Protein AF-A0A3D3DUU4-F1 (afdb_monomer_lite)

Sequence (465 aa):
KFIDACQHNNLMRALASMGAASDALDDPLNDTINYVSNGLEIRTPNSEWQFLTNSSSIYNIMNIDKNRNEVAVGFYNPLMRTSARILYFPVKEKGGKTFVCLSPLLKAALTTDGIKGTRHLAIHQRDDEQKLIRQIPSVIFKHIEAQPAESPEQLIEKFLAAKNFKYAVALLPSKELLKPTEKEQFPLLENLAFLCQGLNSVKSLPKPSITIAREGLLAAAPLEYRVPNKPGTFQTWQLWMIKGDKGWHLIPKKSIETIVDEKIKQKIKGLSDKLDTITKNQRKERSKKMLSHVTNINLVELKEAVIKQKAINLFKLYRSRLRSYDYASALDCCAMLDSSNNTRTLKNFDYAIRGASDHTKDDLILGVVKSGKWSGVSVRTQSKTTGAHDFPLYLFLNTNNGAKILLDIDLRYPTNKGRSIINQSNWDKLKKNIPNEALKQVETIFAAHEKITAKNIQEEKKLHE

Structure (mmCIF, N/CA/C/O backbone):
data_AF-A0A3D3DUU4-F1
#
_entry.id   AF-A0A3D3DUU4-F1
#
loop_
_atom_site.group_PDB
_atom_site.id
_atom_site.type_symbol
_atom_site.label_atom_id
_atom_site.label_alt_id
_atom_site.label_comp_id
_atom_site.label_asym_id
_atom_site.label_entity_id
_atom_site.label_seq_id
_atom_site.pdbx_PDB_ins_code
_atom_site.Cartn_x
_atom_site.Cartn_y
_atom_site.Cartn_z
_atom_site.occupancy
_atom_site.B_iso_or_equiv
_atom_site.auth_seq_id
_atom_site.auth_comp_id
_atom_site.auth_asym_id
_atom_site.auth_atom_id
_atom_site.pdbx_PDB_model_num
ATOM 1 N N . LYS A 1 1 ? 25.671 -8.392 -22.262 1.00 84.94 1 LYS A N 1
ATOM 2 C CA . LYS A 1 1 ? 26.478 -9.407 -21.531 1.00 84.94 1 LYS A CA 1
ATOM 3 C C . LYS A 1 1 ? 27.047 -8.865 -20.223 1.00 84.94 1 LYS A C 1
ATOM 5 O O . LYS A 1 1 ? 26.581 -9.312 -19.187 1.00 84.94 1 LYS A O 1
ATOM 10 N N . PHE A 1 2 ? 27.990 -7.912 -20.245 1.00 89.12 2 PHE A N 1
ATOM 11 C CA . PHE A 1 2 ? 28.534 -7.311 -19.014 1.00 89.12 2 PHE A CA 1
ATOM 12 C C . PHE A 1 2 ? 27.440 -6.673 -18.140 1.00 89.12 2 PHE A C 1
ATOM 14 O O . PHE A 1 2 ? 27.235 -7.103 -17.013 1.00 89.12 2 PHE A O 1
ATOM 21 N N . ILE A 1 3 ? 26.666 -5.732 -18.696 1.00 90.12 3 ILE A N 1
ATOM 22 C CA . ILE A 1 3 ? 25.587 -5.047 -17.960 1.00 90.12 3 ILE A CA 1
ATOM 23 C C . ILE A 1 3 ? 24.538 -6.042 -17.440 1.00 90.12 3 ILE A C 1
ATOM 25 O O . ILE A 1 3 ? 24.145 -5.957 -16.283 1.00 90.12 3 ILE A O 1
ATOM 29 N N . ASP A 1 4 ? 24.139 -7.032 -18.251 1.00 88.38 4 ASP A N 1
ATOM 30 C CA . ASP A 1 4 ? 23.239 -8.104 -17.802 1.00 88.38 4 ASP A CA 1
ATOM 31 C C . ASP A 1 4 ? 23.794 -8.832 -16.573 1.00 88.38 4 ASP A C 1
ATOM 33 O O . ASP A 1 4 ? 23.057 -9.095 -15.627 1.00 88.38 4 ASP A O 1
ATOM 37 N N . ALA A 1 5 ? 25.087 -9.165 -16.567 1.00 89.25 5 ALA A N 1
ATOM 38 C CA . ALA A 1 5 ? 25.717 -9.820 -15.428 1.00 89.25 5 ALA A CA 1
ATOM 39 C C . ALA A 1 5 ? 25.682 -8.936 -14.174 1.00 89.25 5 ALA A C 1
ATOM 41 O O . ALA A 1 5 ? 25.384 -9.441 -13.091 1.00 89.25 5 ALA A O 1
ATOM 42 N N . CYS A 1 6 ? 25.892 -7.625 -14.323 1.00 90.31 6 CYS A N 1
ATOM 43 C CA . CYS A 1 6 ? 25.775 -6.673 -13.220 1.00 90.31 6 CYS A CA 1
ATOM 44 C C . CYS A 1 6 ? 24.347 -6.584 -12.663 1.00 90.31 6 CYS A C 1
ATOM 46 O O . CYS A 1 6 ? 24.171 -6.637 -11.447 1.00 90.31 6 CYS A O 1
ATOM 48 N N . GLN A 1 7 ? 23.324 -6.541 -13.523 1.00 88.19 7 GLN A N 1
ATOM 49 C CA . GLN A 1 7 ? 21.916 -6.507 -13.096 1.00 88.19 7 GLN A CA 1
ATOM 50 C C . GLN A 1 7 ? 21.489 -7.772 -12.334 1.00 88.19 7 GLN A C 1
ATOM 52 O O . GLN A 1 7 ? 20.566 -7.722 -11.523 1.00 88.19 7 GLN A O 1
ATOM 57 N N . HIS A 1 8 ? 22.162 -8.900 -12.581 1.00 88.25 8 HIS A N 1
ATOM 58 C CA . HIS A 1 8 ? 21.950 -10.167 -11.873 1.00 88.25 8 HIS A CA 1
ATOM 59 C C . HIS A 1 8 ? 22.929 -10.380 -10.708 1.00 88.25 8 HIS A C 1
ATOM 61 O O . HIS A 1 8 ? 22.982 -11.481 -10.162 1.00 88.25 8 HIS A O 1
ATOM 67 N N . ASN A 1 9 ? 23.709 -9.358 -10.337 1.00 88.94 9 ASN A N 1
ATOM 68 C CA . ASN A 1 9 ? 24.721 -9.424 -9.282 1.00 88.94 9 ASN A CA 1
ATOM 69 C C . ASN A 1 9 ? 25.704 -10.606 -9.455 1.00 88.94 9 ASN A C 1
ATOM 71 O O . ASN A 1 9 ? 26.081 -11.265 -8.489 1.00 88.94 9 ASN A O 1
ATOM 75 N N . ASN A 1 10 ? 26.087 -10.912 -10.701 1.00 90.88 10 ASN A N 1
ATOM 76 C CA . ASN A 1 10 ? 26.948 -12.042 -11.045 1.00 90.88 10 ASN A CA 1
ATOM 77 C C . ASN A 1 10 ? 28.360 -11.555 -11.399 1.00 90.88 10 ASN A C 1
ATOM 79 O O . ASN A 1 10 ? 28.659 -11.265 -12.562 1.00 90.88 10 ASN A O 1
ATOM 83 N N . LEU A 1 11 ? 29.222 -11.491 -10.379 1.00 89.31 11 LEU A N 1
ATOM 84 C CA . LEU A 1 11 ? 30.606 -11.024 -10.489 1.00 89.31 11 LEU A CA 1
ATOM 85 C C . LEU A 1 11 ? 31.394 -11.801 -11.551 1.00 89.31 11 LEU A C 1
ATOM 87 O O . LEU A 1 11 ? 31.961 -11.198 -12.459 1.00 89.31 11 LEU A O 1
ATOM 91 N N . MET A 1 12 ? 31.372 -13.135 -11.497 1.00 87.62 12 MET A N 1
ATOM 92 C CA . MET A 1 12 ? 32.155 -13.974 -12.412 1.00 87.62 12 MET A CA 1
ATOM 93 C C . MET A 1 12 ? 31.766 -13.756 -13.874 1.00 87.62 12 MET A C 1
ATOM 95 O O . MET A 1 12 ? 32.630 -13.626 -14.741 1.00 87.62 12 MET A O 1
ATOM 99 N N . ARG A 1 13 ? 30.465 -13.654 -14.167 1.00 88.00 13 ARG A N 1
ATOM 100 C CA . ARG A 1 13 ? 29.984 -13.400 -15.531 1.00 88.00 13 ARG A CA 1
ATOM 101 C C . ARG A 1 13 ? 30.300 -11.977 -16.001 1.00 88.00 13 ARG A C 1
ATOM 103 O O . ARG A 1 13 ? 30.531 -11.777 -17.198 1.00 88.00 13 ARG A O 1
ATOM 110 N N . ALA A 1 14 ? 30.318 -11.004 -15.090 1.00 88.19 14 ALA A N 1
ATOM 111 C CA . ALA A 1 14 ? 30.714 -9.632 -15.393 1.00 88.19 14 ALA A CA 1
ATOM 112 C C . ALA A 1 14 ? 32.205 -9.577 -15.762 1.00 88.19 14 ALA A C 1
ATOM 114 O O . ALA A 1 14 ? 32.540 -9.134 -16.860 1.00 88.19 14 ALA A O 1
ATOM 115 N N . LEU A 1 15 ? 33.070 -10.147 -14.919 1.00 86.62 15 LEU A N 1
ATOM 116 C CA . LEU A 1 15 ? 34.516 -10.239 -15.142 1.00 86.62 15 LEU A CA 1
ATOM 117 C C . LEU A 1 15 ? 34.861 -10.997 -16.432 1.00 86.62 15 LEU A C 1
ATOM 119 O O . LEU A 1 15 ? 35.653 -10.517 -17.244 1.00 86.62 15 LEU A O 1
ATOM 123 N N . ALA A 1 16 ? 34.206 -12.135 -16.683 1.00 83.81 16 ALA A N 1
ATOM 124 C CA . ALA A 1 16 ? 34.385 -12.891 -17.922 1.00 83.81 16 ALA A CA 1
ATOM 125 C C . ALA A 1 16 ? 33.999 -12.074 -19.168 1.00 83.81 16 ALA A C 1
ATOM 127 O O . ALA A 1 16 ? 34.678 -12.144 -20.189 1.00 83.81 16 ALA A O 1
ATOM 128 N N . SER A 1 17 ? 32.941 -11.258 -19.086 1.00 81.75 17 SER A N 1
ATOM 129 C CA . SER A 1 17 ? 32.509 -10.397 -20.200 1.00 81.75 17 SER A CA 1
ATOM 130 C C . SER A 1 17 ? 33.485 -9.254 -20.495 1.00 81.75 17 SER A C 1
ATOM 132 O O . SER A 1 17 ? 33.481 -8.736 -21.609 1.00 81.75 17 SER A O 1
ATOM 134 N N . MET A 1 18 ? 34.297 -8.859 -19.514 1.00 82.25 18 MET A N 1
ATOM 135 C CA . MET A 1 18 ? 35.351 -7.854 -19.672 1.00 82.25 18 MET A CA 1
ATOM 136 C C . MET A 1 18 ? 36.681 -8.450 -20.148 1.00 82.25 18 MET A C 1
ATOM 138 O O . MET A 1 18 ? 37.605 -7.705 -20.446 1.00 82.25 18 MET A O 1
ATOM 142 N N . GLY A 1 19 ? 36.801 -9.781 -20.216 1.00 74.75 19 GLY A N 1
ATOM 143 C CA . GLY A 1 19 ? 38.070 -10.437 -20.529 1.00 74.75 19 GLY A CA 1
ATOM 144 C C . GLY A 1 19 ? 39.042 -10.492 -19.353 1.00 74.75 19 GLY A C 1
ATOM 145 O O . GLY A 1 19 ? 40.222 -10.719 -19.578 1.00 74.75 19 GLY A O 1
ATOM 146 N N . ALA A 1 20 ? 38.571 -10.332 -18.110 1.00 68.81 20 ALA A N 1
ATOM 147 C CA . ALA A 1 20 ? 39.428 -10.396 -16.922 1.00 68.81 20 ALA A CA 1
ATOM 148 C C . ALA A 1 20 ? 40.110 -11.763 -16.732 1.00 68.81 20 ALA A C 1
ATOM 150 O O . ALA A 1 20 ? 41.183 -11.850 -16.158 1.00 68.81 20 ALA A O 1
ATOM 151 N N . ALA A 1 21 ? 39.512 -12.835 -17.257 1.00 58.47 21 ALA A N 1
ATOM 152 C CA . ALA A 1 21 ? 40.109 -14.172 -17.281 1.00 58.47 21 ALA A CA 1
ATOM 153 C C . ALA A 1 21 ? 41.049 -14.408 -18.487 1.00 58.47 21 ALA A C 1
ATOM 155 O O . ALA A 1 21 ? 41.379 -15.548 -18.798 1.00 58.47 21 ALA A O 1
ATOM 156 N N . SER A 1 22 ? 41.430 -13.352 -19.207 1.00 60.78 22 SER A N 1
ATOM 157 C CA . SER A 1 22 ? 42.404 -13.381 -20.301 1.00 60.78 22 SER A CA 1
ATOM 158 C C . SER A 1 22 ? 43.438 -12.281 -20.078 1.00 60.78 22 SER A C 1
ATOM 160 O O . SER A 1 22 ? 43.106 -11.269 -19.465 1.00 60.78 22 SER A O 1
ATOM 162 N N . ASP A 1 23 ? 44.648 -12.416 -20.626 1.00 61.78 23 ASP A N 1
ATOM 163 C CA . ASP A 1 23 ? 45.715 -11.392 -20.564 1.00 61.78 23 ASP A CA 1
ATOM 164 C C . ASP A 1 23 ? 45.359 -10.090 -21.329 1.00 61.78 23 ASP A C 1
ATOM 166 O O . ASP A 1 23 ? 46.228 -9.396 -21.852 1.00 61.78 23 ASP A O 1
ATOM 170 N N . ALA A 1 24 ? 44.071 -9.788 -21.511 1.00 59.34 24 ALA A N 1
ATOM 171 C CA . ALA A 1 24 ? 43.517 -8.750 -22.373 1.00 59.34 24 ALA A CA 1
ATOM 172 C C . ALA A 1 24 ? 43.065 -7.481 -21.634 1.00 59.34 24 ALA A C 1
ATOM 174 O O . ALA A 1 24 ? 42.666 -6.521 -22.295 1.00 59.34 24 ALA A O 1
ATOM 175 N N . LEU A 1 25 ? 43.128 -7.448 -20.300 1.00 61.75 25 LEU A N 1
ATOM 176 C CA . LEU A 1 25 ? 42.978 -6.206 -19.541 1.00 61.75 25 LEU A CA 1
ATOM 177 C C . LEU A 1 25 ? 44.351 -5.559 -19.336 1.00 61.75 25 LEU A C 1
ATOM 179 O O . LEU A 1 25 ? 45.241 -6.175 -18.766 1.00 61.75 25 LEU A O 1
ATOM 183 N N . ASP A 1 26 ? 44.497 -4.307 -19.776 1.00 58.84 26 ASP A N 1
ATOM 184 C CA . ASP A 1 26 ? 45.701 -3.503 -19.497 1.00 58.84 26 ASP A CA 1
ATOM 185 C C . ASP A 1 26 ? 45.705 -2.935 -18.063 1.00 58.84 26 ASP A C 1
ATOM 187 O O . ASP A 1 26 ? 46.743 -2.509 -17.568 1.00 58.84 26 ASP A O 1
ATOM 191 N N . ASP A 1 27 ? 44.544 -2.914 -17.393 1.00 62.19 27 ASP A N 1
ATOM 192 C CA . ASP A 1 27 ? 44.448 -2.600 -15.965 1.00 62.19 27 ASP A CA 1
ATOM 193 C C . ASP A 1 27 ? 44.847 -3.840 -15.144 1.00 62.19 27 ASP A C 1
ATOM 195 O O . ASP A 1 27 ? 44.448 -4.950 -15.519 1.00 62.19 27 ASP A O 1
ATOM 199 N N . PRO A 1 28 ? 45.539 -3.693 -13.996 1.00 66.56 28 PRO A N 1
ATOM 200 C CA . PRO A 1 28 ? 45.827 -4.821 -13.119 1.00 66.56 28 PRO A CA 1
ATOM 201 C C . PRO A 1 28 ? 44.548 -5.606 -12.803 1.00 66.56 28 PRO A C 1
ATOM 203 O O . PRO A 1 28 ? 43.529 -5.038 -12.396 1.00 66.56 28 PRO A O 1
ATOM 206 N N . LEU A 1 29 ? 44.595 -6.929 -12.989 1.00 68.69 29 LEU A N 1
ATOM 207 C CA . LEU A 1 29 ? 43.449 -7.823 -12.788 1.00 68.69 29 LEU A CA 1
ATOM 208 C C . LEU A 1 29 ? 42.790 -7.606 -11.416 1.00 68.69 29 LEU A C 1
ATOM 210 O O . LEU A 1 29 ? 41.565 -7.530 -11.315 1.00 68.69 29 LEU A O 1
ATOM 214 N N . ASN A 1 30 ? 43.615 -7.430 -10.382 1.00 70.56 30 ASN A N 1
ATOM 215 C CA . ASN A 1 30 ? 43.167 -7.171 -9.016 1.00 70.56 30 ASN A CA 1
ATOM 216 C C . ASN A 1 30 ? 42.344 -5.881 -8.903 1.00 70.56 30 ASN A C 1
ATOM 218 O O . ASN A 1 30 ? 41.314 -5.882 -8.233 1.00 70.56 30 ASN A O 1
ATOM 222 N N . ASP A 1 31 ? 42.726 -4.812 -9.602 1.00 78.75 31 ASP A N 1
ATOM 223 C CA . ASP A 1 31 ? 41.994 -3.545 -9.559 1.00 78.75 31 ASP A CA 1
ATOM 224 C C . ASP A 1 31 ? 40.629 -3.683 -10.230 1.00 78.75 31 ASP A C 1
ATOM 226 O O . ASP A 1 31 ? 39.617 -3.243 -9.687 1.00 78.75 31 ASP A O 1
ATOM 230 N N . THR A 1 32 ? 40.561 -4.371 -11.373 1.00 79.44 32 THR A N 1
ATOM 231 C CA . THR A 1 32 ? 39.281 -4.616 -12.056 1.00 79.44 32 THR A CA 1
ATOM 232 C C . THR A 1 32 ? 38.346 -5.484 -11.213 1.00 79.44 32 THR A C 1
ATOM 234 O O . THR A 1 32 ? 37.154 -5.179 -11.118 1.00 79.44 32 THR A O 1
ATOM 237 N N . ILE A 1 33 ? 38.869 -6.532 -10.566 1.00 84.38 33 ILE A N 1
ATOM 238 C CA . ILE A 1 33 ? 38.097 -7.366 -9.634 1.00 84.38 33 ILE A CA 1
ATOM 239 C C . ILE A 1 33 ? 37.566 -6.515 -8.480 1.00 84.38 33 ILE A C 1
ATOM 241 O O . ILE A 1 33 ? 36.362 -6.542 -8.220 1.00 84.38 33 ILE A O 1
ATOM 245 N N . ASN A 1 34 ? 38.429 -5.719 -7.846 1.00 85.50 34 ASN A N 1
ATOM 246 C CA . ASN A 1 34 ? 38.055 -4.855 -6.728 1.00 85.50 34 ASN A CA 1
ATOM 247 C C . ASN A 1 34 ? 36.989 -3.834 -7.139 1.00 85.50 34 ASN A C 1
ATOM 249 O O . ASN A 1 34 ? 35.979 -3.688 -6.450 1.00 85.50 34 ASN A O 1
ATOM 253 N N . TYR A 1 35 ? 37.156 -3.168 -8.285 1.00 88.44 35 TYR A N 1
ATOM 254 C CA . TYR A 1 35 ? 36.178 -2.193 -8.759 1.00 88.44 35 TYR A CA 1
ATOM 255 C C . TYR A 1 35 ? 34.817 -2.829 -9.042 1.00 88.44 35 TYR A C 1
ATOM 257 O O . TYR A 1 35 ? 33.791 -2.297 -8.620 1.00 88.44 35 TYR A O 1
ATOM 265 N N . VAL A 1 36 ? 34.781 -3.967 -9.741 1.00 88.12 36 VAL A N 1
ATOM 266 C CA . VAL A 1 36 ? 33.508 -4.622 -10.067 1.00 88.12 36 VAL A CA 1
ATOM 267 C C . VAL A 1 36 ? 32.863 -5.201 -8.810 1.00 88.12 36 VAL A C 1
ATOM 269 O O . VAL A 1 36 ? 31.669 -4.996 -8.617 1.00 88.12 36 VAL A O 1
ATOM 272 N N . SER A 1 37 ? 33.623 -5.860 -7.932 1.00 89.44 37 SER A N 1
ATOM 273 C CA . SER A 1 37 ? 33.093 -6.413 -6.680 1.00 89.44 37 SER A CA 1
ATOM 274 C C . SER A 1 37 ? 32.487 -5.317 -5.802 1.00 89.44 37 SER A C 1
ATOM 276 O O . SER A 1 37 ? 31.297 -5.369 -5.490 1.00 89.44 37 SER A O 1
ATOM 278 N N . ASN A 1 38 ? 33.255 -4.263 -5.509 1.00 89.19 38 ASN A N 1
ATOM 279 C CA . ASN A 1 38 ? 32.790 -3.152 -4.677 1.00 89.19 38 ASN A CA 1
ATOM 280 C C . ASN A 1 38 ? 31.602 -2.428 -5.328 1.00 89.19 38 ASN A C 1
ATOM 282 O O . ASN A 1 38 ? 30.626 -2.093 -4.661 1.00 89.19 38 ASN A O 1
ATOM 286 N N . GLY A 1 39 ? 31.640 -2.232 -6.649 1.00 88.56 39 GLY A N 1
ATOM 287 C CA . GLY A 1 39 ? 30.547 -1.635 -7.412 1.00 88.56 39 GLY A CA 1
ATOM 288 C C . GLY A 1 39 ? 29.238 -2.421 -7.344 1.00 88.56 39 GLY A C 1
ATOM 289 O O . GLY A 1 39 ? 28.166 -1.831 -7.183 1.00 88.56 39 GLY A O 1
ATOM 290 N N . LEU A 1 40 ? 29.312 -3.753 -7.421 1.00 89.75 40 LEU A N 1
ATOM 291 C CA . LEU A 1 40 ? 28.152 -4.641 -7.302 1.00 89.75 40 LEU A CA 1
ATOM 292 C C . LEU A 1 40 ? 27.539 -4.631 -5.896 1.00 89.75 40 LEU A C 1
ATOM 294 O O . LEU A 1 40 ? 26.334 -4.861 -5.756 1.00 89.75 40 LEU A O 1
ATOM 298 N N . GLU A 1 41 ? 28.320 -4.320 -4.865 1.00 87.88 41 GLU A N 1
ATOM 299 C CA . GLU A 1 41 ? 27.845 -4.204 -3.482 1.00 87.88 41 GLU A CA 1
ATOM 300 C C . GLU A 1 41 ? 27.163 -2.864 -3.183 1.00 87.88 41 GLU A C 1
ATOM 302 O O . GLU A 1 41 ? 26.361 -2.778 -2.249 1.00 87.88 41 GLU A O 1
ATOM 307 N N . ILE A 1 42 ? 27.387 -1.829 -3.999 1.00 84.25 42 ILE A N 1
ATOM 308 C CA . ILE A 1 42 ? 26.775 -0.516 -3.781 1.00 84.25 42 ILE A CA 1
ATOM 309 C C . ILE A 1 42 ? 25.244 -0.610 -3.810 1.00 84.25 42 ILE A C 1
ATOM 311 O O . ILE A 1 42 ? 24.621 -1.120 -4.748 1.00 84.25 42 ILE A O 1
ATOM 315 N N . ARG A 1 43 ? 24.622 -0.036 -2.774 1.00 76.44 43 ARG A N 1
ATOM 316 C CA . ARG A 1 43 ? 23.163 0.135 -2.643 1.00 76.44 43 ARG A CA 1
ATOM 317 C C . ARG A 1 43 ? 22.729 1.599 -2.552 1.00 76.44 43 ARG A C 1
ATOM 319 O O . ARG A 1 43 ? 21.537 1.877 -2.451 1.00 76.44 43 ARG A O 1
ATOM 326 N N . THR A 1 44 ? 23.669 2.545 -2.565 1.00 74.00 44 THR A N 1
ATOM 327 C CA . THR A 1 44 ? 23.354 3.969 -2.414 1.00 74.00 44 THR A CA 1
ATOM 328 C C . THR A 1 44 ? 22.724 4.524 -3.698 1.00 74.00 44 THR A C 1
ATOM 330 O O . THR A 1 44 ? 23.328 4.426 -4.764 1.00 74.00 44 THR A O 1
ATOM 333 N N . PRO A 1 45 ? 21.541 5.168 -3.631 1.00 67.81 45 PRO A N 1
ATOM 334 C CA . PRO A 1 45 ? 20.791 5.615 -4.813 1.00 67.81 45 PRO A CA 1
ATOM 335 C C . PRO A 1 45 ? 21.475 6.736 -5.618 1.00 67.81 45 PRO A C 1
ATOM 337 O O . PRO A 1 45 ? 21.028 7.055 -6.714 1.00 67.81 45 PRO A O 1
ATOM 340 N N . ASN A 1 46 ? 22.537 7.343 -5.078 1.00 70.81 46 ASN A N 1
ATOM 341 C CA . ASN A 1 46 ? 23.285 8.433 -5.711 1.00 70.81 46 ASN A CA 1
ATOM 342 C C . ASN A 1 46 ? 24.525 7.959 -6.489 1.00 70.81 46 ASN A C 1
ATOM 344 O O . ASN A 1 46 ? 25.213 8.791 -7.073 1.00 70.81 46 ASN A O 1
ATOM 348 N N . SER A 1 47 ? 24.852 6.665 -6.464 1.00 83.06 47 SER A N 1
ATOM 349 C CA . SER A 1 47 ? 26.021 6.141 -7.172 1.00 83.06 47 SER A CA 1
ATOM 350 C C . SER A 1 47 ? 25.684 5.768 -8.612 1.00 83.06 47 SER A C 1
ATOM 352 O O . SER A 1 47 ? 24.646 5.160 -8.871 1.00 83.06 47 SER A O 1
ATOM 354 N N . GLU A 1 48 ? 26.605 6.045 -9.536 1.00 85.94 48 GLU A N 1
ATOM 355 C CA . GLU A 1 48 ? 26.504 5.648 -10.948 1.00 85.94 48 GLU A CA 1
ATOM 356 C C . GLU A 1 48 ? 26.359 4.126 -11.118 1.00 85.94 48 GLU A C 1
ATOM 358 O O . GLU A 1 48 ? 25.709 3.649 -12.048 1.00 85.94 48 GLU A O 1
ATOM 363 N N . TRP A 1 49 ? 26.883 3.341 -10.169 1.00 89.75 49 TRP A N 1
ATOM 364 C CA . TRP A 1 49 ? 26.730 1.886 -10.162 1.00 89.75 49 TRP A CA 1
ATOM 365 C C . TRP A 1 49 ? 25.273 1.425 -10.082 1.00 89.75 49 TRP A C 1
ATOM 367 O O . TRP A 1 49 ? 24.953 0.346 -10.582 1.00 89.75 49 TRP A O 1
ATOM 377 N N . GLN A 1 50 ? 24.366 2.243 -9.538 1.00 87.88 50 GLN A N 1
ATOM 378 C CA . GLN A 1 50 ? 22.937 1.917 -9.500 1.00 87.88 50 GLN A CA 1
ATOM 379 C C . GLN A 1 50 ? 22.315 1.788 -10.892 1.00 87.88 50 GLN A C 1
ATOM 381 O O . GLN A 1 50 ? 21.348 1.045 -11.055 1.00 87.88 50 GLN A O 1
ATOM 386 N N . PHE A 1 51 ? 22.873 2.433 -11.919 1.00 89.00 51 PHE A N 1
ATOM 387 C CA . PHE A 1 51 ? 22.406 2.226 -13.289 1.00 89.00 51 PHE A CA 1
ATOM 388 C C . PHE A 1 51 ? 22.687 0.802 -13.794 1.00 89.00 51 PHE A C 1
ATOM 390 O O . PHE A 1 51 ? 21.898 0.271 -14.575 1.00 89.00 51 PHE A O 1
ATOM 397 N N . LEU A 1 52 ? 23.757 0.159 -13.309 1.00 90.94 52 LEU A N 1
ATOM 398 C CA . LEU A 1 52 ? 24.139 -1.205 -13.687 1.00 90.94 52 LEU A CA 1
ATOM 399 C C . LEU A 1 52 ? 23.519 -2.270 -12.781 1.00 90.94 52 LEU A C 1
ATOM 401 O O . LEU A 1 52 ? 23.232 -3.365 -13.255 1.00 90.94 52 LEU A O 1
ATOM 405 N N . THR A 1 53 ? 23.345 -1.987 -11.491 1.00 89.69 53 THR A N 1
ATOM 406 C CA . THR A 1 53 ? 22.913 -2.993 -10.505 1.00 89.69 53 THR A CA 1
ATOM 407 C C . THR A 1 53 ? 21.407 -2.989 -10.265 1.00 89.69 53 THR A C 1
ATOM 409 O O . THR A 1 53 ? 20.838 -4.017 -9.895 1.00 89.69 53 THR A O 1
ATOM 412 N N . ASN A 1 54 ? 20.718 -1.870 -10.504 1.00 86.44 54 ASN A N 1
ATOM 413 C CA . ASN A 1 54 ? 19.270 -1.820 -10.357 1.00 86.44 54 ASN A CA 1
ATOM 414 C C . ASN A 1 54 ? 18.594 -2.515 -11.547 1.00 86.44 54 ASN A C 1
ATOM 416 O O . ASN A 1 54 ? 18.643 -2.039 -12.680 1.00 86.44 54 ASN A O 1
ATOM 420 N N . SER A 1 55 ? 17.901 -3.623 -11.280 1.00 82.62 55 SER A N 1
ATOM 421 C CA . SER A 1 55 ? 17.182 -4.396 -12.305 1.00 82.62 55 SER A CA 1
ATOM 422 C C . SER A 1 55 ? 16.058 -3.622 -13.012 1.00 82.62 55 SER A C 1
ATOM 424 O O . SER A 1 55 ? 15.591 -4.055 -14.064 1.00 82.62 55 SER A O 1
ATOM 426 N N . SER A 1 56 ? 15.620 -2.485 -12.458 1.00 83.69 56 SER A N 1
ATOM 427 C CA . SER A 1 56 ? 14.648 -1.587 -13.096 1.00 83.69 56 SER A CA 1
ATOM 428 C C . SER A 1 56 ? 15.280 -0.643 -14.117 1.00 83.69 56 SER A C 1
ATOM 430 O O . SER A 1 56 ? 14.547 -0.038 -14.895 1.00 83.69 56 SER A O 1
ATOM 432 N N . SER A 1 57 ? 16.608 -0.509 -14.135 1.00 89.62 57 SER A N 1
ATOM 433 C CA . SER A 1 57 ? 17.306 0.345 -15.091 1.00 89.62 57 SER A CA 1
ATOM 434 C C . SER A 1 57 ? 17.266 -0.275 -16.485 1.00 89.62 57 SER A C 1
ATOM 436 O O . SER A 1 57 ? 17.719 -1.401 -16.712 1.00 89.62 57 SER A O 1
ATOM 438 N N . ILE A 1 58 ? 16.715 0.470 -17.436 1.00 91.12 58 ILE A N 1
ATOM 439 C CA . ILE A 1 58 ? 16.734 0.111 -18.852 1.00 91.12 58 ILE A CA 1
ATOM 440 C C . ILE A 1 58 ? 18.010 0.685 -19.450 1.00 91.12 58 ILE A C 1
ATOM 442 O O . ILE A 1 58 ? 18.352 1.830 -19.168 1.00 91.12 58 ILE A O 1
ATOM 446 N N . TYR A 1 59 ? 18.701 -0.091 -20.280 1.00 92.44 59 TYR A N 1
ATOM 447 C CA . TYR A 1 59 ? 19.898 0.367 -20.970 1.00 92.44 59 TYR A CA 1
ATOM 448 C C . TYR A 1 59 ? 19.826 0.060 -22.462 1.00 92.44 59 TYR A C 1
ATOM 450 O O . TYR A 1 59 ? 19.256 -0.956 -22.861 1.00 92.44 59 TYR A O 1
ATOM 458 N N . ASN A 1 60 ? 20.420 0.928 -23.277 1.00 92.69 60 ASN A N 1
ATOM 459 C CA . ASN A 1 60 ? 20.569 0.726 -24.715 1.00 92.69 60 ASN A CA 1
ATOM 460 C C . ASN A 1 60 ? 21.899 1.299 -25.206 1.00 92.69 60 ASN A C 1
ATOM 462 O O . ASN A 1 60 ? 22.409 2.277 -24.658 1.00 92.69 60 ASN A O 1
ATOM 466 N N . ILE A 1 61 ? 22.446 0.703 -26.264 1.00 93.12 61 ILE A N 1
ATOM 467 C CA . ILE A 1 61 ? 23.587 1.280 -26.979 1.00 93.12 61 ILE A CA 1
ATOM 468 C C . ILE A 1 61 ? 23.088 2.522 -27.721 1.00 93.12 61 ILE A C 1
ATOM 470 O O . ILE A 1 61 ? 22.149 2.438 -28.511 1.00 93.12 61 ILE A O 1
ATOM 474 N N . MET A 1 62 ? 23.710 3.666 -27.442 1.00 93.12 62 MET A N 1
ATOM 475 C CA . MET A 1 62 ? 23.337 4.963 -28.010 1.00 93.12 62 MET A CA 1
ATOM 476 C C . MET A 1 62 ? 24.234 5.331 -29.186 1.00 93.12 62 MET A C 1
ATOM 478 O O . MET A 1 62 ? 23.754 5.849 -30.191 1.00 93.12 62 MET A O 1
ATOM 482 N N . ASN A 1 63 ? 25.532 5.054 -29.059 1.00 92.56 63 ASN A N 1
ATOM 483 C CA . ASN A 1 63 ? 26.524 5.325 -30.088 1.00 92.56 63 ASN A CA 1
ATOM 484 C C . ASN A 1 63 ? 27.716 4.364 -29.954 1.00 92.56 63 ASN A C 1
ATOM 486 O O . ASN A 1 63 ? 28.046 3.934 -28.848 1.00 92.56 63 ASN A O 1
ATOM 490 N N . ILE A 1 64 ? 28.367 4.059 -31.075 1.00 91.62 64 ILE A N 1
ATOM 491 C CA . ILE A 1 64 ? 29.647 3.347 -31.128 1.00 91.62 64 ILE A CA 1
ATOM 492 C C . ILE A 1 64 ? 30.635 4.293 -31.806 1.00 91.62 64 ILE A C 1
ATOM 494 O O . ILE A 1 64 ? 30.562 4.505 -33.018 1.00 91.62 64 ILE A O 1
ATOM 498 N N . ASP A 1 65 ? 31.535 4.881 -31.023 1.00 88.31 65 ASP A N 1
ATOM 499 C CA . ASP A 1 65 ? 32.541 5.814 -31.522 1.00 88.31 65 ASP A CA 1
ATOM 500 C C . ASP A 1 65 ? 33.829 5.038 -31.815 1.00 88.31 65 ASP A C 1
ATOM 502 O O . ASP A 1 65 ? 34.601 4.688 -30.920 1.00 88.31 65 ASP A O 1
ATOM 506 N N . LYS A 1 66 ? 34.039 4.740 -33.101 1.00 86.75 66 LYS A N 1
ATOM 507 C CA . LYS A 1 66 ? 35.226 4.020 -33.581 1.00 86.75 66 LYS A CA 1
ATOM 508 C C . LYS A 1 66 ? 36.506 4.845 -33.468 1.00 86.75 66 LYS A C 1
ATOM 510 O O . LYS A 1 66 ? 37.575 4.267 -33.347 1.00 86.75 66 LYS A O 1
ATOM 515 N N . ASN A 1 67 ? 36.416 6.175 -33.482 1.00 86.31 67 ASN A N 1
ATOM 516 C CA . ASN A 1 67 ? 37.598 7.033 -33.389 1.00 86.31 67 ASN A CA 1
ATOM 517 C C . ASN A 1 67 ? 38.153 7.032 -31.963 1.00 86.31 67 ASN A C 1
ATOM 519 O O . ASN A 1 67 ? 39.362 7.103 -31.759 1.00 86.31 67 ASN A O 1
ATOM 523 N N . ARG A 1 68 ? 37.259 6.937 -30.974 1.00 84.62 68 ARG A N 1
ATOM 524 C CA . ARG A 1 68 ? 37.608 6.869 -29.548 1.00 84.62 68 ARG A CA 1
ATOM 525 C C . ARG A 1 68 ? 37.644 5.442 -28.997 1.00 84.62 68 ARG A C 1
ATOM 527 O O . ARG A 1 68 ? 37.925 5.273 -27.815 1.00 84.62 68 ARG A O 1
ATOM 534 N N . ASN A 1 69 ? 37.382 4.437 -29.839 1.00 89.31 69 ASN A N 1
ATOM 535 C CA . ASN A 1 69 ? 37.247 3.029 -29.461 1.00 89.31 69 ASN A CA 1
ATOM 536 C C . ASN A 1 69 ? 36.361 2.852 -28.223 1.00 89.31 69 ASN A C 1
ATOM 538 O O . ASN A 1 69 ? 36.780 2.302 -27.209 1.00 89.31 69 ASN A O 1
ATOM 542 N N . GLU A 1 70 ? 35.134 3.357 -28.273 1.00 90.19 70 GLU A N 1
ATOM 543 C CA . GLU A 1 70 ? 34.225 3.333 -27.128 1.00 90.19 70 GLU A CA 1
ATOM 544 C C . GLU A 1 70 ? 32.775 3.090 -27.549 1.00 90.19 70 GLU A C 1
ATOM 546 O O . GLU A 1 70 ? 32.355 3.332 -28.685 1.00 90.19 70 GLU A O 1
ATOM 551 N N . VAL A 1 71 ? 31.978 2.648 -26.584 1.00 92.44 71 VAL A N 1
ATOM 552 C CA . VAL A 1 71 ? 30.536 2.485 -26.722 1.00 92.44 71 VAL A CA 1
ATOM 553 C C . VAL A 1 71 ? 29.850 3.370 -25.694 1.00 92.44 71 VAL A C 1
ATOM 555 O O . VAL A 1 71 ? 30.044 3.211 -24.487 1.00 92.44 71 VAL A O 1
ATOM 558 N N . ALA A 1 72 ? 29.014 4.288 -26.173 1.00 93.56 72 ALA A N 1
ATOM 559 C CA . ALA A 1 72 ? 28.133 5.077 -25.329 1.00 93.56 72 ALA A CA 1
ATOM 560 C C . ALA A 1 72 ? 26.865 4.268 -25.037 1.00 93.56 72 ALA A C 1
ATOM 562 O O . ALA A 1 72 ? 26.115 3.904 -25.950 1.00 93.56 72 ALA A O 1
ATOM 563 N N . VAL A 1 73 ? 26.610 4.000 -23.759 1.00 94.88 73 VAL A N 1
ATOM 564 C CA . VAL A 1 73 ? 25.417 3.284 -23.301 1.00 94.88 73 VAL A CA 1
ATOM 565 C C . VAL A 1 73 ? 24.552 4.234 -22.490 1.00 94.88 73 VAL A C 1
ATOM 567 O O . VAL A 1 73 ? 25.002 4.820 -21.507 1.00 94.88 73 VAL A O 1
ATOM 570 N N . GLY A 1 74 ? 23.301 4.379 -22.909 1.00 94.44 74 GLY A N 1
ATOM 571 C CA . GLY A 1 74 ? 22.307 5.188 -22.226 1.00 94.44 74 GLY A CA 1
ATOM 572 C C . GLY A 1 74 ? 21.527 4.341 -21.243 1.00 94.44 74 GLY A C 1
ATOM 573 O O . GLY A 1 74 ? 21.039 3.272 -21.605 1.00 94.44 74 GLY A O 1
ATOM 574 N N . PHE A 1 75 ? 21.404 4.833 -20.018 1.00 93.62 75 PHE A N 1
ATOM 575 C CA . PHE A 1 75 ? 20.652 4.230 -18.931 1.00 93.62 75 PHE A CA 1
ATOM 576 C C . PHE A 1 75 ? 19.485 5.129 -18.550 1.00 93.62 75 PHE A C 1
ATOM 578 O O . PHE A 1 75 ? 19.620 6.353 -18.506 1.00 93.62 75 PHE A O 1
ATOM 585 N N . TYR A 1 76 ? 18.348 4.513 -18.243 1.00 91.94 76 TYR A N 1
ATOM 586 C CA . TYR A 1 76 ? 17.153 5.216 -17.809 1.00 91.94 76 TYR A CA 1
ATOM 587 C C . TYR A 1 76 ? 16.424 4.461 -16.703 1.00 91.94 76 TYR A C 1
ATOM 589 O O . TYR A 1 76 ? 16.076 3.285 -16.846 1.00 91.94 76 TYR A O 1
ATOM 597 N N . ASN A 1 77 ? 16.185 5.165 -15.603 1.00 89.06 77 ASN A N 1
ATOM 598 C CA . ASN A 1 77 ? 15.395 4.714 -14.474 1.00 89.06 77 ASN A CA 1
ATOM 599 C C . ASN A 1 77 ? 14.753 5.927 -13.779 1.00 89.06 77 ASN A C 1
ATOM 601 O O . ASN A 1 77 ? 15.393 6.575 -12.952 1.00 89.06 77 ASN A O 1
ATOM 605 N N . PRO A 1 78 ? 13.480 6.233 -14.056 1.00 84.88 78 PRO A N 1
ATOM 606 C CA . PRO A 1 78 ? 12.810 7.410 -13.499 1.00 84.88 78 PRO A CA 1
ATOM 607 C C . PRO A 1 78 ? 12.527 7.307 -11.993 1.00 84.88 78 PRO A C 1
ATOM 609 O O . PRO A 1 78 ? 12.103 8.282 -11.383 1.00 84.88 78 PRO A O 1
ATOM 612 N N . LEU A 1 79 ? 12.765 6.143 -11.377 1.00 81.06 79 LEU A N 1
ATOM 613 C CA . LEU A 1 79 ? 12.665 5.962 -9.927 1.00 81.06 79 LEU A CA 1
ATOM 614 C C . LEU A 1 79 ? 13.956 6.367 -9.196 1.00 81.06 79 LEU A C 1
ATOM 616 O O . LEU A 1 79 ? 13.986 6.378 -7.965 1.00 81.06 79 LEU A O 1
ATOM 620 N N . MET A 1 80 ? 15.028 6.666 -9.935 1.00 81.25 80 MET A N 1
ATOM 621 C CA . MET A 1 80 ? 16.289 7.168 -9.396 1.00 81.25 80 MET A CA 1
ATOM 622 C C . MET A 1 80 ? 16.312 8.698 -9.386 1.00 81.25 80 MET A C 1
ATOM 624 O O . MET A 1 80 ? 15.668 9.354 -10.199 1.00 81.25 80 MET A O 1
ATOM 628 N N . ARG A 1 81 ? 17.114 9.274 -8.479 1.00 74.44 81 ARG A N 1
ATOM 629 C CA . ARG A 1 81 ? 17.314 10.731 -8.389 1.00 74.44 81 ARG A CA 1
ATOM 630 C C . ARG A 1 81 ? 17.833 11.316 -9.703 1.00 74.44 81 ARG A C 1
ATOM 632 O O . ARG A 1 81 ? 17.362 12.361 -10.139 1.00 74.44 81 ARG A O 1
ATOM 639 N N . THR A 1 82 ? 18.805 10.640 -10.304 1.00 81.12 82 THR A N 1
ATOM 640 C CA . THR A 1 82 ? 19.260 10.911 -11.666 1.00 81.12 82 THR A CA 1
ATOM 641 C C . THR A 1 82 ? 18.555 9.909 -12.564 1.00 81.12 82 THR A C 1
ATOM 643 O O . THR A 1 82 ? 18.883 8.726 -12.540 1.00 81.12 82 THR A O 1
ATOM 646 N N . SER A 1 83 ? 17.544 10.362 -13.302 1.00 84.25 83 SER A N 1
ATOM 647 C CA . SER A 1 83 ? 16.668 9.463 -14.058 1.00 84.25 83 SER A CA 1
ATOM 648 C C . SER A 1 83 ? 17.300 8.930 -15.341 1.00 84.25 83 SER A C 1
ATOM 650 O O . SER A 1 83 ? 16.908 7.865 -15.811 1.00 84.25 83 SER A O 1
ATOM 652 N N . ALA A 1 84 ? 18.275 9.643 -15.904 1.00 90.12 84 ALA A N 1
ATOM 653 C CA . ALA A 1 84 ? 18.922 9.315 -17.166 1.00 90.12 84 ALA A CA 1
ATOM 654 C C . ALA A 1 84 ? 20.431 9.578 -17.100 1.00 90.12 84 ALA A C 1
ATOM 656 O O . ALA A 1 84 ? 20.855 10.577 -16.514 1.00 90.12 84 ALA A O 1
ATOM 657 N N . ARG A 1 85 ? 21.237 8.712 -17.721 1.00 91.06 85 ARG A N 1
ATOM 658 C CA . ARG A 1 85 ? 22.701 8.849 -17.753 1.00 91.06 85 ARG A CA 1
ATOM 659 C C . ARG A 1 85 ? 23.306 8.201 -18.991 1.00 91.06 85 ARG A C 1
ATOM 661 O O . ARG A 1 85 ? 22.804 7.175 -19.441 1.00 91.06 85 ARG A O 1
ATOM 668 N N . ILE A 1 86 ? 24.404 8.756 -19.503 1.00 92.81 86 ILE A N 1
ATOM 669 C CA . ILE A 1 86 ? 25.267 8.077 -20.478 1.00 92.81 86 ILE A CA 1
ATOM 670 C C . ILE A 1 86 ? 26.530 7.614 -19.763 1.00 92.81 86 ILE A C 1
ATOM 672 O O . ILE A 1 86 ? 27.191 8.404 -19.094 1.00 92.81 86 ILE A O 1
ATOM 676 N N . LEU A 1 87 ? 26.873 6.340 -19.921 1.00 91.94 87 LEU A N 1
ATOM 677 C CA . LEU A 1 87 ? 28.174 5.816 -19.526 1.00 91.94 87 LEU A CA 1
ATOM 678 C C . LEU A 1 87 ? 28.932 5.401 -20.782 1.00 91.94 87 LEU A C 1
ATOM 680 O O . LEU A 1 87 ? 28.419 4.652 -21.616 1.00 91.94 87 LEU A O 1
ATOM 684 N N . TYR A 1 88 ? 30.158 5.896 -20.898 1.00 91.56 88 TYR A N 1
ATOM 685 C CA . TYR A 1 88 ? 31.064 5.577 -21.992 1.00 91.56 88 TYR A CA 1
ATOM 686 C C . TYR A 1 88 ? 31.965 4.426 -21.555 1.00 91.56 88 TYR A C 1
ATOM 688 O O . TYR A 1 88 ? 32.623 4.502 -20.509 1.00 91.56 88 TYR A O 1
ATOM 696 N N . PHE A 1 89 ? 31.950 3.350 -22.332 1.00 90.88 89 PHE A N 1
ATOM 697 C CA . PHE A 1 89 ? 32.742 2.154 -22.093 1.00 90.88 89 PHE A CA 1
ATOM 698 C C . PHE A 1 89 ? 33.822 2.043 -23.168 1.00 90.88 89 PHE A C 1
ATOM 700 O O . PHE A 1 89 ? 33.474 1.824 -24.331 1.00 90.88 89 PHE A O 1
ATOM 707 N N . PRO A 1 90 ? 35.110 2.172 -22.812 1.00 89.88 90 PRO A N 1
ATOM 708 C CA . PRO A 1 90 ? 36.190 1.912 -23.749 1.00 89.88 90 PRO A CA 1
ATOM 709 C C . PRO A 1 90 ? 36.161 0.457 -24.218 1.00 89.88 90 PRO A C 1
ATOM 711 O O . PRO A 1 90 ? 35.753 -0.448 -23.484 1.00 89.88 90 PRO A O 1
ATOM 714 N N . VAL A 1 91 ? 36.610 0.240 -25.442 1.00 88.00 91 VAL A N 1
ATOM 715 C CA . VAL A 1 91 ? 36.640 -1.047 -26.118 1.00 88.00 91 VAL A CA 1
ATOM 716 C C . VAL A 1 91 ? 38.053 -1.316 -26.607 1.00 88.00 91 VAL A C 1
ATOM 718 O O . VAL A 1 91 ? 38.725 -0.427 -27.124 1.00 88.00 91 VAL A O 1
ATOM 721 N N . LYS A 1 92 ? 38.508 -2.556 -26.441 1.00 83.62 92 LYS A N 1
ATOM 722 C CA . LYS A 1 92 ? 39.818 -3.013 -26.907 1.00 83.62 92 LYS A CA 1
ATOM 723 C C . LYS A 1 92 ? 39.667 -4.247 -27.768 1.00 83.62 92 LYS A C 1
ATOM 725 O O . LYS A 1 92 ? 38.844 -5.113 -27.478 1.00 83.62 92 LYS A O 1
ATOM 730 N N . GLU A 1 93 ? 40.491 -4.342 -28.798 1.00 81.81 93 GLU A N 1
ATOM 731 C CA . GLU A 1 93 ? 40.583 -5.528 -29.638 1.00 81.81 93 GLU A CA 1
ATOM 732 C C . GLU A 1 93 ? 41.899 -6.248 -29.358 1.00 81.81 93 GLU A C 1
ATOM 734 O O . GLU A 1 93 ? 42.974 -5.654 -29.432 1.00 81.81 93 GLU A O 1
ATOM 739 N N . LYS A 1 94 ? 41.822 -7.534 -29.008 1.00 78.19 94 LYS A N 1
ATOM 740 C CA . LYS A 1 94 ? 43.001 -8.377 -28.785 1.00 78.19 94 LYS A CA 1
ATOM 741 C C . LYS A 1 94 ? 42.704 -9.805 -29.223 1.00 78.19 94 LYS A C 1
ATOM 743 O O . LYS A 1 94 ? 41.678 -10.371 -28.851 1.00 78.19 94 LYS A O 1
ATOM 748 N N . GLY A 1 95 ? 43.586 -10.387 -30.038 1.00 73.38 95 GLY A N 1
ATOM 749 C CA . GLY A 1 95 ? 43.436 -11.765 -30.525 1.00 73.38 95 GLY A CA 1
ATOM 750 C C . GLY A 1 95 ? 42.127 -12.016 -31.287 1.00 73.38 95 GLY A C 1
ATOM 751 O O . GLY A 1 95 ? 41.498 -13.053 -31.094 1.00 73.38 95 GLY A O 1
ATOM 752 N N . GLY A 1 96 ? 41.668 -11.038 -32.081 1.00 79.31 96 GLY A N 1
ATOM 753 C CA . GLY A 1 96 ? 40.410 -11.118 -32.839 1.00 79.31 96 GLY A CA 1
ATOM 754 C C . GLY A 1 96 ? 39.136 -11.042 -31.988 1.00 79.31 96 GLY A C 1
ATOM 755 O O . GLY A 1 96 ? 38.044 -11.292 -32.497 1.00 79.31 96 GLY A O 1
ATOM 756 N N . LYS A 1 97 ? 39.252 -10.721 -30.693 1.00 78.56 97 LYS A N 1
ATOM 757 C CA . LYS A 1 97 ? 38.122 -10.542 -29.775 1.00 78.56 97 LYS A CA 1
ATOM 758 C C . LYS A 1 97 ? 38.043 -9.102 -29.291 1.00 78.56 97 LYS A C 1
ATOM 760 O O . LYS A 1 97 ? 39.060 -8.463 -29.034 1.00 78.56 97 LYS A O 1
ATOM 765 N N . THR A 1 98 ? 36.814 -8.633 -29.118 1.00 79.06 98 THR A N 1
ATOM 766 C CA . THR A 1 98 ? 36.493 -7.298 -28.614 1.00 79.06 98 THR A CA 1
ATOM 767 C C . THR A 1 98 ? 36.122 -7.376 -27.133 1.00 79.06 98 THR A C 1
ATOM 769 O O . THR A 1 98 ? 35.191 -8.095 -26.759 1.00 79.06 98 THR A O 1
ATOM 772 N N . PHE A 1 99 ? 36.828 -6.625 -26.294 1.00 81.00 99 PHE A N 1
ATOM 773 C CA . PHE A 1 99 ? 36.639 -6.569 -24.847 1.00 81.00 99 PHE A CA 1
ATOM 774 C C . PHE A 1 99 ? 36.168 -5.184 -24.416 1.00 81.00 99 PHE A C 1
ATOM 776 O O . PHE A 1 99 ? 36.644 -4.168 -24.918 1.00 81.00 99 PHE A O 1
ATOM 783 N N . VAL A 1 100 ? 35.229 -5.152 -23.471 1.00 81.62 100 VAL A N 1
ATOM 784 C CA . VAL A 1 100 ? 34.716 -3.910 -22.886 1.00 81.62 100 VAL A CA 1
ATOM 785 C C . VAL A 1 100 ? 35.470 -3.619 -21.593 1.00 81.62 100 VAL A C 1
ATOM 787 O O . VAL A 1 100 ? 35.493 -4.454 -20.689 1.00 81.62 100 VAL A O 1
ATOM 790 N N . CYS A 1 101 ? 36.040 -2.423 -21.483 1.00 85.44 101 CYS A N 1
ATOM 791 C CA . CYS A 1 101 ? 36.657 -1.923 -20.260 1.00 85.44 101 CYS A CA 1
ATOM 792 C C . CYS A 1 101 ? 35.631 -1.194 -19.384 1.00 85.44 101 CYS A C 1
ATOM 794 O O . CYS A 1 101 ? 34.646 -0.635 -19.871 1.00 85.44 101 CYS A O 1
ATOM 796 N N . LEU A 1 102 ? 35.877 -1.169 -18.072 1.00 86.62 102 LEU A N 1
ATOM 797 C CA . LEU A 1 102 ? 35.001 -0.477 -17.131 1.00 86.62 102 LEU A CA 1
ATOM 798 C C . LEU A 1 102 ? 35.026 1.031 -17.397 1.00 86.62 102 LEU A C 1
ATOM 800 O O . LEU A 1 102 ? 36.093 1.618 -17.576 1.00 86.62 102 LEU A O 1
ATOM 804 N N . SER A 1 103 ? 33.848 1.657 -17.379 1.00 88.69 103 SER A N 1
ATOM 805 C CA . SER A 1 103 ? 33.729 3.101 -17.570 1.00 88.69 103 SER A CA 1
ATOM 806 C C . SER A 1 103 ? 34.560 3.870 -16.528 1.00 88.69 103 SER A C 1
ATOM 808 O O . SER A 1 103 ? 34.449 3.565 -15.334 1.00 88.69 103 SER A O 1
ATOM 810 N N . PRO A 1 104 ? 35.335 4.899 -16.924 1.00 85.88 104 PRO A N 1
ATOM 811 C CA . PRO A 1 104 ? 36.085 5.731 -15.981 1.00 85.88 104 PRO A CA 1
ATOM 812 C C . PRO A 1 104 ? 35.208 6.349 -14.883 1.00 85.88 104 PRO A C 1
ATOM 814 O O . PRO A 1 104 ? 35.628 6.432 -13.731 1.00 85.88 104 PRO A O 1
ATOM 817 N N . LEU A 1 105 ? 33.957 6.698 -15.209 1.00 84.31 105 LEU A N 1
ATOM 818 C CA . LEU A 1 105 ? 32.983 7.216 -14.243 1.00 84.31 105 LEU A CA 1
ATOM 819 C C . LEU A 1 105 ? 32.636 6.194 -13.152 1.00 84.31 105 LEU A C 1
ATOM 821 O O . LEU A 1 105 ? 32.483 6.564 -11.991 1.00 84.31 105 LEU A O 1
ATOM 825 N N . LEU A 1 106 ? 32.550 4.907 -13.502 1.00 87.56 106 LEU A N 1
ATOM 826 C CA . LEU A 1 106 ? 32.268 3.839 -12.539 1.00 87.56 106 LEU A CA 1
ATOM 827 C C . LEU A 1 106 ? 33.464 3.574 -11.620 1.00 87.56 106 LEU A C 1
ATOM 829 O O . LEU A 1 106 ? 33.265 3.341 -10.428 1.00 87.56 106 LEU A O 1
ATOM 833 N N . LYS A 1 107 ? 34.693 3.655 -12.149 1.00 86.00 107 LYS A N 1
ATOM 834 C CA . LYS A 1 107 ? 35.921 3.588 -11.337 1.00 86.00 107 LYS A CA 1
ATOM 835 C C . LYS A 1 107 ? 35.975 4.754 -10.346 1.00 86.00 107 LYS A C 1
ATOM 837 O O . LYS A 1 107 ? 36.159 4.548 -9.151 1.00 86.00 107 LYS A O 1
ATOM 842 N N . ALA A 1 108 ? 35.735 5.974 -10.824 1.00 81.06 108 ALA A N 1
ATOM 843 C CA . ALA A 1 108 ? 35.793 7.177 -9.998 1.00 81.06 108 ALA A CA 1
ATOM 844 C C . ALA A 1 108 ? 34.689 7.247 -8.923 1.00 81.06 108 ALA A C 1
ATOM 846 O O . ALA A 1 108 ? 34.900 7.791 -7.838 1.00 81.06 108 ALA A O 1
ATOM 847 N N . ALA A 1 109 ? 33.522 6.651 -9.193 1.00 79.56 109 ALA A N 1
ATOM 848 C CA . ALA A 1 109 ? 32.433 6.535 -8.223 1.00 79.56 109 ALA A CA 1
ATOM 849 C C . ALA A 1 109 ? 32.785 5.668 -6.995 1.00 79.56 109 ALA A C 1
ATOM 851 O O . ALA A 1 109 ? 32.047 5.703 -6.013 1.00 79.56 109 ALA A O 1
ATOM 852 N N . LEU A 1 110 ? 33.879 4.896 -7.046 1.00 79.31 110 LEU A N 1
ATOM 853 C CA . LEU A 1 110 ? 34.355 4.042 -5.951 1.00 79.31 110 LEU A CA 1
ATOM 854 C C . LEU A 1 110 ? 35.490 4.667 -5.136 1.00 79.31 110 LEU A C 1
ATOM 856 O O . LEU A 1 110 ? 35.724 4.248 -4.009 1.00 79.31 110 LEU A O 1
ATOM 860 N N . THR A 1 111 ? 36.201 5.646 -5.696 1.00 67.88 111 THR A N 1
ATOM 861 C CA . THR A 1 111 ? 37.399 6.245 -5.085 1.00 67.88 111 THR A CA 1
ATOM 862 C C . THR A 1 111 ? 37.129 7.575 -4.384 1.00 67.88 111 THR A C 1
ATOM 864 O O . THR A 1 111 ? 38.020 8.122 -3.742 1.00 67.88 111 THR A O 1
ATOM 867 N N . THR A 1 112 ? 35.914 8.117 -4.495 1.00 57.41 112 THR A N 1
ATOM 868 C CA . THR A 1 112 ? 35.530 9.388 -3.873 1.00 57.41 112 THR A CA 1
ATOM 869 C C . THR A 1 112 ? 34.501 9.164 -2.770 1.00 57.41 112 THR A C 1
ATOM 871 O O . THR A 1 112 ? 33.506 8.477 -2.989 1.00 57.41 112 THR A O 1
ATOM 874 N N . ASP A 1 113 ? 34.711 9.776 -1.596 1.00 52.78 113 ASP A N 1
ATOM 875 C CA . ASP A 1 113 ? 33.771 9.764 -0.465 1.00 52.78 113 ASP A CA 1
ATOM 876 C C . ASP A 1 113 ? 32.431 10.410 -0.856 1.00 52.78 113 ASP A C 1
ATOM 878 O O . ASP A 1 113 ? 32.198 11.612 -0.682 1.00 52.78 113 ASP A O 1
ATOM 882 N N . GLY A 1 114 ? 31.565 9.589 -1.452 1.00 50.19 114 GLY A N 1
ATOM 883 C CA . GLY A 1 114 ? 30.105 9.629 -1.529 1.00 50.19 114 GLY A CA 1
ATOM 884 C C . GLY A 1 114 ? 29.391 10.840 -2.141 1.00 50.19 114 GLY A C 1
ATOM 885 O O . GLY A 1 114 ? 28.302 10.660 -2.681 1.00 50.19 114 GLY A O 1
ATOM 886 N N . ILE A 1 115 ? 29.895 12.073 -2.019 1.00 48.28 115 ILE A N 1
ATOM 887 C CA . ILE A 1 115 ? 29.107 13.293 -2.292 1.00 48.28 115 ILE A CA 1
ATOM 888 C C . ILE A 1 115 ? 29.951 14.471 -2.825 1.00 48.28 115 ILE A C 1
ATOM 890 O O . ILE A 1 115 ? 29.436 15.264 -3.616 1.00 48.28 115 ILE A O 1
ATOM 894 N N . LYS A 1 116 ? 31.228 14.624 -2.439 1.00 41.94 116 LYS A N 1
ATOM 895 C CA . LYS A 1 116 ? 32.033 15.803 -2.846 1.00 41.94 116 LYS A CA 1
ATOM 896 C C . LYS A 1 116 ? 32.792 15.622 -4.171 1.00 41.94 116 LYS A C 1
ATOM 898 O O . LYS A 1 116 ? 32.941 16.592 -4.909 1.00 41.94 116 LYS A O 1
ATOM 903 N N . GLY A 1 117 ? 33.208 14.401 -4.513 1.00 41.50 117 GLY A N 1
ATOM 904 C CA . GLY A 1 117 ? 34.022 14.126 -5.710 1.00 41.50 117 GLY A CA 1
ATOM 905 C C . GLY A 1 117 ? 33.250 14.067 -7.035 1.00 41.50 117 GLY A C 1
ATOM 906 O O . GLY A 1 117 ? 33.752 14.507 -8.067 1.00 41.50 117 GLY A O 1
ATOM 907 N N . THR A 1 118 ? 31.991 13.625 -7.022 1.00 45.66 118 THR A N 1
ATOM 908 C CA . THR A 1 118 ? 31.149 13.560 -8.233 1.00 45.66 118 THR A CA 1
ATOM 909 C C . THR A 1 118 ? 30.776 14.939 -8.784 1.00 45.66 118 THR A C 1
ATOM 911 O O . THR A 1 118 ? 30.582 15.075 -9.989 1.00 45.66 118 THR A O 1
ATOM 914 N N . ARG A 1 119 ? 30.753 15.988 -7.945 1.00 44.75 119 ARG A N 1
ATOM 915 C CA . ARG A 1 119 ? 30.592 17.380 -8.409 1.00 44.75 119 ARG A CA 1
ATOM 916 C C . ARG A 1 119 ? 31.814 17.910 -9.167 1.00 44.75 119 ARG A C 1
ATOM 918 O O . ARG A 1 119 ? 31.630 18.740 -10.047 1.00 44.75 119 ARG A O 1
ATOM 925 N N . HIS A 1 120 ? 33.022 17.422 -8.875 1.00 40.62 120 HIS A N 1
ATOM 926 C CA . HIS A 1 120 ? 34.248 17.841 -9.570 1.00 40.62 120 HIS A CA 1
ATOM 927 C C . HIS A 1 120 ? 34.555 17.006 -10.824 1.00 40.62 120 HIS A C 1
ATOM 929 O O . HIS A 1 120 ? 35.168 17.517 -11.753 1.00 40.62 120 HIS A O 1
ATOM 935 N N . LEU A 1 121 ? 34.058 15.769 -10.924 1.00 46.66 121 LEU A N 1
ATOM 936 C CA . LEU A 1 121 ? 34.117 14.976 -12.166 1.00 46.66 121 LEU A CA 1
ATOM 937 C C . LEU A 1 121 ? 33.026 15.345 -13.187 1.00 46.66 121 LEU A C 1
ATOM 939 O O . LEU A 1 121 ? 33.100 14.938 -14.343 1.00 46.66 121 LEU A O 1
ATOM 943 N N . ALA A 1 122 ? 32.051 16.174 -12.797 1.00 44.69 122 ALA A N 1
ATOM 944 C CA . ALA A 1 122 ? 31.070 16.780 -13.700 1.00 44.69 122 ALA A CA 1
ATOM 945 C C . ALA A 1 122 ? 31.682 17.778 -14.716 1.00 44.69 122 ALA A C 1
ATOM 947 O O . ALA A 1 122 ? 30.945 18.365 -15.503 1.00 44.69 122 ALA A O 1
ATOM 948 N N . ILE A 1 123 ? 33.008 17.964 -14.713 1.00 43.97 123 ILE A N 1
ATOM 949 C CA . ILE A 1 123 ? 33.749 18.914 -15.561 1.00 43.97 123 ILE A CA 1
ATOM 950 C C . ILE A 1 123 ? 34.057 18.344 -16.967 1.00 43.97 123 ILE A C 1
ATOM 952 O O . ILE A 1 123 ? 34.477 19.080 -17.854 1.00 43.97 123 ILE A O 1
ATOM 956 N N . HIS A 1 124 ? 33.747 17.072 -17.238 1.00 47.53 124 HIS A N 1
ATOM 957 C CA . HIS A 1 124 ? 33.792 16.506 -18.594 1.00 47.53 124 HIS A CA 1
ATOM 958 C C . HIS A 1 124 ? 32.418 16.000 -19.051 1.00 47.53 124 HIS A C 1
ATOM 960 O O . HIS A 1 124 ? 32.284 14.857 -19.483 1.00 47.53 124 HIS A O 1
ATOM 966 N N . GLN A 1 125 ? 31.381 16.842 -18.959 1.00 58.22 125 GLN A N 1
ATOM 967 C CA . GLN A 1 125 ? 30.195 16.623 -19.793 1.00 58.22 125 GLN A CA 1
ATOM 968 C C . GLN A 1 125 ? 30.650 16.755 -21.242 1.00 58.22 125 GLN A C 1
ATOM 970 O O . GLN A 1 125 ? 31.071 17.831 -21.662 1.00 58.22 125 GLN A O 1
ATOM 975 N N . ARG A 1 126 ? 30.634 15.653 -21.992 1.00 72.25 126 ARG A N 1
ATOM 976 C CA . ARG A 1 126 ? 30.892 15.744 -23.427 1.00 72.25 126 ARG A CA 1
ATOM 977 C C . ARG A 1 126 ? 29.761 16.523 -24.076 1.00 72.25 126 ARG A C 1
ATOM 979 O O . ARG A 1 126 ? 28.599 16.364 -23.699 1.00 72.25 126 ARG A O 1
ATOM 986 N N . ASP A 1 127 ? 30.093 17.284 -25.109 1.00 77.50 127 ASP A N 1
ATOM 987 C CA . ASP A 1 127 ? 29.122 18.101 -25.842 1.00 77.50 127 ASP A CA 1
ATOM 988 C C . ASP A 1 127 ? 27.957 17.267 -26.415 1.00 77.50 127 ASP A C 1
ATOM 990 O O . ASP A 1 127 ? 26.848 17.772 -26.605 1.00 77.50 127 ASP A O 1
ATOM 994 N N . ASP A 1 128 ? 28.173 15.966 -26.652 1.00 82.38 128 ASP A N 1
ATOM 995 C CA . ASP A 1 128 ? 27.154 15.039 -27.141 1.00 82.38 128 ASP A CA 1
ATOM 996 C C . ASP A 1 128 ? 26.288 14.401 -26.041 1.00 82.38 128 ASP A C 1
ATOM 998 O O . ASP A 1 128 ? 25.201 13.909 -26.352 1.00 82.38 128 ASP A O 1
ATOM 1002 N N . GLU A 1 129 ? 26.689 14.437 -24.765 1.00 86.12 129 GLU A N 1
ATOM 1003 C CA . GLU A 1 129 ? 26.009 13.707 -23.681 1.00 86.12 129 GLU A CA 1
ATOM 1004 C C . GLU A 1 129 ? 24.543 14.138 -23.545 1.00 86.12 129 GLU A C 1
ATOM 1006 O O . GLU A 1 129 ? 23.639 13.302 -23.567 1.00 86.12 129 GLU A O 1
ATOM 1011 N N . GLN A 1 130 ? 24.276 15.446 -23.488 1.00 87.81 130 GLN A N 1
ATOM 1012 C CA . GLN A 1 130 ? 22.909 15.968 -23.366 1.00 87.81 130 GLN A CA 1
ATOM 1013 C C . GLN A 1 130 ? 22.039 15.619 -24.577 1.00 87.81 130 GLN A C 1
ATOM 1015 O O . GLN A 1 130 ? 20.842 15.348 -24.439 1.00 87.81 130 GLN A O 1
ATOM 1020 N N . LYS A 1 131 ? 22.638 15.594 -25.772 1.00 90.06 131 LYS A N 1
ATOM 1021 C CA . LYS A 1 131 ? 21.949 15.185 -26.999 1.00 90.06 131 LYS A CA 1
ATOM 1022 C C . LYS A 1 131 ? 21.573 13.706 -26.932 1.00 90.06 131 LYS A C 1
ATOM 1024 O O . LYS A 1 131 ? 20.430 13.368 -27.233 1.00 90.06 131 LYS A O 1
ATOM 1029 N N . LEU A 1 132 ? 22.492 12.846 -26.494 1.00 91.88 132 LEU A N 1
ATOM 1030 C CA . LEU A 1 132 ? 22.232 11.417 -26.323 1.00 91.88 132 LEU A CA 1
ATOM 1031 C C . LEU A 1 132 ? 21.187 11.162 -25.228 1.00 91.88 132 LEU A C 1
ATOM 1033 O O . LEU A 1 132 ? 20.282 10.361 -25.449 1.00 91.88 132 LEU A O 1
ATOM 1037 N N . ILE A 1 133 ? 21.230 11.878 -24.097 1.00 90.25 133 ILE A N 1
ATOM 1038 C CA . ILE A 1 133 ? 20.230 11.749 -23.020 1.00 90.25 133 ILE A CA 1
ATOM 1039 C C . ILE A 1 133 ? 18.813 11.993 -23.550 1.00 90.25 133 ILE A C 1
ATOM 1041 O O . ILE A 1 133 ? 17.914 11.193 -23.287 1.00 90.25 133 ILE A O 1
ATOM 1045 N N . ARG A 1 134 ? 18.612 13.050 -24.348 1.00 88.88 134 ARG A N 1
ATOM 1046 C CA . ARG A 1 134 ? 17.301 13.366 -24.948 1.00 88.88 134 ARG A CA 1
ATOM 1047 C C . ARG A 1 134 ? 16.790 12.265 -25.882 1.00 88.88 134 ARG A C 1
ATOM 1049 O O . ARG A 1 134 ? 15.582 12.108 -26.021 1.00 88.88 134 ARG A O 1
ATOM 1056 N N . GLN A 1 135 ? 17.689 11.490 -26.484 1.00 90.62 135 GLN A N 1
ATOM 1057 C CA . GLN A 1 135 ? 17.347 10.395 -27.394 1.00 90.62 135 GLN A CA 1
ATOM 1058 C C . GLN A 1 135 ? 17.022 9.081 -26.675 1.00 90.62 135 GLN A C 1
ATOM 1060 O O . GLN A 1 135 ? 16.453 8.186 -27.304 1.00 90.62 135 GLN A O 1
ATOM 1065 N N . ILE A 1 136 ? 17.355 8.934 -25.384 1.00 91.00 136 ILE A N 1
ATOM 1066 C CA . ILE A 1 136 ? 17.190 7.663 -24.660 1.00 91.00 136 ILE A CA 1
ATOM 1067 C C . ILE A 1 136 ? 15.762 7.106 -24.777 1.00 91.00 136 ILE A C 1
ATOM 1069 O O . ILE A 1 136 ? 15.636 5.942 -25.160 1.00 91.00 136 ILE A O 1
ATOM 1073 N N . PRO A 1 137 ? 14.679 7.873 -24.532 1.00 87.25 137 PRO A N 1
ATOM 1074 C CA . PRO A 1 137 ? 13.331 7.328 -24.659 1.00 87.25 137 PRO A CA 1
ATOM 1075 C C . PRO A 1 137 ? 13.032 6.822 -26.072 1.00 87.25 137 PRO A C 1
ATOM 1077 O O . PRO A 1 137 ? 12.519 5.718 -26.232 1.00 87.25 137 PRO A O 1
ATOM 1080 N N . SER A 1 138 ? 13.435 7.563 -27.105 1.00 85.56 138 SER A N 1
ATOM 1081 C CA . SER A 1 138 ? 13.245 7.151 -28.501 1.00 85.56 138 SER A CA 1
ATOM 1082 C C . SER A 1 138 ? 13.984 5.851 -28.817 1.00 85.56 138 SER A C 1
ATOM 1084 O O . SER A 1 138 ? 13.451 4.978 -29.505 1.00 85.56 138 SER A O 1
ATOM 1086 N N . VAL A 1 139 ? 15.192 5.680 -28.275 1.00 88.56 139 VAL A N 1
ATOM 1087 C CA . VAL A 1 139 ? 15.962 4.436 -28.397 1.00 88.56 139 VAL A CA 1
ATOM 1088 C C . VAL A 1 139 ? 15.280 3.291 -27.642 1.00 88.56 139 VAL A C 1
ATOM 1090 O O . VAL A 1 139 ? 15.203 2.192 -28.191 1.00 88.56 139 VAL A O 1
ATOM 1093 N N . ILE A 1 140 ? 14.725 3.539 -26.451 1.00 87.44 140 ILE A N 1
ATOM 1094 C CA . ILE A 1 140 ? 13.943 2.557 -25.680 1.00 87.44 140 ILE A CA 1
ATOM 1095 C C . ILE A 1 140 ? 12.741 2.066 -26.498 1.00 87.44 140 ILE A C 1
ATOM 1097 O O . ILE A 1 140 ? 12.603 0.860 -26.693 1.00 87.44 140 ILE A O 1
ATOM 1101 N N . PHE A 1 141 ? 11.925 2.975 -27.043 1.00 80.38 141 PHE A N 1
ATOM 1102 C CA . PHE A 1 141 ? 10.773 2.616 -27.885 1.00 80.38 141 PHE A CA 1
ATOM 1103 C C . PHE A 1 141 ? 11.176 1.870 -29.165 1.00 80.38 141 PHE A C 1
ATOM 1105 O O . PHE A 1 141 ? 10.426 1.032 -29.660 1.00 80.38 141 PHE A O 1
ATOM 1112 N N . LYS A 1 142 ? 12.367 2.148 -29.709 1.00 83.19 142 LYS A N 1
ATOM 1113 C CA . LYS A 1 142 ? 12.869 1.486 -30.921 1.00 83.19 142 LYS A CA 1
ATOM 1114 C C . LYS A 1 142 ? 13.350 0.052 -30.673 1.00 83.19 142 LYS A C 1
ATOM 1116 O O . LYS A 1 142 ? 13.156 -0.786 -31.556 1.00 83.19 142 LYS A O 1
ATOM 1121 N N . HIS A 1 143 ? 14.013 -0.199 -29.542 1.00 83.88 143 HIS A N 1
ATOM 1122 C CA . HIS A 1 143 ? 14.750 -1.446 -29.291 1.00 83.88 143 HIS A CA 1
ATOM 1123 C C . HIS A 1 143 ? 14.046 -2.416 -28.343 1.00 83.88 143 HIS A C 1
ATOM 1125 O O . HIS A 1 143 ? 14.351 -3.606 -28.386 1.00 83.88 143 HIS A O 1
ATOM 1131 N N . ILE A 1 144 ? 13.116 -1.951 -27.504 1.00 82.88 144 ILE A N 1
ATOM 1132 C CA . ILE A 1 144 ? 12.307 -2.865 -26.698 1.00 82.88 144 ILE A CA 1
ATOM 1133 C C . ILE A 1 144 ? 11.223 -3.476 -27.580 1.00 82.88 144 ILE A C 1
ATOM 1135 O O . ILE A 1 144 ? 10.383 -2.782 -28.155 1.00 82.88 144 ILE A O 1
ATOM 1139 N N . GLU A 1 145 ? 11.252 -4.801 -27.680 1.00 85.12 145 GLU A N 1
ATOM 1140 C CA . GLU A 1 145 ? 10.209 -5.565 -28.343 1.00 85.12 145 GLU A CA 1
ATOM 1141 C C . GLU A 1 145 ? 8.915 -5.501 -27.524 1.00 85.12 145 GLU A C 1
ATOM 1143 O O . GLU A 1 145 ? 8.905 -5.794 -26.326 1.00 85.12 145 GLU A O 1
ATOM 1148 N N . ALA A 1 146 ? 7.823 -5.092 -28.175 1.00 85.94 146 ALA A N 1
ATOM 1149 C CA . ALA A 1 146 ? 6.515 -5.079 -27.538 1.00 85.94 146 ALA A CA 1
ATOM 1150 C C . ALA A 1 146 ? 6.001 -6.508 -27.363 1.00 85.94 146 ALA A C 1
ATOM 1152 O O . ALA A 1 146 ? 6.048 -7.317 -28.287 1.00 85.94 146 ALA A O 1
ATOM 1153 N N . GLN A 1 147 ? 5.441 -6.779 -26.194 1.00 90.06 147 GLN A N 1
ATOM 1154 C CA . GLN A 1 147 ? 4.817 -8.037 -25.822 1.00 90.06 147 GLN A CA 1
ATOM 1155 C C . GLN A 1 147 ? 3.311 -7.816 -25.642 1.00 90.06 147 GLN A C 1
ATOM 1157 O O . GLN A 1 147 ? 2.850 -7.667 -24.505 1.00 90.06 147 GLN A O 1
ATOM 1162 N N . PRO A 1 148 ? 2.530 -7.768 -26.741 1.00 89.31 148 PRO A N 1
ATOM 1163 C CA . PRO A 1 148 ? 1.083 -7.635 -26.651 1.00 89.31 148 PRO A CA 1
ATOM 1164 C C . PRO A 1 148 ? 0.450 -8.784 -25.859 1.00 89.31 148 PRO A C 1
ATOM 1166 O O . PRO A 1 148 ? 1.042 -9.847 -25.621 1.00 89.31 148 PRO A O 1
ATOM 1169 N N . ALA A 1 149 ? -0.789 -8.564 -25.444 1.00 92.50 149 ALA A N 1
ATOM 1170 C CA . ALA A 1 149 ? -1.645 -9.598 -24.884 1.00 92.50 149 ALA A CA 1
ATOM 1171 C C . ALA A 1 149 ? -2.831 -9.882 -25.810 1.00 92.50 149 ALA A C 1
ATOM 1173 O O . ALA A 1 149 ? -3.310 -8.999 -26.517 1.00 92.50 149 ALA A O 1
ATOM 1174 N N . GLU A 1 150 ? -3.345 -11.104 -25.779 1.00 93.62 150 GLU A N 1
ATOM 1175 C CA . GLU A 1 150 ? -4.510 -11.512 -26.571 1.00 93.62 150 GLU A CA 1
ATOM 1176 C C . GLU A 1 150 ? -5.794 -10.826 -26.082 1.00 93.62 150 GLU A C 1
ATOM 1178 O O . GLU A 1 150 ? -6.701 -10.533 -26.864 1.00 93.62 150 GLU A O 1
ATOM 1183 N N . SER A 1 151 ? -5.847 -10.498 -24.789 1.00 93.50 151 SER A N 1
ATOM 1184 C CA . SER A 1 151 ? -6.979 -9.843 -24.139 1.00 93.50 151 SER A CA 1
ATOM 1185 C C . SER A 1 151 ? -6.536 -8.776 -23.126 1.00 93.50 151 SER A C 1
ATOM 1187 O O . SER A 1 151 ? -5.407 -8.821 -22.623 1.00 93.50 151 SER A O 1
ATOM 1189 N N . PRO A 1 152 ? -7.424 -7.825 -22.771 1.00 92.19 152 PRO A N 1
ATOM 1190 C CA . PRO A 1 152 ? -7.185 -6.885 -21.676 1.00 92.19 152 PRO A CA 1
ATOM 1191 C C . PRO A 1 152 ? -6.909 -7.580 -20.334 1.00 92.19 152 PRO A C 1
ATOM 1193 O O . PRO A 1 152 ? -6.075 -7.115 -19.563 1.00 92.19 152 PRO A O 1
ATOM 1196 N N . GLU A 1 153 ? -7.572 -8.703 -20.052 1.00 90.62 153 GLU A N 1
ATOM 1197 C CA . GLU A 1 153 ? -7.348 -9.517 -18.853 1.00 90.62 153 GLU A CA 1
ATOM 1198 C C . GLU A 1 153 ? -5.908 -10.015 -18.777 1.00 90.62 153 GLU A C 1
ATOM 1200 O O . GLU A 1 153 ? -5.211 -9.756 -17.795 1.00 90.62 153 GLU A O 1
ATOM 1205 N N . GLN A 1 154 ? -5.443 -10.672 -19.842 1.00 91.38 154 GLN A N 1
ATOM 1206 C CA . GLN A 1 154 ? -4.088 -11.205 -19.900 1.00 91.38 154 GLN A CA 1
ATOM 1207 C C . GLN A 1 154 ? -3.053 -10.070 -19.819 1.00 91.38 154 GLN A C 1
ATOM 1209 O O . GLN A 1 154 ? -1.986 -10.239 -19.228 1.00 91.38 154 GLN A O 1
ATOM 1214 N N . LEU A 1 155 ? -3.365 -8.885 -20.356 1.00 91.25 155 LEU A N 1
ATOM 1215 C CA . LEU A 1 155 ? -2.501 -7.711 -20.236 1.00 91.25 155 LEU A CA 1
ATOM 1216 C C . LEU A 1 155 ? -2.355 -7.248 -18.782 1.00 91.25 155 LEU A C 1
ATOM 1218 O O . LEU A 1 155 ? -1.244 -6.957 -18.336 1.00 91.25 155 LEU A O 1
ATOM 1222 N N . ILE A 1 156 ? -3.461 -7.206 -18.036 1.00 87.50 156 ILE A N 1
ATOM 1223 C CA . ILE A 1 156 ? -3.460 -6.870 -16.609 1.00 87.50 156 ILE A CA 1
ATOM 1224 C C . ILE A 1 156 ? -2.680 -7.916 -15.815 1.00 87.50 156 ILE A C 1
ATOM 1226 O O . ILE A 1 156 ? -1.882 -7.547 -14.956 1.00 87.50 156 ILE A O 1
ATOM 1230 N N . GLU A 1 157 ? -2.857 -9.203 -16.106 1.00 86.81 157 GLU A N 1
ATOM 1231 C CA . GLU A 1 157 ? -2.100 -10.275 -15.452 1.00 86.81 157 GLU A CA 1
ATOM 1232 C C . GLU A 1 157 ? -0.595 -10.139 -15.693 1.00 86.81 157 GLU A C 1
ATOM 1234 O O . GLU A 1 157 ? 0.179 -10.137 -14.731 1.00 86.81 157 GLU A O 1
ATOM 1239 N N . LYS A 1 158 ? -0.179 -9.939 -16.952 1.00 88.12 158 LYS A N 1
ATOM 1240 C CA . LYS A 1 158 ? 1.224 -9.672 -17.308 1.00 88.12 158 LYS A CA 1
ATOM 1241 C C . LYS A 1 158 ? 1.756 -8.439 -16.577 1.00 88.12 158 LYS A C 1
ATOM 1243 O O . LYS A 1 158 ? 2.873 -8.467 -16.063 1.00 88.12 158 LYS A O 1
ATOM 1248 N N . PHE A 1 159 ? 0.956 -7.377 -16.486 1.00 86.12 159 PHE A N 1
ATOM 1249 C CA . PHE A 1 159 ? 1.348 -6.151 -15.798 1.00 86.1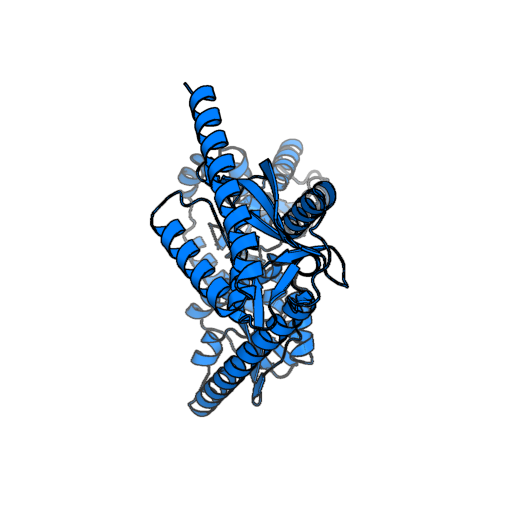2 159 PHE A CA 1
ATOM 1250 C C . PHE A 1 159 ? 1.499 -6.339 -14.284 1.00 86.12 159 PHE A C 1
ATOM 1252 O O . PHE A 1 159 ? 2.484 -5.894 -13.702 1.00 86.12 159 PHE A O 1
ATOM 1259 N N . LEU A 1 160 ? 0.571 -7.048 -13.638 1.00 81.25 160 LEU A N 1
ATOM 1260 C CA . LEU A 1 160 ? 0.644 -7.364 -12.208 1.00 81.25 160 LEU A CA 1
ATOM 1261 C C . LEU A 1 160 ? 1.761 -8.365 -11.874 1.00 81.25 160 LEU A C 1
ATOM 1263 O O . LEU A 1 160 ? 2.213 -8.411 -10.731 1.00 81.25 160 LEU A O 1
ATOM 1267 N N . ALA A 1 161 ? 2.201 -9.164 -12.848 1.00 82.81 161 ALA A N 1
ATOM 1268 C CA . ALA A 1 161 ? 3.352 -10.056 -12.731 1.00 82.81 161 ALA A CA 1
ATOM 1269 C C . ALA A 1 161 ? 4.694 -9.367 -13.056 1.00 82.81 161 ALA A C 1
ATOM 1271 O O . ALA A 1 161 ? 5.756 -9.977 -12.886 1.00 82.81 161 ALA A O 1
ATOM 1272 N N . ALA A 1 162 ? 4.676 -8.110 -13.518 1.00 82.31 162 ALA A N 1
ATOM 1273 C CA . ALA A 1 162 ? 5.876 -7.386 -13.916 1.00 82.31 162 ALA A CA 1
ATOM 1274 C C . ALA A 1 162 ? 6.784 -7.115 -12.706 1.00 82.31 162 ALA A C 1
ATOM 1276 O O . ALA A 1 162 ? 6.518 -6.264 -11.856 1.00 82.31 162 ALA A O 1
ATOM 1277 N N . LYS A 1 163 ? 7.917 -7.822 -12.657 1.00 77.94 163 LYS A N 1
ATOM 1278 C CA . LYS A 1 163 ? 8.876 -7.736 -11.544 1.00 77.94 163 LYS A CA 1
ATOM 1279 C C . LYS A 1 163 ? 9.537 -6.362 -11.412 1.00 77.94 163 LYS A C 1
ATOM 1281 O O . LYS A 1 163 ? 10.009 -6.018 -10.334 1.00 77.94 163 LYS A O 1
ATOM 1286 N N . ASN A 1 164 ? 9.625 -5.605 -12.505 1.00 80.56 164 ASN A N 1
ATOM 1287 C CA . ASN A 1 164 ? 10.251 -4.290 -12.539 1.00 80.56 164 ASN A CA 1
ATOM 1288 C C . ASN A 1 164 ? 9.748 -3.452 -13.725 1.00 80.56 164 ASN A C 1
ATOM 1290 O O . ASN A 1 164 ? 9.011 -3.931 -14.592 1.00 80.56 164 ASN A O 1
ATOM 1294 N N . PHE A 1 165 ? 10.199 -2.198 -13.763 1.00 84.62 165 PHE A N 1
ATOM 1295 C CA . PHE A 1 165 ? 9.848 -1.226 -14.793 1.00 84.62 165 PHE A CA 1
ATOM 1296 C C . PHE A 1 165 ? 10.156 -1.706 -16.224 1.00 84.62 165 PHE A C 1
ATOM 1298 O O . PHE A 1 165 ? 9.347 -1.486 -17.120 1.00 84.62 165 PHE A O 1
ATOM 1305 N N . LYS A 1 166 ? 11.263 -2.430 -16.447 1.00 85.00 166 LYS A N 1
ATOM 1306 C CA . LYS A 1 166 ? 11.638 -2.947 -17.776 1.00 85.00 166 LYS A CA 1
ATOM 1307 C C . LYS A 1 166 ? 10.557 -3.858 -18.369 1.00 85.00 166 LYS A C 1
ATOM 1309 O O . LYS A 1 166 ? 10.226 -3.712 -19.542 1.00 85.00 166 LYS A O 1
ATOM 1314 N N . TYR A 1 167 ? 9.972 -4.750 -17.564 1.00 86.19 167 TYR A N 1
ATOM 1315 C CA . TYR A 1 167 ? 8.867 -5.611 -18.012 1.00 86.19 167 TYR A CA 1
ATOM 1316 C C . TYR A 1 167 ? 7.602 -4.813 -18.331 1.00 86.19 167 TYR A C 1
ATOM 1318 O O . TYR A 1 167 ? 6.911 -5.126 -19.294 1.00 86.19 167 TYR A O 1
ATOM 1326 N N . ALA A 1 168 ? 7.316 -3.760 -17.561 1.00 86.75 168 ALA A N 1
ATOM 1327 C CA . ALA A 1 168 ? 6.182 -2.886 -17.833 1.00 86.75 168 ALA A CA 1
ATOM 1328 C C . ALA A 1 168 ? 6.330 -2.151 -19.176 1.00 86.75 168 ALA A C 1
ATOM 1330 O O . ALA A 1 168 ? 5.352 -2.032 -19.911 1.00 86.75 168 ALA A O 1
ATOM 1331 N N . VAL A 1 169 ? 7.540 -1.690 -19.523 1.00 88.38 169 VAL A N 1
ATOM 1332 C CA . VAL A 1 169 ? 7.795 -0.996 -20.800 1.00 88.38 169 VAL A CA 1
ATOM 1333 C C . VAL A 1 169 ? 7.548 -1.906 -22.002 1.00 88.38 169 VAL A C 1
ATOM 1335 O O . VAL A 1 169 ? 7.019 -1.436 -23.003 1.00 88.38 169 VAL A O 1
ATOM 1338 N N . ALA A 1 170 ? 7.836 -3.206 -21.898 1.00 88.94 170 ALA A N 1
ATOM 1339 C CA . ALA A 1 170 ? 7.542 -4.162 -22.967 1.00 88.94 170 ALA A CA 1
ATOM 1340 C C . ALA A 1 170 ? 6.035 -4.306 -23.258 1.00 88.94 170 ALA A C 1
ATOM 1342 O O . ALA A 1 170 ? 5.665 -4.760 -24.332 1.00 88.94 170 ALA A O 1
ATOM 1343 N N . LEU A 1 171 ? 5.149 -3.900 -22.343 1.00 90.06 171 LEU A N 1
ATOM 1344 C CA . LEU A 1 171 ? 3.700 -3.922 -22.568 1.00 90.06 171 LEU A CA 1
ATOM 1345 C C . LEU A 1 171 ? 3.183 -2.666 -23.289 1.00 90.06 171 LEU A C 1
ATOM 1347 O O . LEU A 1 171 ? 2.008 -2.616 -23.659 1.00 90.06 171 LEU A O 1
ATOM 1351 N N . LEU A 1 172 ? 4.031 -1.651 -23.488 1.00 86.81 172 LEU A N 1
ATOM 1352 C CA . LEU A 1 172 ? 3.713 -0.495 -24.325 1.00 86.81 172 LEU A CA 1
ATOM 1353 C C . LEU A 1 172 ? 3.723 -0.887 -25.815 1.00 86.81 172 LEU A C 1
ATOM 1355 O O . LEU A 1 172 ? 4.384 -1.852 -26.208 1.00 86.81 172 LEU A O 1
ATOM 1359 N N . PRO A 1 173 ? 3.013 -0.146 -26.680 1.00 78.44 173 PRO A N 1
ATOM 1360 C CA . PRO A 1 173 ? 3.123 -0.339 -28.119 1.00 78.44 173 PRO A CA 1
ATOM 1361 C C . PRO A 1 173 ? 4.525 0.065 -28.601 1.00 78.44 173 PRO A C 1
ATOM 1363 O O . PRO A 1 173 ? 5.020 1.137 -28.257 1.00 78.44 173 PRO A O 1
ATOM 1366 N N . SER A 1 174 ? 5.164 -0.774 -29.421 1.00 64.81 174 SER A N 1
ATOM 1367 C CA . SER A 1 174 ? 6.495 -0.477 -29.970 1.00 64.81 174 SER A CA 1
ATOM 1368 C C . SER A 1 174 ? 6.430 0.340 -31.263 1.00 64.81 174 SER A C 1
ATOM 1370 O O . SER A 1 174 ? 7.293 1.190 -31.482 1.00 64.81 174 SER A O 1
ATOM 1372 N N . LYS A 1 175 ? 5.450 0.077 -32.151 1.00 61.59 175 LYS A N 1
ATOM 1373 C CA . LYS A 1 175 ? 5.403 0.667 -33.512 1.00 61.59 175 LYS A CA 1
ATOM 1374 C C . LYS A 1 175 ? 4.016 0.814 -34.159 1.00 61.59 175 LYS A C 1
ATOM 1376 O O . LYS A 1 175 ? 3.877 1.669 -35.022 1.00 61.59 175 LYS A O 1
ATOM 1381 N N . GLU A 1 176 ? 3.028 -0.002 -33.787 1.00 56.25 176 GLU A N 1
ATOM 1382 C CA . GLU A 1 176 ? 1.786 -0.176 -34.575 1.00 56.25 176 GLU A CA 1
ATOM 1383 C C . GLU A 1 176 ? 0.705 0.864 -34.298 1.00 56.25 176 GLU A C 1
ATOM 1385 O O . GLU A 1 176 ? -0.016 1.257 -35.203 1.00 56.25 176 GLU A O 1
ATOM 1390 N N . LEU A 1 177 ? 0.599 1.324 -33.052 1.00 57.59 177 LEU A N 1
ATOM 1391 C CA . LEU A 1 177 ? -0.503 2.190 -32.657 1.00 57.59 177 LEU A CA 1
ATOM 1392 C C . LEU A 1 177 ? -0.106 3.656 -32.656 1.00 57.59 177 LEU A C 1
ATOM 1394 O O . LEU A 1 177 ? -0.856 4.444 -33.209 1.00 57.59 177 LEU A O 1
ATOM 1398 N N . LEU A 1 178 ? 1.054 4.015 -32.082 1.00 57.31 178 LEU A N 1
ATOM 1399 C CA . LEU A 1 178 ? 1.562 5.389 -32.016 1.00 57.31 178 LEU A CA 1
ATOM 1400 C C . LEU A 1 178 ? 3.044 5.480 -31.680 1.00 57.31 178 LEU A C 1
ATOM 1402 O O . LEU A 1 178 ? 3.536 4.778 -30.798 1.00 57.31 178 LEU A O 1
ATOM 1406 N N . LYS A 1 179 ? 3.716 6.457 -32.294 1.00 62.34 179 LYS A N 1
ATOM 1407 C CA . LYS A 1 179 ? 4.958 7.019 -31.766 1.00 62.34 179 LYS A CA 1
ATOM 1408 C C . LYS A 1 179 ? 4.601 8.255 -30.936 1.00 62.34 179 LYS A C 1
ATOM 1410 O O . LYS A 1 179 ? 4.306 9.282 -31.546 1.00 62.34 179 LYS A O 1
ATOM 1415 N N . PRO A 1 180 ? 4.605 8.190 -29.591 1.00 65.62 180 PRO A N 1
ATOM 1416 C CA . PRO A 1 180 ? 4.561 9.408 -28.786 1.00 65.62 180 PRO A CA 1
ATOM 1417 C C . PRO A 1 180 ? 5.652 10.365 -29.272 1.00 65.62 180 PRO A C 1
ATOM 1419 O O . PRO A 1 180 ? 6.771 9.932 -29.586 1.00 65.62 180 PRO A O 1
ATOM 1422 N N . THR A 1 181 ? 5.327 11.654 -29.354 1.00 69.06 181 THR A N 1
ATOM 1423 C CA . THR A 1 181 ? 6.312 12.675 -29.725 1.00 69.06 181 THR A CA 1
ATOM 1424 C C . THR A 1 181 ? 7.471 12.656 -28.728 1.00 69.06 181 THR A C 1
ATOM 1426 O O . THR A 1 181 ? 7.312 12.222 -27.585 1.00 69.06 181 THR A O 1
ATOM 1429 N N . GLU A 1 182 ? 8.650 13.145 -29.118 1.00 70.56 182 GLU A N 1
ATOM 1430 C CA . GLU A 1 182 ? 9.815 13.183 -28.215 1.00 70.56 182 GLU A CA 1
ATOM 1431 C C . GLU A 1 182 ? 9.495 13.862 -26.868 1.00 70.56 182 GLU A C 1
ATOM 1433 O O . GLU A 1 182 ? 9.971 13.427 -25.820 1.00 70.56 182 GLU A O 1
ATOM 1438 N N . LYS A 1 183 ? 8.612 14.872 -26.876 1.00 71.81 183 LYS A N 1
ATOM 1439 C CA . LYS A 1 183 ? 8.157 15.592 -25.674 1.00 71.81 183 LYS A CA 1
ATOM 1440 C C . LYS A 1 183 ? 7.266 14.753 -24.751 1.00 71.81 183 LYS A C 1
ATOM 1442 O O . LYS A 1 183 ? 7.192 15.034 -23.559 1.00 71.81 183 LYS A O 1
ATOM 1447 N N . GLU A 1 184 ? 6.590 13.737 -25.278 1.00 72.50 184 GLU A N 1
ATOM 1448 C CA . GLU A 1 184 ? 5.654 12.894 -24.526 1.00 72.50 184 GLU A CA 1
ATOM 1449 C C . GLU A 1 184 ? 6.307 11.616 -23.994 1.00 72.50 184 GLU A C 1
ATOM 1451 O O . GLU A 1 184 ? 5.833 11.058 -23.006 1.00 72.50 184 GLU A O 1
ATOM 1456 N N . GLN A 1 185 ? 7.403 11.160 -24.609 1.00 79.00 185 GLN A N 1
ATOM 1457 C CA . GLN A 1 185 ? 8.054 9.891 -24.274 1.00 79.00 185 GLN A CA 1
ATOM 1458 C C . GLN A 1 185 ? 8.588 9.835 -22.834 1.00 79.00 185 GLN A C 1
ATOM 1460 O O . GLN A 1 185 ? 8.397 8.825 -22.158 1.00 79.00 185 GLN A O 1
ATOM 1465 N N . PHE A 1 186 ? 9.221 10.905 -22.340 1.00 81.50 186 PHE A N 1
ATOM 1466 C CA . PHE A 1 186 ? 9.705 10.965 -20.953 1.00 81.50 186 PHE A CA 1
ATOM 1467 C C . PHE A 1 186 ? 8.555 10.882 -19.935 1.00 81.50 186 PHE A C 1
ATOM 1469 O O . PHE A 1 186 ? 8.552 9.936 -19.143 1.00 81.50 186 PHE A O 1
ATOM 1476 N N . PRO A 1 187 ? 7.533 11.766 -19.986 1.00 77.56 187 PRO A N 1
ATOM 1477 C CA . PRO A 1 187 ? 6.367 11.654 -19.111 1.00 77.56 187 PRO A CA 1
ATOM 1478 C C . PRO A 1 187 ? 5.693 10.279 -19.166 1.00 77.56 187 PRO A C 1
ATOM 1480 O O . PRO A 1 187 ? 5.157 9.807 -18.163 1.00 77.56 187 PRO A O 1
ATOM 1483 N N . LEU A 1 188 ? 5.698 9.624 -20.330 1.00 78.12 188 LEU A N 1
ATOM 1484 C CA . LEU A 1 188 ? 5.129 8.290 -20.510 1.00 78.12 188 LEU A CA 1
ATOM 1485 C C . LEU A 1 188 ? 5.818 7.247 -19.635 1.00 78.12 188 LEU A C 1
ATOM 1487 O O . LEU A 1 188 ? 5.172 6.524 -18.872 1.00 78.12 188 LEU A O 1
ATOM 1491 N N . LEU A 1 189 ? 7.140 7.192 -19.764 1.00 83.88 189 LEU A N 1
ATOM 1492 C CA . LEU A 1 189 ? 7.978 6.231 -19.076 1.00 83.88 189 LEU A CA 1
ATOM 1493 C C . LEU A 1 189 ? 8.014 6.513 -17.567 1.00 83.88 189 LEU A C 1
ATOM 1495 O O . LEU A 1 189 ? 7.942 5.572 -16.777 1.00 83.88 189 LEU A O 1
ATOM 1499 N N . GLU A 1 190 ? 8.027 7.786 -17.163 1.00 82.31 190 GLU A N 1
ATOM 1500 C CA . GLU A 1 190 ? 7.917 8.193 -15.756 1.00 82.31 190 GLU A CA 1
ATOM 1501 C C . GLU A 1 190 ? 6.608 7.709 -15.126 1.00 82.31 190 GLU A C 1
ATOM 1503 O O . GLU A 1 190 ? 6.630 7.009 -14.111 1.00 82.31 190 GLU A O 1
ATOM 1508 N N . ASN A 1 191 ? 5.463 8.011 -15.747 1.00 77.38 191 ASN A N 1
ATOM 1509 C CA . ASN A 1 191 ? 4.156 7.597 -15.228 1.00 77.38 191 ASN A CA 1
ATOM 1510 C C . ASN A 1 191 ? 4.047 6.071 -15.096 1.00 77.38 191 ASN A C 1
ATOM 1512 O O . ASN A 1 191 ? 3.524 5.569 -14.099 1.00 77.38 191 ASN A O 1
ATOM 1516 N N . LEU A 1 192 ? 4.560 5.327 -16.080 1.00 81.06 192 LEU A N 1
ATOM 1517 C CA . LEU A 1 192 ? 4.561 3.866 -16.046 1.00 81.06 192 LEU A CA 1
ATOM 1518 C C . LEU A 1 192 ? 5.454 3.311 -14.928 1.00 81.06 192 LEU A C 1
ATOM 1520 O O . LEU A 1 192 ? 5.079 2.347 -14.257 1.00 81.06 192 LEU A O 1
ATOM 1524 N N . ALA A 1 193 ? 6.617 3.916 -14.696 1.00 81.31 193 ALA A N 1
ATOM 1525 C CA . ALA A 1 193 ? 7.500 3.501 -13.617 1.00 81.31 193 ALA A CA 1
ATOM 1526 C C . ALA A 1 193 ? 6.887 3.753 -12.241 1.00 81.31 193 ALA A C 1
ATOM 1528 O O . ALA A 1 193 ? 6.922 2.857 -11.394 1.00 81.31 193 ALA A O 1
ATOM 1529 N N . PHE A 1 194 ? 6.270 4.920 -12.031 1.00 76.19 194 PHE A N 1
ATOM 1530 C CA . PHE A 1 194 ? 5.543 5.198 -10.793 1.00 76.19 194 PHE A CA 1
ATOM 1531 C C . PHE A 1 194 ? 4.375 4.223 -10.598 1.00 76.19 194 PHE A C 1
ATOM 1533 O O . PHE A 1 194 ? 4.141 3.792 -9.468 1.00 76.19 194 PHE A O 1
ATOM 1540 N N . LEU A 1 195 ? 3.687 3.809 -11.676 1.00 74.44 195 LEU A N 1
ATOM 1541 C CA . LEU A 1 195 ? 2.632 2.788 -11.590 1.00 74.44 195 LEU A CA 1
ATOM 1542 C C . LEU A 1 195 ? 3.192 1.451 -11.121 1.00 74.44 195 LEU A C 1
ATOM 1544 O O . LEU A 1 19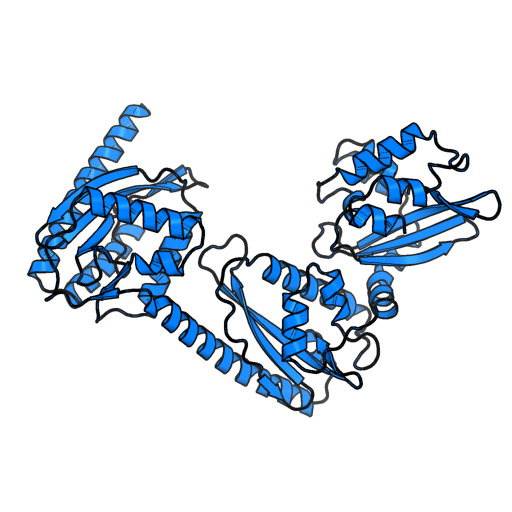5 ? 2.671 0.848 -10.183 1.00 74.44 195 LEU A O 1
ATOM 1548 N N . CYS A 1 196 ? 4.270 0.998 -11.761 1.00 76.19 196 CYS A N 1
ATOM 1549 C CA . CYS A 1 196 ? 4.923 -0.261 -11.428 1.00 76.19 196 CYS A CA 1
ATOM 1550 C C . CYS A 1 196 ? 5.442 -0.249 -9.977 1.00 76.19 196 CYS A C 1
ATOM 1552 O O . CYS A 1 196 ? 5.229 -1.212 -9.239 1.00 76.19 196 CYS A O 1
ATOM 1554 N N . GLN A 1 197 ? 6.043 0.858 -9.524 1.00 75.19 197 GLN A N 1
ATOM 1555 C CA . GLN A 1 197 ? 6.485 1.027 -8.136 1.00 75.19 197 GLN A CA 1
ATOM 1556 C C . GLN A 1 197 ? 5.306 1.000 -7.152 1.00 75.19 197 GLN A C 1
ATOM 1558 O O . GLN A 1 197 ? 5.366 0.303 -6.136 1.00 75.19 197 GLN A O 1
ATOM 1563 N N . GLY A 1 198 ? 4.229 1.730 -7.461 1.00 68.62 198 GLY A N 1
ATOM 1564 C CA . GLY A 1 198 ? 3.011 1.779 -6.656 1.00 68.62 198 GLY A CA 1
ATOM 1565 C C . GLY A 1 198 ? 2.396 0.396 -6.469 1.00 68.62 198 GLY A C 1
ATOM 1566 O O . GLY A 1 198 ? 2.109 0.009 -5.341 1.00 68.62 198 GLY A O 1
ATOM 1567 N N . LEU A 1 199 ? 2.288 -0.398 -7.532 1.00 68.00 199 LEU A N 1
ATOM 1568 C CA . LEU A 1 199 ? 1.744 -1.757 -7.452 1.00 68.00 199 LEU A CA 1
ATOM 1569 C C . LEU A 1 199 ? 2.671 -2.727 -6.710 1.00 68.00 199 LEU A C 1
ATOM 1571 O O . LEU A 1 199 ? 2.213 -3.441 -5.818 1.00 68.00 199 LEU A O 1
ATOM 1575 N N . ASN A 1 200 ? 3.976 -2.711 -7.000 1.00 65.31 200 ASN A N 1
ATOM 1576 C CA . ASN A 1 200 ? 4.944 -3.604 -6.348 1.00 65.31 200 ASN A CA 1
ATOM 1577 C C . ASN A 1 200 ? 5.135 -3.304 -4.852 1.00 65.31 200 ASN A C 1
ATOM 1579 O O . ASN A 1 200 ? 5.554 -4.176 -4.088 1.00 65.31 200 ASN A O 1
ATOM 1583 N N . SER A 1 201 ? 4.798 -2.091 -4.409 1.00 56.44 201 SER A N 1
ATOM 1584 C CA . SER A 1 201 ? 4.806 -1.726 -2.989 1.00 56.44 201 SER A CA 1
ATOM 1585 C C . SER A 1 201 ? 3.664 -2.359 -2.177 1.00 56.44 201 SER A C 1
ATOM 1587 O O . SER A 1 201 ? 3.702 -2.346 -0.944 1.00 56.44 201 SER A O 1
ATOM 1589 N N . VAL A 1 202 ? 2.655 -2.939 -2.838 1.00 51.91 202 VAL A N 1
ATOM 1590 C CA . VAL A 1 202 ? 1.421 -3.413 -2.199 1.00 51.91 202 VAL A CA 1
ATOM 1591 C C . VAL A 1 202 ? 1.397 -4.934 -2.154 1.00 51.91 202 VAL A C 1
ATOM 1593 O O . VAL A 1 202 ? 0.891 -5.606 -3.044 1.00 51.91 202 VAL A O 1
ATOM 1596 N N . LYS A 1 203 ? 1.937 -5.489 -1.065 1.00 51.28 203 LYS A N 1
ATOM 1597 C CA . LYS A 1 203 ? 2.021 -6.942 -0.843 1.00 51.28 203 LYS A CA 1
ATOM 1598 C C . LYS A 1 203 ? 0.798 -7.586 -0.171 1.00 51.28 203 LYS A C 1
ATOM 1600 O O . LYS A 1 203 ? 0.830 -8.788 0.051 1.00 51.28 203 LYS A O 1
ATOM 1605 N N . SER A 1 204 ? -0.257 -6.849 0.196 1.00 48.22 204 SER A N 1
ATOM 1606 C CA . SER A 1 204 ? -1.216 -7.387 1.184 1.00 48.22 204 SER A CA 1
ATOM 1607 C C . SER A 1 204 ? -2.675 -6.928 1.070 1.00 48.22 204 SER A C 1
ATOM 1609 O O . SER A 1 204 ? -3.353 -6.797 2.087 1.00 48.22 204 SER A O 1
ATOM 1611 N N . LEU A 1 205 ? -3.193 -6.685 -0.134 1.00 49.69 205 LEU A N 1
ATOM 1612 C CA . LEU A 1 205 ? -4.648 -6.633 -0.314 1.00 49.69 205 LEU A CA 1
ATOM 1613 C C . LEU A 1 205 ? -5.126 -7.901 -1.019 1.00 49.69 205 LEU A C 1
ATOM 1615 O O . LEU A 1 205 ? -4.443 -8.363 -1.937 1.00 49.69 205 LEU A O 1
ATOM 1619 N N . PRO A 1 206 ? -6.299 -8.452 -0.651 1.00 52.06 206 PRO A N 1
ATOM 1620 C CA . PRO A 1 206 ? -6.993 -9.380 -1.529 1.00 52.06 206 PRO A CA 1
ATOM 1621 C C . PRO A 1 206 ? -7.129 -8.688 -2.886 1.00 52.06 206 PRO A C 1
ATOM 1623 O O . PRO A 1 206 ? -7.726 -7.613 -2.948 1.00 52.06 206 PRO A O 1
ATOM 1626 N N . LYS A 1 207 ? -6.532 -9.255 -3.943 1.00 55.75 207 LYS A N 1
ATOM 1627 C CA . LYS A 1 207 ? -6.639 -8.702 -5.298 1.00 55.75 207 LYS A CA 1
ATOM 1628 C C . LYS A 1 207 ? -8.139 -8.578 -5.610 1.00 55.75 207 LYS A C 1
ATOM 1630 O O . LYS A 1 207 ? -8.815 -9.610 -5.616 1.00 55.75 207 LYS A O 1
ATOM 1635 N N . PRO A 1 208 ? -8.700 -7.364 -5.755 1.00 54.56 208 PRO A N 1
ATOM 1636 C CA . PRO A 1 208 ? -10.112 -7.233 -6.081 1.00 54.56 208 PRO A CA 1
ATOM 1637 C C . PRO A 1 208 ? -10.358 -7.872 -7.447 1.00 54.56 208 PRO A C 1
ATOM 1639 O O . PRO A 1 208 ? -9.457 -7.903 -8.285 1.00 54.56 208 PRO A O 1
ATOM 1642 N N . SER A 1 209 ? -11.573 -8.359 -7.692 1.00 63.97 209 SER A N 1
ATOM 1643 C CA . SER A 1 209 ? -11.978 -8.751 -9.040 1.00 63.97 209 SER A CA 1
ATOM 1644 C C . SER A 1 209 ? -11.867 -7.525 -9.947 1.00 63.97 209 SER A C 1
ATOM 1646 O O . SER A 1 209 ? -12.593 -6.537 -9.786 1.00 63.97 209 SER A O 1
ATOM 1648 N N . ILE A 1 210 ? -10.898 -7.550 -10.859 1.00 75.44 210 ILE A N 1
ATOM 1649 C CA . ILE A 1 210 ? -10.618 -6.423 -11.741 1.00 75.44 210 ILE A CA 1
ATOM 1650 C C . ILE A 1 210 ? -11.688 -6.425 -12.825 1.00 75.44 210 ILE A C 1
ATOM 1652 O O . ILE A 1 210 ? -11.751 -7.326 -13.652 1.00 75.44 210 ILE A O 1
ATOM 1656 N N . THR A 1 211 ? -12.574 -5.433 -12.785 1.00 85.19 211 THR A N 1
ATOM 1657 C CA . THR A 1 211 ? -13.607 -5.264 -13.807 1.00 85.19 211 THR A CA 1
ATOM 1658 C C . THR A 1 211 ? -13.076 -4.329 -14.882 1.00 85.19 211 THR A C 1
ATOM 1660 O O . THR A 1 211 ? -12.654 -3.212 -14.581 1.00 85.19 211 THR A O 1
ATOM 1663 N N . ILE A 1 212 ? -13.099 -4.787 -16.130 1.00 89.31 212 ILE A N 1
ATOM 1664 C CA . ILE A 1 212 ? -12.561 -4.050 -17.273 1.00 89.31 212 ILE A CA 1
ATOM 1665 C C . ILE A 1 212 ? -13.708 -3.377 -18.028 1.00 89.31 212 ILE A C 1
ATOM 1667 O O . ILE A 1 212 ? -14.601 -4.047 -18.548 1.00 89.31 212 ILE A O 1
ATOM 1671 N N . ALA A 1 213 ? -13.666 -2.049 -18.117 1.00 91.25 213 ALA A N 1
ATOM 1672 C CA . ALA A 1 213 ? -14.518 -1.283 -19.018 1.00 91.25 213 ALA A CA 1
ATOM 1673 C C . ALA A 1 213 ? -13.967 -1.375 -20.444 1.00 91.25 213 ALA A C 1
ATOM 1675 O O . ALA A 1 213 ? -12.762 -1.235 -20.646 1.00 91.25 213 ALA A O 1
ATOM 1676 N N . ARG A 1 214 ? -14.841 -1.580 -21.432 1.00 91.00 214 ARG A N 1
ATOM 1677 C CA . ARG A 1 214 ? -14.476 -1.666 -22.854 1.00 91.00 214 ARG A CA 1
ATOM 1678 C C . ARG A 1 214 ? -15.320 -0.718 -23.692 1.00 91.00 214 ARG A C 1
ATOM 1680 O O . ARG A 1 214 ? -16.503 -0.529 -23.404 1.00 91.00 214 ARG A O 1
ATOM 1687 N N . GLU A 1 215 ? -14.703 -0.155 -24.723 1.00 86.62 215 GLU A N 1
ATOM 1688 C CA . GLU A 1 215 ? -15.341 0.715 -25.710 1.00 86.62 215 GLU A CA 1
ATOM 1689 C C . GLU A 1 215 ? -14.561 0.656 -27.035 1.00 86.62 215 GLU A C 1
ATOM 1691 O O . GLU A 1 215 ? -13.532 1.313 -27.213 1.00 86.62 215 GLU A O 1
ATOM 1696 N N . GLY A 1 216 ? -15.033 -0.161 -27.980 1.00 83.94 216 GLY A N 1
ATOM 1697 C CA . GLY A 1 216 ? -14.345 -0.391 -29.254 1.00 83.94 216 GLY A CA 1
ATOM 1698 C C . GLY A 1 216 ? -12.923 -0.935 -29.067 1.00 83.94 216 GLY A C 1
ATOM 1699 O O . GLY A 1 216 ? -12.738 -2.018 -28.519 1.00 83.94 216 GLY A O 1
ATOM 1700 N N . LEU A 1 217 ? -11.921 -0.178 -29.527 1.00 86.44 217 LEU A N 1
ATOM 1701 C CA . LEU A 1 217 ? -10.498 -0.530 -29.417 1.00 86.44 217 LEU A CA 1
ATOM 1702 C C . LEU A 1 217 ? -9.870 -0.125 -28.077 1.00 86.44 217 LEU A C 1
ATOM 1704 O O . LEU A 1 217 ? -8.683 -0.357 -27.873 1.00 86.44 217 LEU A O 1
ATOM 1708 N N . LEU A 1 218 ? -10.630 0.501 -27.178 1.00 88.88 218 LEU A N 1
ATOM 1709 C CA . LEU A 1 218 ? -10.143 0.947 -25.880 1.00 88.88 218 LEU A CA 1
ATOM 1710 C C . LEU A 1 218 ? -10.689 0.061 -24.766 1.00 88.88 218 LEU A C 1
ATOM 1712 O O . LEU A 1 218 ? -11.848 -0.363 -24.777 1.00 88.88 218 LEU A O 1
ATOM 1716 N N . ALA A 1 219 ? -9.849 -0.166 -23.766 1.00 91.94 219 ALA A N 1
ATOM 1717 C CA . ALA A 1 219 ? -10.250 -0.764 -22.511 1.00 91.94 219 ALA A CA 1
ATOM 1718 C C . ALA A 1 219 ? -9.569 -0.041 -21.353 1.00 91.94 219 ALA A C 1
ATOM 1720 O O . ALA A 1 219 ? -8.496 0.543 -21.503 1.00 91.94 219 ALA A O 1
ATOM 1721 N N . ALA A 1 220 ? -10.188 -0.078 -20.185 1.00 91.38 220 ALA A N 1
ATOM 1722 C CA . ALA A 1 220 ? -9.587 0.465 -18.987 1.00 91.38 220 ALA A CA 1
ATOM 1723 C C . ALA A 1 220 ? -10.050 -0.293 -17.750 1.00 91.38 220 ALA A C 1
ATOM 1725 O O . ALA A 1 220 ? -11.170 -0.803 -17.695 1.00 91.38 220 ALA A O 1
ATOM 1726 N N . ALA A 1 221 ? -9.189 -0.344 -16.742 1.00 89.38 221 ALA A N 1
ATOM 1727 C CA . ALA A 1 221 ? -9.478 -1.011 -15.486 1.00 89.38 221 ALA A CA 1
ATOM 1728 C C . ALA A 1 221 ? -9.021 -0.159 -14.295 1.00 89.38 221 ALA A C 1
ATOM 1730 O O . ALA A 1 221 ? -7.902 0.365 -14.308 1.00 89.38 221 ALA A O 1
ATOM 1731 N N . PRO A 1 222 ? -9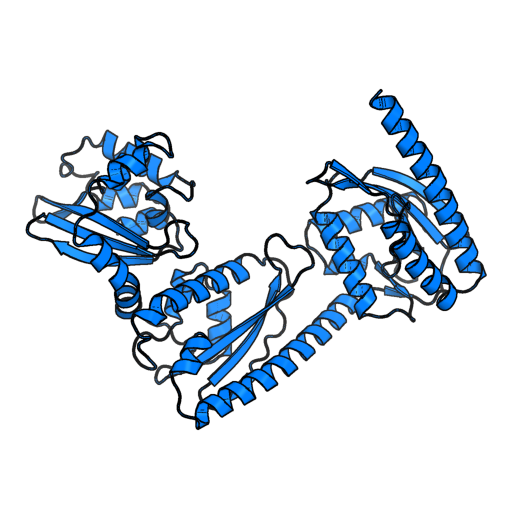.847 -0.029 -13.247 1.00 85.94 222 PRO A N 1
ATOM 1732 C CA . PRO A 1 222 ? -9.401 0.524 -11.983 1.00 85.94 222 PRO A CA 1
ATOM 1733 C C . PRO A 1 222 ? -8.548 -0.504 -11.230 1.00 85.94 222 PRO A C 1
ATOM 1735 O O . PRO A 1 222 ? -8.990 -1.614 -10.930 1.00 85.94 222 PRO A O 1
ATOM 1738 N N . LEU A 1 223 ? -7.317 -0.111 -10.912 1.00 79.81 223 LEU A N 1
ATOM 1739 C CA . LEU A 1 223 ? -6.389 -0.839 -10.057 1.00 79.81 223 LEU A CA 1
ATOM 1740 C C . LEU A 1 223 ? -6.263 -0.100 -8.734 1.00 79.81 223 LEU A C 1
ATOM 1742 O O . LEU A 1 223 ? -5.735 1.009 -8.666 1.00 79.81 223 LEU A O 1
ATOM 1746 N N . GLU A 1 224 ? -6.764 -0.706 -7.671 1.00 75.19 224 GLU A N 1
ATOM 1747 C CA . GLU A 1 224 ? -6.658 -0.139 -6.338 1.00 75.19 224 GLU A CA 1
ATOM 1748 C C . GLU A 1 224 ? -5.441 -0.684 -5.598 1.00 75.19 224 GLU A C 1
ATOM 1750 O O . GLU A 1 224 ? -5.151 -1.879 -5.633 1.00 75.19 224 GLU A O 1
ATOM 1755 N N . TYR A 1 225 ? -4.729 0.202 -4.914 1.00 71.06 225 TYR A N 1
ATOM 1756 C CA . TYR A 1 225 ? -3.504 -0.130 -4.208 1.00 71.06 225 TYR A CA 1
ATOM 1757 C C . TYR A 1 225 ? -3.397 0.715 -2.931 1.00 71.06 225 TYR A C 1
ATOM 1759 O O . TYR A 1 225 ? -3.973 1.801 -2.807 1.00 71.06 225 TYR A O 1
ATOM 1767 N N . ARG A 1 226 ? -2.682 0.194 -1.933 1.00 68.88 226 ARG A N 1
ATOM 1768 C CA . ARG A 1 226 ? -2.338 0.934 -0.716 1.00 68.88 226 ARG A CA 1
ATOM 1769 C C . ARG A 1 226 ? -1.248 1.954 -1.024 1.00 68.88 226 ARG A C 1
ATOM 1771 O O . ARG A 1 226 ? -0.245 1.625 -1.646 1.00 68.88 226 ARG A O 1
ATOM 1778 N N . VAL A 1 227 ? -1.396 3.169 -0.514 1.00 70.00 227 VAL A N 1
ATOM 1779 C CA . VAL A 1 227 ? -0.373 4.202 -0.685 1.00 70.00 227 VAL A CA 1
ATOM 1780 C C . VAL A 1 227 ? 0.861 3.865 0.172 1.00 70.00 227 VAL A C 1
ATOM 1782 O O . VAL A 1 227 ? 0.715 3.662 1.387 1.00 70.00 227 VAL A O 1
ATOM 1785 N N . PRO A 1 228 ? 2.077 3.821 -0.412 1.00 62.47 228 PRO A N 1
ATOM 1786 C CA . PRO A 1 228 ? 3.316 3.663 0.347 1.00 62.47 228 PRO A CA 1
ATOM 1787 C C . PRO A 1 228 ? 3.403 4.676 1.485 1.00 62.47 228 PRO A C 1
ATOM 1789 O O . PRO A 1 228 ? 3.045 5.840 1.314 1.00 62.47 228 PRO A O 1
ATOM 1792 N N . ASN A 1 229 ? 3.881 4.243 2.653 1.00 63.50 229 ASN A N 1
ATOM 1793 C CA . ASN A 1 229 ? 4.086 5.102 3.828 1.00 63.50 229 ASN A CA 1
ATOM 1794 C C . ASN A 1 229 ? 2.825 5.839 4.337 1.00 63.50 229 ASN A C 1
ATOM 1796 O O . ASN A 1 229 ? 2.935 6.718 5.186 1.00 63.50 229 ASN A O 1
ATOM 1800 N N . LYS A 1 230 ? 1.620 5.477 3.865 1.00 71.44 230 LYS A N 1
ATOM 1801 C CA . LYS A 1 230 ? 0.331 5.979 4.373 1.00 71.44 230 LYS A CA 1
ATOM 1802 C C . LYS A 1 230 ? -0.609 4.802 4.686 1.00 71.44 230 LYS A C 1
ATOM 1804 O O . LYS A 1 230 ? -1.459 4.442 3.870 1.00 71.44 230 LYS A O 1
ATOM 1809 N N . PRO A 1 231 ? -0.443 4.144 5.848 1.00 69.94 231 PRO A N 1
ATOM 1810 C CA . PRO A 1 231 ? -1.302 3.038 6.282 1.00 69.94 231 PRO A CA 1
ATOM 1811 C C . PRO A 1 231 ? -2.791 3.418 6.265 1.00 69.94 231 PRO A C 1
ATOM 1813 O O . PRO A 1 231 ? -3.142 4.568 6.521 1.00 69.94 231 PRO A O 1
ATOM 1816 N N . GLY A 1 232 ? -3.670 2.470 5.923 1.00 65.31 232 GLY A N 1
ATOM 1817 C CA . GLY A 1 232 ? -5.121 2.709 5.826 1.00 65.31 232 GLY A CA 1
ATOM 1818 C C . GLY A 1 232 ? -5.544 3.678 4.712 1.00 65.31 232 GLY A C 1
ATOM 1819 O O . GLY A 1 232 ? -6.705 4.058 4.642 1.00 65.31 232 GLY A O 1
ATOM 1820 N N . THR A 1 233 ? -4.619 4.118 3.850 1.00 71.81 233 THR A N 1
ATOM 1821 C CA . THR A 1 233 ? -4.934 4.969 2.697 1.00 71.81 233 THR A CA 1
ATOM 1822 C C . THR A 1 233 ? -4.807 4.1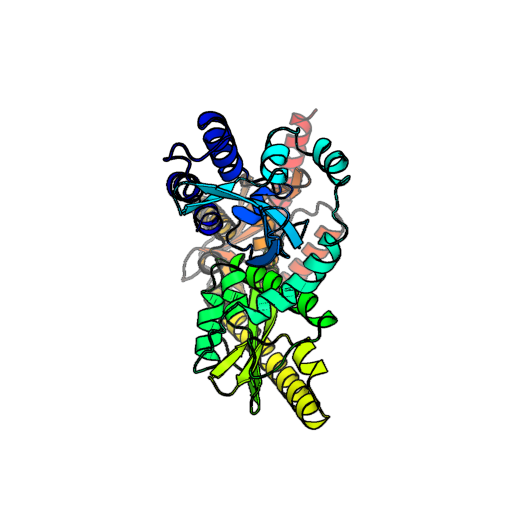64 1.415 1.00 71.81 233 THR A C 1
ATOM 1824 O O . THR A 1 233 ? -3.762 3.568 1.143 1.00 71.81 233 THR A O 1
ATOM 1827 N N . PHE A 1 234 ? -5.863 4.189 0.609 1.00 73.00 234 PHE A N 1
ATOM 1828 C CA . PHE A 1 234 ? -5.930 3.516 -0.683 1.00 73.00 234 PHE A CA 1
ATOM 1829 C C . PHE A 1 234 ? -6.089 4.541 -1.799 1.00 73.00 234 PHE A C 1
ATOM 1831 O O . PHE A 1 234 ? -6.757 5.564 -1.630 1.00 73.00 234 PHE A O 1
ATOM 1838 N N . GLN A 1 235 ? -5.471 4.263 -2.938 1.00 74.88 235 GLN A N 1
ATOM 1839 C CA . GLN A 1 235 ? -5.628 5.028 -4.166 1.00 74.88 235 GLN A CA 1
ATOM 1840 C C . GLN A 1 235 ? -6.030 4.085 -5.293 1.00 74.88 235 GLN A C 1
ATOM 1842 O O . GLN A 1 235 ? -5.700 2.902 -5.286 1.00 74.88 235 GLN A O 1
ATOM 1847 N N . THR A 1 236 ? -6.774 4.617 -6.255 1.00 78.25 236 THR A N 1
ATOM 1848 C CA . THR A 1 236 ? -7.178 3.888 -7.456 1.00 78.25 236 THR A CA 1
ATOM 1849 C C . THR A 1 236 ? -6.463 4.510 -8.638 1.00 78.25 236 THR A C 1
ATOM 1851 O O . THR A 1 236 ? -6.564 5.719 -8.842 1.00 78.25 236 THR A O 1
ATOM 1854 N N . TRP A 1 237 ? -5.739 3.702 -9.401 1.00 77.56 237 TRP A N 1
ATOM 1855 C CA . TRP A 1 237 ? -5.201 4.094 -10.699 1.00 77.56 237 TRP A CA 1
ATOM 1856 C C . TRP A 1 237 ? -6.073 3.541 -11.804 1.00 77.56 237 TRP A C 1
ATOM 1858 O O . TRP A 1 237 ? -6.662 2.474 -11.673 1.00 77.56 237 TRP A O 1
ATOM 1868 N N . GLN A 1 238 ? -6.145 4.273 -12.905 1.00 83.06 238 GLN A N 1
ATOM 1869 C CA . GLN A 1 238 ? -6.805 3.810 -14.113 1.00 83.06 238 GLN A CA 1
ATOM 1870 C C . GLN A 1 238 ? -5.728 3.265 -15.045 1.00 83.06 238 GLN A C 1
ATOM 1872 O O . GLN A 1 238 ? -4.915 4.030 -15.566 1.00 83.06 238 GLN A O 1
ATOM 1877 N N . LEU A 1 239 ? -5.706 1.947 -15.226 1.00 85.31 239 LEU A N 1
ATOM 1878 C CA . LEU A 1 239 ? -4.876 1.306 -16.234 1.00 85.31 239 LEU A CA 1
ATOM 1879 C C . LEU A 1 239 ? -5.623 1.358 -17.561 1.00 85.31 239 LEU A C 1
ATOM 1881 O O . LEU A 1 239 ? -6.695 0.769 -17.681 1.00 85.31 239 LEU A O 1
ATOM 1885 N N . TRP A 1 240 ? -5.065 2.062 -18.536 1.00 87.06 240 TRP A N 1
ATOM 1886 C CA . TRP A 1 240 ? -5.658 2.185 -19.858 1.00 87.06 240 TRP A CA 1
ATOM 1887 C C . TRP A 1 240 ? -4.950 1.279 -20.863 1.00 87.06 240 TRP A C 1
ATOM 1889 O O . TRP A 1 240 ? -3.744 1.031 -20.777 1.00 87.06 240 TRP A O 1
ATOM 1899 N N . MET A 1 241 ? -5.736 0.761 -21.798 1.00 90.12 241 MET A N 1
ATOM 1900 C CA . MET A 1 241 ? -5.338 -0.261 -22.753 1.00 90.12 241 MET A CA 1
ATOM 1901 C C . MET A 1 241 ? -5.933 0.048 -24.125 1.00 90.12 241 MET A C 1
ATOM 1903 O O . MET A 1 241 ? -7.039 0.587 -24.232 1.00 90.12 241 MET A O 1
ATOM 1907 N N . ILE A 1 242 ? -5.207 -0.321 -25.172 1.00 87.31 242 ILE A N 1
ATOM 1908 C CA . ILE A 1 242 ? -5.624 -0.136 -26.560 1.00 87.31 242 ILE A CA 1
ATOM 1909 C C . ILE A 1 242 ? -5.337 -1.400 -27.369 1.00 87.31 242 ILE A C 1
ATOM 1911 O O . ILE A 1 242 ? -4.311 -2.053 -27.168 1.00 87.31 242 ILE A O 1
ATOM 1915 N N . LYS A 1 243 ? -6.256 -1.754 -28.267 1.00 88.25 243 LYS A N 1
ATOM 1916 C CA . LYS A 1 243 ? -6.109 -2.865 -29.205 1.00 88.25 243 LYS A CA 1
ATOM 1917 C C . LYS A 1 243 ? -5.405 -2.384 -30.474 1.00 88.25 243 LYS A C 1
ATOM 1919 O O . LYS A 1 243 ? -5.917 -1.492 -31.145 1.00 88.25 243 LYS A O 1
ATOM 1924 N N . GLY A 1 244 ? -4.257 -2.980 -30.774 1.00 85.38 244 GLY A N 1
ATOM 1925 C CA . GLY A 1 244 ? -3.545 -2.877 -32.047 1.00 85.38 244 GLY A CA 1
ATOM 1926 C C . GLY A 1 244 ? -3.674 -4.161 -32.860 1.00 85.38 244 GLY A C 1
ATOM 1927 O O . GLY A 1 244 ? -4.418 -5.071 -32.484 1.00 85.38 244 GLY A O 1
ATOM 1928 N N . ASP A 1 245 ? -2.923 -4.242 -33.955 1.00 83.06 245 ASP A N 1
ATOM 1929 C CA . ASP A 1 245 ? -3.018 -5.348 -34.915 1.00 83.06 245 ASP A CA 1
ATOM 1930 C C . ASP A 1 245 ? -2.544 -6.675 -34.310 1.00 83.06 245 ASP A C 1
ATOM 1932 O O . ASP A 1 245 ? -3.170 -7.715 -34.514 1.00 83.06 245 ASP A O 1
ATOM 1936 N N . LYS A 1 246 ? -1.477 -6.636 -33.501 1.00 85.06 246 LYS A N 1
ATOM 1937 C CA . LYS A 1 246 ? -0.921 -7.820 -32.820 1.00 85.06 246 LYS A CA 1
ATOM 1938 C C . LYS A 1 246 ? -1.521 -8.120 -31.445 1.00 85.06 246 LYS A C 1
ATOM 1940 O O . LYS A 1 246 ? -1.094 -9.075 -30.798 1.00 85.06 246 LYS A O 1
ATOM 1945 N N . GLY A 1 247 ? -2.484 -7.325 -30.976 1.00 90.94 247 GLY A N 1
ATOM 1946 C CA . GLY A 1 247 ? -3.150 -7.528 -29.688 1.00 90.94 247 GLY A CA 1
ATOM 1947 C C . GLY A 1 247 ? -3.258 -6.262 -28.840 1.00 90.94 247 GLY A C 1
ATOM 1948 O O . GLY A 1 247 ? -3.242 -5.140 -29.337 1.00 90.94 247 GLY A O 1
ATOM 1949 N N . TRP A 1 248 ? -3.427 -6.441 -27.535 1.00 92.44 248 TRP A N 1
ATOM 1950 C CA . TRP A 1 248 ? -3.643 -5.373 -26.564 1.00 92.44 248 TRP A CA 1
ATOM 1951 C C . TRP A 1 248 ? -2.338 -4.877 -25.948 1.00 92.44 248 TRP A C 1
ATOM 1953 O O . TRP A 1 248 ? -1.477 -5.671 -25.566 1.00 92.44 248 TRP A O 1
ATOM 1963 N N . HIS A 1 249 ? -2.245 -3.558 -25.784 1.00 89.44 249 HIS A N 1
ATOM 1964 C CA . HIS A 1 249 ? -1.101 -2.859 -25.202 1.00 89.44 249 HIS A CA 1
ATOM 1965 C C . HIS A 1 249 ? -1.530 -1.895 -24.100 1.00 89.44 249 HIS A C 1
ATOM 1967 O O . HIS A 1 249 ? -2.657 -1.391 -24.104 1.00 89.44 249 HIS A O 1
ATOM 1973 N N . LEU A 1 250 ? -0.614 -1.599 -23.176 1.00 87.31 250 LEU A N 1
ATOM 1974 C CA . LEU A 1 250 ? -0.782 -0.512 -22.218 1.00 87.31 250 LEU A CA 1
ATOM 1975 C C . LEU A 1 250 ? -0.635 0.827 -22.927 1.00 87.31 250 LEU A C 1
ATOM 1977 O O . LEU A 1 250 ? 0.271 1.021 -23.738 1.00 87.31 250 LEU A O 1
ATOM 1981 N N . ILE A 1 251 ? -1.492 1.774 -22.571 1.00 79.25 251 ILE A N 1
ATOM 1982 C CA . ILE A 1 251 ? -1.400 3.140 -23.069 1.00 79.25 251 ILE A CA 1
ATOM 1983 C C . ILE A 1 251 ? -1.670 4.123 -21.935 1.00 79.25 251 ILE A C 1
ATOM 1985 O O . ILE A 1 251 ? -2.649 3.985 -21.215 1.00 79.25 251 ILE A O 1
ATOM 1989 N N . PRO A 1 252 ? -0.819 5.126 -21.719 1.00 70.31 252 PRO A N 1
ATOM 1990 C CA . PRO A 1 252 ? -1.115 6.167 -20.741 1.00 70.31 252 PRO A CA 1
ATOM 1991 C C . PRO A 1 252 ? -2.271 7.060 -21.179 1.00 70.31 252 PRO A C 1
ATOM 1993 O O . PRO A 1 252 ? -2.325 7.493 -22.327 1.00 70.31 252 PRO A O 1
ATOM 1996 N N . LYS A 1 253 ? -3.163 7.397 -20.238 1.00 72.81 253 LYS A N 1
ATOM 1997 C CA . LYS A 1 253 ? -4.372 8.200 -20.495 1.00 72.81 253 LYS A CA 1
ATOM 1998 C C . LYS A 1 253 ? -4.092 9.476 -21.296 1.00 72.81 253 LYS A C 1
ATOM 2000 O O . LYS A 1 253 ? -4.784 9.744 -22.269 1.00 72.81 253 LYS A O 1
ATOM 2005 N N . LYS A 1 254 ? -3.051 10.226 -20.911 1.00 66.50 254 LYS A N 1
ATOM 2006 C CA . LYS A 1 254 ? -2.659 11.481 -21.574 1.00 66.50 254 LYS A CA 1
ATOM 2007 C C . LYS A 1 254 ? -2.276 11.281 -23.036 1.00 66.50 254 LYS A C 1
ATOM 2009 O O . LYS A 1 254 ? -2.580 12.138 -23.850 1.00 66.50 254 LYS A O 1
ATOM 2014 N N . SER A 1 255 ? -1.652 10.152 -23.370 1.00 65.25 255 SER A N 1
ATOM 2015 C CA . SER A 1 255 ? -1.382 9.822 -24.767 1.00 65.25 255 SER A CA 1
ATOM 2016 C C . SER A 1 255 ? -2.687 9.600 -25.507 1.00 65.25 255 SER A C 1
ATOM 2018 O O . SER A 1 255 ? -2.850 10.152 -26.577 1.00 65.25 255 SER A O 1
ATOM 2020 N N . ILE A 1 256 ? -3.665 8.897 -24.924 1.00 64.94 256 ILE A N 1
ATOM 2021 C CA . ILE A 1 256 ? -4.995 8.742 -25.546 1.00 64.94 256 ILE A CA 1
ATOM 2022 C C . ILE A 1 256 ? -5.617 10.103 -25.855 1.00 64.94 256 ILE A C 1
ATOM 2024 O O . ILE A 1 256 ? -6.201 10.261 -26.909 1.00 64.94 256 ILE A O 1
ATOM 2028 N N . GLU A 1 257 ? -5.457 11.108 -24.999 1.00 63.56 257 GLU A N 1
ATOM 2029 C CA . GLU A 1 257 ? -6.009 12.449 -25.236 1.00 63.56 257 GLU A CA 1
ATOM 2030 C C . GLU A 1 257 ? -5.318 13.203 -26.390 1.00 63.56 257 GLU A C 1
ATOM 2032 O O . GLU A 1 257 ? -5.977 14.003 -27.059 1.00 63.56 257 GLU A O 1
ATOM 2037 N N . THR A 1 258 ? -4.035 12.928 -26.667 1.00 56.72 258 THR A N 1
ATOM 2038 C CA . THR A 1 258 ? -3.278 13.542 -27.778 1.00 56.72 258 THR A CA 1
ATOM 2039 C C . THR A 1 258 ? -3.461 12.830 -29.118 1.00 56.72 258 THR A C 1
ATOM 2041 O O . THR A 1 258 ? -3.078 13.363 -30.156 1.00 56.72 258 THR A O 1
ATOM 2044 N N . ILE A 1 259 ? -4.107 11.662 -29.116 1.00 54.38 259 ILE A N 1
ATOM 2045 C CA . ILE A 1 259 ? -4.248 10.792 -30.290 1.00 54.38 259 ILE A CA 1
ATOM 2046 C C . ILE A 1 259 ? -5.446 11.150 -31.174 1.00 54.38 259 ILE A C 1
ATOM 2048 O O . ILE A 1 259 ? -5.497 10.684 -32.310 1.00 54.38 259 ILE A O 1
ATOM 2052 N N . VAL A 1 260 ? -6.430 11.932 -30.702 1.00 53.00 260 VAL A N 1
ATOM 2053 C CA . VAL A 1 260 ? -7.786 11.748 -31.245 1.00 53.00 260 VAL A CA 1
ATOM 2054 C C . VAL A 1 260 ? -8.644 12.938 -31.634 1.00 53.00 260 VAL A C 1
ATOM 2056 O O . VAL A 1 260 ? -8.866 13.881 -30.877 1.00 53.00 260 VAL A O 1
ATOM 2059 N N . ASP A 1 261 ? -9.229 12.741 -32.819 1.00 60.38 261 ASP A N 1
ATOM 2060 C CA . ASP A 1 261 ? -10.475 13.296 -33.336 1.00 60.38 261 ASP A CA 1
ATOM 2061 C C . ASP A 1 261 ? -11.628 13.185 -32.308 1.00 60.38 261 ASP A C 1
ATOM 2063 O O . ASP A 1 261 ? -11.655 12.297 -31.443 1.00 60.38 261 ASP A O 1
ATOM 2067 N N . GLU A 1 262 ? -12.603 14.088 -32.410 1.00 68.50 262 GLU A N 1
ATOM 2068 C CA . GLU A 1 262 ? -13.749 14.277 -31.502 1.00 68.50 262 GLU A CA 1
ATOM 2069 C C . GLU A 1 262 ? -14.435 12.956 -31.104 1.00 68.50 262 GLU A C 1
ATOM 2071 O O . GLU A 1 262 ? -14.757 12.728 -29.933 1.00 68.50 262 GLU A O 1
ATOM 2076 N N . LYS A 1 263 ? -14.577 12.018 -32.050 1.00 68.31 263 LYS A N 1
ATOM 2077 C CA . LYS A 1 263 ? -15.260 10.730 -31.832 1.00 68.31 263 LYS A CA 1
ATOM 2078 C C . LYS A 1 263 ? -14.611 9.845 -30.769 1.00 68.31 263 LYS A C 1
ATOM 2080 O O . LYS A 1 263 ? -15.320 9.145 -30.047 1.00 68.31 263 LYS A O 1
ATOM 2085 N N . ILE A 1 264 ? -13.284 9.822 -30.651 1.00 70.56 264 ILE A N 1
ATOM 2086 C CA . ILE A 1 264 ? -12.627 8.978 -29.639 1.00 70.56 264 ILE A CA 1
ATOM 2087 C C . ILE A 1 264 ? -12.478 9.734 -28.315 1.00 70.56 264 ILE A C 1
ATOM 2089 O O . ILE A 1 264 ? -12.563 9.098 -27.266 1.00 70.56 264 ILE A O 1
ATOM 2093 N N . LYS A 1 265 ? -12.403 11.074 -28.315 1.00 71.56 265 LYS A N 1
ATOM 2094 C CA . LYS A 1 265 ? -12.555 11.858 -27.073 1.00 71.56 265 LYS A CA 1
ATOM 2095 C C . LYS A 1 265 ? -13.882 11.546 -26.375 1.00 71.56 265 LYS A C 1
ATOM 2097 O O . LYS A 1 265 ? -13.901 11.313 -25.165 1.00 71.56 265 LYS A O 1
ATOM 2102 N N . GLN A 1 266 ? -14.972 11.434 -27.138 1.00 76.88 266 GLN A N 1
ATOM 2103 C CA . GLN A 1 266 ? -16.271 11.001 -26.608 1.00 76.88 266 GLN A CA 1
ATOM 2104 C C . GLN A 1 266 ? -16.224 9.573 -26.032 1.00 76.88 266 GLN A C 1
ATOM 2106 O O . GLN A 1 266 ? -16.754 9.338 -24.945 1.00 76.88 266 GLN A O 1
ATOM 2111 N N . LYS A 1 267 ? -15.520 8.634 -26.684 1.00 78.81 267 LYS A N 1
ATOM 2112 C CA . LYS A 1 267 ? -15.306 7.269 -26.157 1.00 78.81 267 LYS A CA 1
ATOM 2113 C C . LYS A 1 267 ? -14.482 7.249 -24.863 1.00 78.81 267 LYS A C 1
ATOM 2115 O O . LYS A 1 267 ? -14.823 6.503 -23.949 1.00 78.81 267 LYS A O 1
ATOM 2120 N N . ILE A 1 268 ? -13.440 8.080 -24.744 1.00 79.00 268 ILE A N 1
ATOM 2121 C CA . ILE A 1 268 ? -12.644 8.234 -23.507 1.00 79.00 268 ILE A CA 1
ATOM 2122 C C . ILE A 1 268 ? -13.517 8.761 -22.370 1.00 79.00 268 ILE A C 1
ATOM 2124 O O . ILE A 1 268 ? -13.419 8.267 -21.244 1.00 79.00 268 ILE A O 1
ATOM 2128 N N . LYS A 1 269 ? -14.375 9.748 -22.655 1.00 80.62 269 LYS A N 1
ATOM 2129 C CA . LYS A 1 269 ? -15.319 10.287 -21.672 1.00 80.62 269 LYS A CA 1
ATOM 2130 C C . LYS A 1 269 ? -16.293 9.202 -21.207 1.00 80.62 269 LYS A C 1
ATOM 2132 O O . LYS A 1 269 ? -16.357 8.932 -20.012 1.00 80.62 269 LYS A O 1
ATOM 2137 N N . GLY A 1 270 ? -16.931 8.492 -22.141 1.00 83.94 270 GLY A N 1
ATOM 2138 C CA . GLY A 1 270 ? -17.834 7.382 -21.819 1.00 83.94 270 GLY A CA 1
ATOM 2139 C C . GLY A 1 270 ? -17.157 6.251 -21.032 1.00 83.94 270 GLY A C 1
ATOM 2140 O O . GLY A 1 270 ? -17.740 5.714 -20.091 1.00 83.94 270 GLY A O 1
ATOM 2141 N N . LEU A 1 271 ? -15.901 5.917 -21.351 1.00 86.88 271 LEU A N 1
ATOM 2142 C CA . LEU A 1 271 ? -15.100 4.978 -20.557 1.00 86.88 271 LEU A CA 1
ATOM 2143 C C . LEU A 1 271 ? -14.778 5.514 -19.164 1.00 86.88 271 LEU A C 1
ATOM 2145 O O . LEU A 1 271 ? -14.857 4.754 -18.205 1.00 86.88 271 LEU A O 1
ATOM 2149 N N . SER A 1 272 ? -14.434 6.794 -19.035 1.00 83.69 272 SER A N 1
ATOM 2150 C CA . SER A 1 272 ? -14.146 7.413 -17.737 1.00 83.69 272 SER A CA 1
ATOM 2151 C C . SER A 1 272 ? -15.371 7.365 -16.817 1.00 83.69 272 SER A C 1
ATOM 2153 O O . SER A 1 272 ? -15.249 6.952 -15.666 1.00 83.69 272 SER A O 1
ATOM 2155 N N . ASP A 1 273 ? -16.563 7.654 -17.344 1.00 85.88 273 ASP A N 1
ATOM 2156 C CA . ASP A 1 273 ? -17.818 7.578 -16.584 1.00 85.88 273 ASP A CA 1
ATOM 2157 C C . ASP A 1 273 ? -18.145 6.126 -16.161 1.00 85.88 273 ASP A C 1
ATOM 2159 O O . ASP A 1 273 ? -18.545 5.857 -15.016 1.00 85.88 273 ASP A O 1
ATOM 2163 N N . LYS A 1 274 ? -17.905 5.152 -17.057 1.00 88.44 274 LYS A N 1
ATOM 2164 C CA . LYS A 1 274 ? -18.003 3.713 -16.742 1.00 88.44 274 LYS A CA 1
ATOM 2165 C C . LYS A 1 274 ? -17.005 3.319 -15.643 1.00 88.44 274 LYS A C 1
ATOM 2167 O O . LYS A 1 274 ? -17.380 2.615 -14.705 1.00 88.44 274 LYS A O 1
ATOM 2172 N N . LEU A 1 275 ? -15.756 3.785 -15.720 1.00 88.25 275 LEU A N 1
ATOM 2173 C CA . LEU A 1 275 ? -14.709 3.510 -14.728 1.00 88.25 275 LEU A CA 1
ATOM 2174 C C . LEU A 1 275 ? -15.047 4.068 -13.351 1.00 88.25 275 LEU A C 1
ATOM 2176 O O . LEU A 1 275 ? -14.768 3.403 -12.352 1.00 88.25 275 LEU A O 1
ATOM 2180 N N . ASP A 1 276 ? -15.652 5.249 -13.272 1.00 87.06 276 ASP A N 1
ATOM 2181 C CA . ASP A 1 276 ? -16.065 5.830 -11.995 1.00 87.06 276 ASP A CA 1
ATOM 2182 C C . ASP A 1 276 ? -17.151 4.979 -11.333 1.00 87.06 276 ASP A C 1
ATOM 2184 O O . ASP A 1 276 ? -17.091 4.706 -10.129 1.00 87.06 276 ASP A O 1
ATOM 2188 N N . THR A 1 277 ? -18.107 4.490 -12.127 1.00 89.25 277 THR A N 1
ATOM 2189 C CA . THR A 1 277 ? -19.130 3.539 -11.669 1.00 89.25 277 THR A CA 1
ATOM 2190 C C . THR A 1 277 ? -18.501 2.231 -11.190 1.00 89.25 277 THR A C 1
ATOM 2192 O O . THR A 1 277 ? -18.782 1.786 -10.074 1.00 89.25 277 THR A O 1
ATOM 2195 N N . ILE A 1 278 ? -17.593 1.645 -11.977 1.00 89.06 278 ILE A N 1
ATOM 2196 C CA . ILE A 1 278 ? -16.878 0.415 -11.606 1.00 89.06 278 ILE A CA 1
ATOM 2197 C C . ILE A 1 278 ? -16.078 0.621 -10.317 1.00 89.06 278 ILE A C 1
ATOM 2199 O O . ILE A 1 278 ? -16.174 -0.191 -9.402 1.00 89.06 278 ILE A O 1
ATOM 2203 N N . THR A 1 279 ? -15.340 1.726 -10.203 1.00 85.31 279 THR A N 1
ATOM 2204 C CA . THR A 1 279 ? -14.527 2.054 -9.023 1.00 85.31 279 THR A CA 1
ATOM 2205 C C . THR A 1 279 ? -15.399 2.180 -7.776 1.00 85.31 279 THR A C 1
ATOM 2207 O O . THR A 1 279 ? -15.065 1.643 -6.718 1.00 85.31 279 THR A O 1
ATOM 2210 N N . LYS A 1 280 ? -16.548 2.862 -7.882 1.00 86.50 280 LYS A N 1
ATOM 2211 C CA . LYS A 1 280 ? -17.518 2.968 -6.781 1.00 86.50 280 LYS A CA 1
ATOM 2212 C C . LYS A 1 280 ? -18.056 1.593 -6.380 1.00 86.50 280 LYS A C 1
ATOM 2214 O O . LYS A 1 280 ? -18.119 1.306 -5.185 1.00 86.50 280 LYS A O 1
ATOM 2219 N N . ASN A 1 281 ? -18.399 0.741 -7.345 1.00 86.56 281 ASN A N 1
ATOM 2220 C CA . ASN A 1 281 ? -18.913 -0.605 -7.082 1.00 86.56 281 ASN A CA 1
ATOM 2221 C C . ASN A 1 281 ? -17.850 -1.518 -6.459 1.00 86.56 281 ASN A C 1
ATOM 2223 O O . ASN A 1 281 ? -18.123 -2.151 -5.445 1.00 86.56 281 ASN A O 1
ATOM 2227 N N . GLN A 1 282 ? -16.617 -1.512 -6.966 1.00 82.31 282 GLN A N 1
ATOM 2228 C CA . GLN A 1 282 ? -15.503 -2.259 -6.373 1.00 82.31 282 GLN A CA 1
ATOM 2229 C C . GLN A 1 282 ? -15.220 -1.826 -4.933 1.00 82.31 282 GLN A C 1
ATOM 2231 O O . GLN A 1 282 ? -15.029 -2.672 -4.061 1.00 82.31 282 GLN A O 1
ATOM 2236 N N . ARG A 1 283 ? -15.244 -0.516 -4.651 1.00 80.44 283 ARG A N 1
ATOM 2237 C CA . ARG A 1 283 ? -15.097 -0.014 -3.278 1.00 80.44 283 ARG A CA 1
ATOM 2238 C C . ARG A 1 283 ? -16.228 -0.499 -2.375 1.00 80.44 283 ARG A C 1
ATOM 2240 O O . ARG A 1 283 ? -15.948 -0.877 -1.241 1.00 80.44 283 ARG A O 1
ATOM 2247 N N . LYS A 1 284 ? -17.476 -0.521 -2.859 1.00 83.50 284 LYS A N 1
ATOM 2248 C CA . LYS A 1 284 ? -18.626 -1.068 -2.115 1.00 83.50 284 LYS A CA 1
ATOM 2249 C C . LYS A 1 284 ? -18.464 -2.565 -1.839 1.00 83.50 284 LYS A C 1
ATOM 2251 O O . LYS A 1 284 ? -18.600 -2.969 -0.688 1.00 83.50 284 LYS A O 1
ATOM 2256 N N . GLU A 1 285 ? -18.114 -3.360 -2.848 1.00 83.25 285 GLU A N 1
ATOM 2257 C CA . GLU A 1 285 ? -17.902 -4.807 -2.703 1.00 83.25 285 GLU A CA 1
ATOM 2258 C C . GLU A 1 285 ? -16.747 -5.125 -1.753 1.00 83.25 285 GLU A C 1
ATOM 2260 O O . GLU A 1 285 ? -16.876 -5.971 -0.868 1.00 83.25 285 GLU A O 1
ATOM 2265 N N . ARG A 1 286 ? -15.634 -4.391 -1.848 1.00 80.12 286 ARG A N 1
ATOM 2266 C CA . ARG A 1 286 ? -14.527 -4.517 -0.895 1.00 80.12 286 ARG A CA 1
ATOM 2267 C C . ARG A 1 286 ? -14.978 -4.181 0.522 1.00 80.12 286 ARG A C 1
ATOM 2269 O O . ARG A 1 286 ? -14.685 -4.944 1.434 1.00 80.12 286 ARG A O 1
ATOM 2276 N N . SER A 1 287 ? -15.688 -3.069 0.714 1.00 83.06 287 SER A N 1
ATOM 2277 C CA . SER A 1 287 ? -16.228 -2.693 2.024 1.00 83.06 287 SER A CA 1
ATOM 2278 C C . SER A 1 287 ? -17.131 -3.789 2.591 1.00 83.06 287 SER A C 1
ATOM 2280 O O . SER A 1 287 ? -16.987 -4.148 3.756 1.00 83.06 287 SER A O 1
ATOM 2282 N N . LYS A 1 288 ? -18.003 -4.377 1.763 1.00 85.88 288 LYS A N 1
ATOM 2283 C CA . LYS A 1 288 ? -18.861 -5.508 2.140 1.00 85.88 288 LYS A CA 1
ATOM 2284 C C . LYS A 1 288 ? -18.040 -6.738 2.543 1.00 85.88 288 LYS A C 1
ATOM 2286 O O . LYS A 1 288 ? -18.299 -7.312 3.594 1.00 85.88 288 LYS A O 1
ATOM 2291 N N . LYS A 1 289 ? -17.021 -7.100 1.758 1.00 85.06 289 LYS A N 1
ATOM 2292 C CA . LYS A 1 289 ? -16.121 -8.232 2.038 1.00 85.06 289 LYS A CA 1
ATOM 2293 C C . LYS A 1 289 ? -15.245 -8.015 3.274 1.00 85.06 289 LYS A C 1
ATOM 2295 O O . LYS A 1 289 ? -14.953 -8.957 3.991 1.00 85.06 289 LYS A O 1
ATOM 2300 N N . MET A 1 290 ? -14.810 -6.787 3.547 1.00 84.94 290 MET A N 1
ATOM 2301 C CA . MET A 1 290 ? -14.110 -6.479 4.797 1.00 84.94 290 MET A CA 1
ATOM 2302 C C . MET A 1 290 ? -15.063 -6.627 5.984 1.00 84.94 290 MET A C 1
ATOM 2304 O O . MET A 1 290 ? -14.737 -7.295 6.958 1.00 84.94 290 MET A O 1
ATOM 2308 N N . LEU A 1 291 ? -16.263 -6.053 5.890 1.00 89.25 291 LEU A N 1
ATOM 2309 C CA . LEU A 1 291 ? -17.238 -6.104 6.977 1.00 89.25 291 LEU A CA 1
ATOM 2310 C C . LEU A 1 291 ? -17.817 -7.502 7.216 1.00 89.25 291 LEU A C 1
ATOM 2312 O O . LEU A 1 291 ? -18.253 -7.760 8.328 1.00 89.25 291 LEU A O 1
ATOM 2316 N N . SER A 1 292 ? -17.753 -8.429 6.253 1.00 90.31 292 SER A N 1
ATOM 2317 C CA . SER A 1 292 ? -18.152 -9.824 6.497 1.00 90.31 292 SER A CA 1
ATOM 2318 C C . SER A 1 292 ? -17.261 -10.558 7.506 1.00 90.31 292 SER A C 1
ATOM 2320 O O . SER A 1 292 ? -17.665 -11.600 8.008 1.00 90.31 292 SER A O 1
ATOM 2322 N N . HIS A 1 293 ? -16.071 -10.029 7.812 1.00 90.31 293 HIS A N 1
ATOM 2323 C CA . HIS A 1 293 ? -15.215 -10.521 8.899 1.00 90.31 293 HIS A CA 1
ATOM 2324 C C . HIS A 1 293 ? -15.615 -9.964 10.276 1.00 90.31 293 HIS A C 1
ATOM 2326 O O . HIS A 1 293 ? -15.234 -10.505 11.312 1.00 90.31 293 HIS A O 1
ATOM 2332 N N . VAL A 1 294 ? -16.396 -8.881 10.319 1.00 93.00 294 VAL A N 1
ATOM 2333 C CA . VAL A 1 294 ? -16.823 -8.248 11.570 1.00 93.00 294 VAL A CA 1
ATOM 2334 C C . VAL A 1 294 ? -18.106 -8.908 12.061 1.00 93.00 294 VAL A C 1
ATOM 2336 O O . VAL A 1 294 ? -19.060 -9.097 11.312 1.00 93.00 294 VAL A O 1
ATOM 2339 N N . THR A 1 295 ? -18.148 -9.261 13.345 1.00 92.38 295 THR A N 1
ATOM 2340 C CA . THR A 1 295 ? -19.357 -9.837 13.946 1.00 92.38 295 THR A CA 1
ATOM 2341 C C . THR A 1 295 ? -20.387 -8.740 14.223 1.00 92.38 295 THR A C 1
ATOM 2343 O O . THR A 1 295 ? -20.149 -7.872 15.060 1.00 92.38 295 THR A O 1
ATOM 2346 N N . ASN A 1 296 ? -21.537 -8.796 13.556 1.00 90.94 296 ASN A N 1
ATOM 2347 C CA . ASN A 1 296 ? -22.698 -7.985 13.919 1.00 90.94 296 ASN A CA 1
ATOM 2348 C C . ASN A 1 296 ? -23.259 -8.446 15.261 1.00 90.94 296 ASN A C 1
ATOM 2350 O O . ASN A 1 296 ? -23.363 -9.652 15.505 1.00 90.94 296 ASN A O 1
ATOM 2354 N N . ILE A 1 297 ? -23.551 -7.496 16.145 1.00 88.44 297 ILE A N 1
ATOM 2355 C CA . ILE A 1 297 ? -24.024 -7.794 17.493 1.00 88.44 297 ILE A CA 1
ATOM 2356 C C . ILE A 1 297 ? -25.325 -7.068 17.826 1.00 88.44 297 ILE A C 1
ATOM 2358 O O . ILE A 1 297 ? -25.424 -5.839 17.756 1.00 88.44 297 ILE A O 1
ATOM 2362 N N . ASN A 1 298 ? -26.262 -7.859 18.346 1.00 80.88 298 ASN A N 1
ATOM 2363 C CA . ASN A 1 298 ? -27.413 -7.391 19.093 1.00 80.88 298 ASN A CA 1
ATOM 2364 C C . ASN A 1 298 ? -27.078 -7.400 20.592 1.00 80.88 298 ASN A C 1
ATOM 2366 O O . ASN A 1 298 ? -26.676 -8.418 21.161 1.00 80.88 298 ASN A O 1
ATOM 2370 N N . LEU A 1 299 ? -27.243 -6.255 21.252 1.00 79.44 299 LEU A N 1
ATOM 2371 C CA . LEU A 1 299 ? -26.875 -6.080 22.658 1.00 79.44 299 LEU A CA 1
ATOM 2372 C C . LEU A 1 299 ? -27.708 -6.920 23.633 1.00 79.44 299 LEU A C 1
ATOM 2374 O O . LEU A 1 299 ? -27.250 -7.187 24.747 1.00 79.44 299 LEU A O 1
ATOM 2378 N N . VAL A 1 300 ? -28.898 -7.359 23.222 1.00 71.94 300 VAL A N 1
ATOM 2379 C CA . VAL A 1 300 ? -29.758 -8.236 24.030 1.00 71.94 300 VAL A CA 1
ATOM 2380 C C . VAL A 1 300 ? -29.089 -9.599 24.260 1.00 71.94 300 VAL A C 1
ATOM 2382 O O . VAL A 1 300 ? -29.191 -10.168 25.347 1.00 71.94 300 VAL A O 1
ATOM 2385 N N . GLU A 1 301 ? -28.314 -10.080 23.287 1.00 74.56 301 GLU A N 1
ATOM 2386 C CA . GLU A 1 301 ? -27.707 -11.418 23.285 1.00 74.56 301 GLU A CA 1
ATOM 2387 C C . GLU A 1 301 ? -26.313 -11.473 23.925 1.00 74.56 301 GLU A C 1
ATOM 2389 O O . GLU A 1 301 ? -25.620 -12.493 23.859 1.00 74.56 301 GLU A O 1
ATOM 2394 N N . LEU A 1 302 ? -25.860 -10.380 24.544 1.00 80.44 302 LEU A N 1
ATOM 2395 C CA . LEU A 1 302 ? -24.550 -10.365 25.181 1.00 80.44 302 LEU A CA 1
ATOM 2396 C C . LEU A 1 302 ? -24.484 -11.391 26.319 1.00 80.44 302 LEU A C 1
ATOM 2398 O O . LEU A 1 302 ? -25.365 -11.450 27.185 1.00 80.44 302 LEU A O 1
ATOM 2402 N N . LYS A 1 303 ? -23.393 -12.161 26.334 1.00 85.06 303 LYS A N 1
ATOM 2403 C CA . LYS A 1 303 ? -23.034 -13.055 27.441 1.00 85.06 303 LYS A CA 1
ATOM 2404 C C . LYS A 1 303 ? -22.362 -12.259 28.564 1.00 85.06 303 LYS A C 1
ATOM 2406 O O . LYS A 1 303 ? -22.264 -11.034 28.515 1.00 85.06 303 LYS A O 1
ATOM 2411 N N . GLU A 1 304 ? -21.882 -12.960 29.584 1.00 90.38 304 GLU A N 1
ATOM 2412 C CA . GLU A 1 304 ? -21.073 -12.354 30.640 1.00 90.38 304 GLU A CA 1
ATOM 2413 C C . GLU A 1 304 ? -19.819 -11.654 30.097 1.00 90.38 304 GLU A C 1
ATOM 2415 O O . GLU A 1 304 ? -19.245 -12.050 29.073 1.00 90.38 304 GLU A O 1
ATOM 2420 N N . ALA A 1 305 ? -19.366 -10.635 30.833 1.00 91.75 305 ALA A N 1
ATOM 2421 C CA . ALA A 1 305 ? -18.198 -9.838 30.489 1.00 91.75 305 ALA A CA 1
ATOM 2422 C C . ALA A 1 305 ? -16.944 -10.689 30.243 1.00 91.75 305 ALA A C 1
ATOM 2424 O O . ALA A 1 305 ? -16.595 -11.594 31.010 1.00 91.75 305 ALA A O 1
ATOM 2425 N N . VAL A 1 306 ? -16.198 -10.332 29.194 1.00 94.19 306 VAL A N 1
ATOM 2426 C CA . VAL A 1 306 ? -14.960 -11.018 28.803 1.00 94.19 306 VAL A CA 1
ATOM 2427 C C . VAL A 1 306 ? -13.971 -11.023 29.971 1.00 94.19 306 VAL A C 1
ATOM 2429 O O . VAL A 1 306 ? -13.616 -9.977 30.518 1.00 94.19 306 VAL A O 1
ATOM 2432 N N . ILE A 1 307 ? -13.495 -12.205 30.364 1.00 95.25 307 ILE A N 1
ATOM 2433 C CA . ILE A 1 307 ? -12.523 -12.335 31.456 1.00 95.25 307 ILE A CA 1
ATOM 2434 C C . ILE A 1 307 ? -11.206 -11.615 31.129 1.00 95.25 307 ILE A C 1
ATOM 2436 O O . ILE A 1 307 ? -10.785 -11.557 29.974 1.00 95.25 307 ILE A O 1
ATOM 2440 N N . LYS A 1 308 ? -10.539 -11.088 32.165 1.00 96.06 308 LYS A N 1
ATOM 2441 C CA . LYS A 1 308 ? -9.360 -10.211 32.047 1.00 96.06 308 LYS A CA 1
ATOM 2442 C C . LYS A 1 308 ? -8.291 -10.770 31.105 1.00 96.06 308 LYS A C 1
ATOM 2444 O O . LYS A 1 308 ? -7.889 -10.088 30.167 1.00 96.06 308 LYS A O 1
ATOM 2449 N N . GLN A 1 309 ? -7.880 -12.023 31.312 1.00 96.69 309 GLN A N 1
ATOM 2450 C CA . GLN A 1 309 ? -6.835 -12.647 30.498 1.00 96.69 309 GLN A CA 1
ATOM 2451 C C . GLN A 1 309 ? -7.240 -12.777 29.023 1.00 96.69 309 GLN A C 1
ATOM 2453 O O . GLN A 1 309 ? -6.431 -12.537 28.129 1.00 96.69 309 GLN A O 1
ATOM 2458 N N . LYS A 1 310 ? -8.510 -13.099 28.755 1.00 96.62 310 LYS A N 1
ATOM 2459 C CA . LYS A 1 310 ? -9.037 -13.233 27.392 1.00 96.62 310 LYS A CA 1
ATOM 2460 C C . LYS A 1 310 ? -9.088 -11.882 26.674 1.00 96.62 310 LYS A C 1
ATOM 2462 O O . LYS A 1 310 ? -8.721 -11.820 25.505 1.00 96.62 310 LYS A O 1
ATOM 2467 N N . ALA A 1 311 ? -9.467 -10.806 27.370 1.00 97.50 311 ALA A N 1
ATOM 2468 C CA . ALA A 1 311 ? -9.455 -9.450 26.815 1.00 97.50 311 ALA A CA 1
ATOM 2469 C C . ALA A 1 311 ? -8.027 -8.992 26.461 1.00 97.50 311 ALA A C 1
ATOM 2471 O O . ALA A 1 311 ? -7.788 -8.503 25.359 1.00 97.50 311 ALA A O 1
ATOM 2472 N N . ILE A 1 312 ? -7.059 -9.236 27.354 1.00 97.88 312 ILE A N 1
ATOM 2473 C CA . ILE A 1 312 ? -5.635 -8.942 27.121 1.00 97.88 312 ILE A CA 1
ATOM 2474 C C . ILE A 1 312 ? -5.101 -9.708 25.906 1.00 97.88 312 ILE A C 1
ATOM 2476 O O . ILE A 1 312 ? -4.472 -9.117 25.027 1.00 97.88 312 ILE A O 1
ATOM 2480 N N . ASN A 1 313 ? -5.362 -11.016 25.840 1.00 97.81 313 ASN A N 1
ATOM 2481 C CA . ASN A 1 313 ? -4.893 -11.855 24.739 1.00 97.81 313 ASN A CA 1
ATOM 2482 C C . ASN A 1 313 ? -5.510 -11.418 23.404 1.00 97.81 313 ASN A C 1
ATOM 2484 O O . ASN A 1 313 ? -4.794 -11.310 22.409 1.00 97.81 313 ASN A O 1
ATOM 2488 N N . LEU A 1 314 ? -6.810 -11.106 23.387 1.00 98.06 314 LEU A N 1
ATOM 2489 C CA . LEU A 1 314 ? -7.494 -10.637 22.184 1.00 98.06 314 LEU A CA 1
ATOM 2490 C C . LEU A 1 314 ? -6.977 -9.266 21.723 1.00 98.06 314 LEU A C 1
ATOM 2492 O O . LEU A 1 314 ? -6.749 -9.086 20.529 1.00 98.06 314 LEU A O 1
ATOM 2496 N N . PHE A 1 315 ? -6.725 -8.330 22.645 1.00 97.75 315 PHE A N 1
ATOM 2497 C CA . PHE A 1 315 ? -6.097 -7.044 22.320 1.00 97.75 315 PHE A CA 1
ATOM 2498 C C . PHE A 1 315 ? -4.733 -7.234 21.644 1.00 97.75 315 PHE A C 1
ATOM 2500 O O . PHE A 1 315 ? -4.487 -6.692 20.564 1.00 97.75 315 PHE A O 1
ATOM 2507 N N . LYS A 1 316 ? -3.851 -8.033 22.262 1.00 97.06 316 LYS A N 1
ATOM 2508 C CA . LYS A 1 316 ? -2.506 -8.303 21.733 1.00 97.06 316 LYS A CA 1
ATOM 2509 C C . LYS A 1 316 ? -2.571 -8.967 20.357 1.00 97.06 316 LYS A C 1
ATOM 2511 O O . LYS A 1 316 ? -1.840 -8.564 19.452 1.00 97.06 316 LYS A O 1
ATOM 2516 N N . LEU A 1 317 ? -3.474 -9.933 20.183 1.00 97.31 317 LEU A N 1
ATOM 2517 C CA . LEU A 1 317 ? -3.702 -10.609 18.907 1.00 97.31 317 LEU A CA 1
ATOM 2518 C C . LEU A 1 317 ? -4.168 -9.629 17.822 1.00 97.31 317 LEU A C 1
ATOM 2520 O O . LEU A 1 317 ? -3.582 -9.591 16.742 1.00 97.31 317 LEU A O 1
ATOM 2524 N N . TYR A 1 318 ? -5.167 -8.798 18.126 1.00 97.06 318 TYR A N 1
ATOM 2525 C CA . TYR A 1 318 ? -5.676 -7.771 17.219 1.00 97.06 318 TYR A CA 1
ATOM 2526 C C . TYR A 1 318 ? -4.574 -6.797 16.781 1.00 97.06 318 TYR A C 1
ATOM 2528 O O . TYR A 1 318 ? -4.365 -6.579 15.586 1.00 97.06 318 TYR A O 1
ATOM 2536 N N . ARG A 1 319 ? -3.798 -6.263 17.733 1.00 95.88 319 ARG A N 1
ATOM 2537 C CA . ARG A 1 319 ? -2.679 -5.353 17.440 1.00 95.88 319 ARG A CA 1
ATOM 2538 C C . ARG A 1 319 ? -1.583 -6.016 16.613 1.00 95.88 319 ARG A C 1
ATOM 2540 O O . ARG A 1 319 ? -1.045 -5.377 15.710 1.00 95.88 319 ARG A O 1
ATOM 2547 N N . SER A 1 320 ? -1.262 -7.279 16.892 1.00 94.69 320 SER A N 1
ATOM 2548 C CA . SER A 1 320 ? -0.294 -8.051 16.106 1.00 94.69 320 SER A CA 1
ATOM 2549 C C . SER A 1 320 ? -0.745 -8.191 14.647 1.00 94.69 320 SER A C 1
ATOM 2551 O O . SER A 1 320 ? 0.015 -7.848 13.743 1.00 94.69 320 SER A O 1
ATOM 2553 N N . ARG A 1 321 ? -2.013 -8.562 14.420 1.00 93.69 321 ARG A N 1
ATOM 2554 C CA . ARG A 1 321 ? -2.612 -8.704 13.079 1.00 93.69 321 ARG A CA 1
ATOM 2555 C C . ARG A 1 321 ? -2.621 -7.391 12.292 1.00 93.69 321 ARG A C 1
ATOM 2557 O O . ARG A 1 321 ? -2.266 -7.368 11.116 1.00 93.69 321 ARG A O 1
ATOM 2564 N N . LEU A 1 322 ? -2.943 -6.270 12.945 1.00 91.81 322 LEU A N 1
ATOM 2565 C CA . LEU A 1 322 ? -2.847 -4.945 12.318 1.00 91.81 322 LEU A CA 1
ATOM 2566 C C . LEU A 1 322 ? -1.410 -4.606 11.889 1.00 91.81 322 LEU A C 1
ATOM 2568 O O . LEU A 1 322 ? -1.205 -4.074 10.797 1.00 91.81 322 LEU A O 1
ATOM 2572 N N . ARG A 1 323 ? -0.417 -4.925 12.732 1.00 88.69 323 ARG A N 1
ATOM 2573 C CA . ARG A 1 323 ? 1.010 -4.688 12.448 1.00 88.69 323 ARG A CA 1
ATOM 2574 C C . ARG A 1 323 ? 1.561 -5.607 11.357 1.00 88.69 323 ARG A C 1
ATOM 2576 O O . ARG A 1 323 ? 2.449 -5.182 10.623 1.00 88.69 323 ARG A O 1
ATOM 2583 N N . SER A 1 324 ? 1.044 -6.830 11.240 1.00 86.25 324 SER A N 1
ATOM 2584 C CA . SER A 1 324 ? 1.396 -7.777 10.173 1.00 86.25 324 SER A CA 1
ATOM 2585 C C . SER A 1 324 ? 0.589 -7.576 8.887 1.00 86.25 324 SER A C 1
ATOM 2587 O O . SER A 1 324 ? 0.777 -8.327 7.936 1.00 86.25 324 SER A O 1
ATOM 2589 N N . TYR A 1 325 ? -0.287 -6.565 8.844 1.00 83.50 325 TYR A N 1
ATOM 2590 C CA . TYR A 1 325 ? -1.170 -6.258 7.714 1.00 83.50 325 TYR A CA 1
ATOM 2591 C C . TYR A 1 325 ? -2.182 -7.362 7.374 1.00 83.50 325 TYR A C 1
ATOM 2593 O O . TYR A 1 325 ? -2.721 -7.391 6.268 1.00 83.50 325 TYR A O 1
ATOM 2601 N N . ASP A 1 326 ? -2.481 -8.237 8.334 1.00 86.12 326 ASP A N 1
ATOM 2602 C CA . ASP A 1 326 ? -3.506 -9.270 8.206 1.00 86.12 326 ASP A CA 1
ATOM 2603 C C . ASP A 1 326 ? -4.874 -8.702 8.615 1.00 86.12 326 ASP A C 1
ATOM 2605 O O . ASP A 1 326 ? -5.386 -8.922 9.716 1.00 86.12 326 ASP A O 1
ATOM 2609 N N . TYR A 1 327 ? -5.431 -7.866 7.737 1.00 86.31 327 TYR A N 1
ATOM 2610 C CA . TYR A 1 327 ? -6.633 -7.087 8.033 1.00 86.31 327 TYR A CA 1
ATOM 2611 C C . TYR A 1 327 ? -7.899 -7.933 8.155 1.00 86.31 327 TYR A C 1
ATOM 2613 O O . TYR A 1 327 ? -8.758 -7.589 8.961 1.00 86.31 327 TYR A O 1
ATOM 2621 N N . ALA A 1 328 ? -8.008 -9.027 7.398 1.00 87.75 328 ALA A N 1
ATOM 2622 C CA . ALA A 1 328 ? -9.137 -9.950 7.502 1.00 87.75 328 ALA A CA 1
ATOM 2623 C C . ALA A 1 328 ? -9.174 -10.572 8.903 1.00 87.75 328 ALA A C 1
ATOM 2625 O O . ALA A 1 328 ? -10.141 -10.383 9.640 1.00 87.75 328 ALA A O 1
ATOM 2626 N N . SER A 1 329 ? -8.054 -11.158 9.338 1.00 91.44 329 SER A N 1
ATOM 2627 C CA . SER A 1 329 ? -7.951 -11.705 10.687 1.00 91.44 329 SER A CA 1
ATOM 2628 C C . SER A 1 329 ? -8.088 -10.624 11.763 1.00 91.44 329 SER A C 1
ATOM 2630 O O . SER A 1 329 ? -8.590 -10.892 12.854 1.00 91.44 329 SER A O 1
ATOM 2632 N N . ALA A 1 330 ? -7.611 -9.397 11.530 1.00 94.25 330 ALA A N 1
ATOM 2633 C CA . ALA A 1 330 ? -7.810 -8.309 12.488 1.00 94.25 330 ALA A CA 1
ATOM 2634 C C . ALA A 1 330 ? -9.305 -7.983 12.658 1.00 94.25 330 ALA A C 1
ATOM 2636 O O . ALA A 1 330 ? -9.757 -7.812 13.788 1.00 94.25 330 ALA A O 1
ATOM 2637 N N . LEU A 1 331 ? -10.073 -7.952 11.566 1.00 94.56 331 LEU A N 1
ATOM 2638 C CA . LEU A 1 331 ? -11.524 -7.740 11.594 1.00 94.56 331 LEU A CA 1
ATOM 2639 C C . LEU A 1 331 ? -12.273 -8.918 12.232 1.00 94.56 331 LEU A C 1
ATOM 2641 O O . LEU A 1 331 ? -13.245 -8.675 12.941 1.00 94.56 331 LEU A O 1
ATOM 2645 N N . ASP A 1 332 ? -11.770 -10.151 12.118 1.00 94.31 332 ASP A N 1
ATOM 2646 C CA . ASP A 1 332 ? -12.329 -11.312 12.834 1.00 94.31 332 ASP A CA 1
ATOM 2647 C C . ASP A 1 332 ? -12.244 -11.165 14.367 1.00 94.31 332 ASP A C 1
ATOM 2649 O O . ASP A 1 332 ? -12.983 -11.822 15.107 1.00 94.31 332 ASP A O 1
ATOM 2653 N N . CYS A 1 333 ? -11.359 -10.306 14.888 1.00 96.31 333 CYS A N 1
ATOM 2654 C CA . CYS A 1 333 ? -11.324 -9.964 16.314 1.00 96.31 333 CYS A CA 1
ATOM 2655 C C . CYS A 1 333 ? -12.428 -8.976 16.722 1.00 96.31 333 CYS A C 1
ATOM 2657 O O . CYS A 1 333 ? -12.604 -8.733 17.918 1.00 96.31 333 CYS A O 1
ATOM 2659 N N . CYS A 1 334 ? -13.136 -8.379 15.767 1.00 96.56 334 CYS A N 1
ATOM 2660 C CA . CYS A 1 334 ? -13.997 -7.228 15.984 1.00 96.56 334 CYS A CA 1
ATOM 2661 C C . CYS A 1 334 ? -15.489 -7.568 15.932 1.00 96.56 334 CYS A C 1
ATOM 2663 O O . CYS A 1 334 ? -15.931 -8.528 15.298 1.00 96.56 334 CYS A O 1
ATOM 2665 N N . ALA A 1 335 ? -16.265 -6.720 16.596 1.00 94.38 335 ALA A N 1
ATOM 2666 C CA . ALA A 1 335 ? -17.709 -6.655 16.491 1.00 94.38 335 ALA A CA 1
ATOM 2667 C C . ALA A 1 335 ? -18.165 -5.225 16.174 1.00 94.38 335 ALA A C 1
ATOM 2669 O O . ALA A 1 335 ? -17.466 -4.256 16.499 1.00 94.38 335 ALA A O 1
ATOM 2670 N N . MET A 1 336 ? -19.343 -5.113 15.568 1.00 93.06 336 MET A N 1
ATOM 2671 C CA . MET A 1 336 ? -20.031 -3.849 15.309 1.00 93.06 336 MET A CA 1
ATOM 2672 C C . MET A 1 336 ? -21.507 -3.950 15.700 1.00 93.06 336 MET A C 1
ATOM 2674 O O . MET A 1 336 ? -22.098 -5.023 15.600 1.00 93.06 336 MET A O 1
ATOM 2678 N N . LEU A 1 337 ? -22.091 -2.852 16.176 1.00 89.12 337 LEU A N 1
ATOM 2679 C CA . LEU A 1 337 ? -23.519 -2.798 16.513 1.00 89.12 337 LEU A CA 1
ATOM 2680 C C . LEU A 1 337 ? -24.366 -2.912 15.239 1.00 89.12 337 LEU A C 1
ATOM 2682 O O . LEU A 1 337 ? -24.005 -2.340 14.213 1.00 89.12 337 LEU A O 1
ATOM 2686 N N . ASP A 1 338 ? -25.529 -3.562 15.314 1.00 84.75 338 ASP A N 1
ATOM 2687 C CA . ASP A 1 338 ? -26.434 -3.694 14.156 1.00 84.75 338 ASP A CA 1
ATOM 2688 C C . ASP A 1 338 ? -26.872 -2.339 13.571 1.00 84.75 338 ASP A C 1
ATOM 2690 O O . ASP A 1 338 ? -27.097 -2.203 12.370 1.00 84.75 338 ASP A O 1
ATOM 2694 N N . SER A 1 339 ? -26.948 -1.303 14.410 1.00 80.31 339 SER A N 1
ATOM 2695 C CA . SER A 1 339 ? -27.301 0.062 14.011 1.00 80.31 339 SER A CA 1
ATOM 2696 C C . SER A 1 339 ? -26.118 0.874 13.458 1.00 80.31 339 SER A C 1
ATOM 2698 O O . SER A 1 339 ? -26.235 2.090 13.267 1.00 80.31 339 SER A O 1
ATOM 2700 N N . SER A 1 340 ? -24.944 0.265 13.281 1.00 83.75 340 SER A N 1
ATOM 2701 C CA . SER A 1 340 ? -23.730 0.986 12.903 1.00 83.75 340 SER A CA 1
ATOM 2702 C C . SER A 1 340 ? -23.664 1.335 11.422 1.00 83.75 340 SER A C 1
ATOM 2704 O O . SER A 1 340 ? -24.165 0.649 10.537 1.00 83.75 340 SER A O 1
ATOM 2706 N N . ASN A 1 341 ? -22.990 2.449 11.138 1.00 85.56 341 ASN A N 1
ATOM 2707 C CA . ASN A 1 341 ? -22.734 2.882 9.773 1.00 85.56 341 ASN A CA 1
ATOM 2708 C C . ASN A 1 341 ? -21.439 2.245 9.254 1.00 85.56 341 ASN A C 1
ATOM 2710 O O . ASN A 1 341 ? -20.350 2.686 9.622 1.00 85.56 341 ASN A O 1
ATOM 2714 N N . ASN A 1 342 ? -21.570 1.311 8.313 1.00 87.12 342 ASN A N 1
ATOM 2715 C CA . ASN A 1 342 ? -20.475 0.612 7.627 1.00 87.12 342 ASN A CA 1
ATOM 2716 C C . ASN A 1 342 ? -19.298 1.514 7.213 1.00 87.12 342 ASN A C 1
ATOM 2718 O O . ASN A 1 342 ? -18.133 1.166 7.404 1.00 87.12 342 ASN A O 1
ATOM 2722 N N . THR A 1 343 ? -19.581 2.699 6.660 1.00 84.12 343 THR A N 1
ATOM 2723 C CA . THR A 1 343 ? -18.536 3.640 6.216 1.00 84.12 343 THR A CA 1
ATOM 2724 C C . THR A 1 343 ? -17.753 4.192 7.405 1.00 84.12 343 THR A C 1
ATOM 2726 O O . THR A 1 343 ? -16.533 4.349 7.345 1.00 84.12 343 THR A O 1
ATOM 2729 N N . ARG A 1 344 ? -18.446 4.485 8.509 1.00 83.25 344 ARG A N 1
ATOM 2730 C CA . ARG A 1 344 ? -17.826 4.960 9.750 1.00 83.25 344 ARG A CA 1
ATOM 2731 C C . ARG A 1 344 ? -17.016 3.848 10.419 1.00 83.25 344 ARG A C 1
ATOM 2733 O O . ARG A 1 344 ? -15.903 4.128 10.855 1.00 83.25 344 ARG A O 1
ATOM 2740 N N . THR A 1 345 ? -17.536 2.624 10.460 1.00 88.50 345 THR A N 1
ATOM 2741 C CA . THR A 1 345 ? -16.850 1.447 11.015 1.00 88.50 345 THR A CA 1
ATOM 2742 C C . THR A 1 345 ? -15.523 1.201 10.303 1.00 88.50 345 THR A C 1
ATOM 2744 O O . THR A 1 345 ? -14.478 1.118 10.947 1.00 88.50 345 THR A O 1
ATOM 2747 N N . LEU A 1 346 ? -15.527 1.205 8.966 1.00 88.19 346 LEU A N 1
ATOM 2748 C CA . LEU A 1 346 ? -14.297 1.074 8.181 1.00 88.19 346 LEU A CA 1
ATOM 2749 C C . LEU A 1 346 ? -13.344 2.254 8.397 1.00 88.19 346 LEU A C 1
ATOM 2751 O O . LEU A 1 346 ? -12.143 2.049 8.535 1.00 88.19 346 LEU A O 1
ATOM 2755 N N . LYS A 1 347 ? -13.861 3.481 8.538 1.00 87.19 347 LYS A N 1
ATOM 2756 C CA . LYS A 1 347 ? -13.027 4.645 8.875 1.00 87.19 347 LYS A CA 1
ATOM 2757 C C . LYS A 1 347 ? -12.340 4.491 10.241 1.00 87.19 347 LYS A C 1
ATOM 2759 O O . LYS A 1 347 ? -11.177 4.869 10.382 1.00 87.19 347 LYS A O 1
ATOM 2764 N N . ASN A 1 348 ? -13.031 3.950 11.245 1.00 89.00 348 ASN A N 1
ATOM 2765 C CA . ASN A 1 348 ? -12.428 3.640 12.545 1.00 89.00 348 ASN A CA 1
ATOM 2766 C C . ASN A 1 348 ? -11.355 2.555 12.414 1.00 89.00 348 ASN A C 1
ATOM 2768 O O . ASN A 1 348 ? -10.279 2.682 13.000 1.00 89.00 348 ASN A O 1
ATOM 2772 N N . PHE A 1 349 ? -11.608 1.533 11.597 1.00 91.81 349 PHE A N 1
ATOM 2773 C CA . PHE A 1 349 ? -10.614 0.510 11.292 1.00 91.81 349 PHE A CA 1
ATOM 2774 C C . PHE A 1 349 ? -9.367 1.096 10.612 1.00 91.81 349 PHE A C 1
ATOM 2776 O O . PHE A 1 349 ? -8.251 0.801 11.034 1.00 91.81 349 PHE A O 1
ATOM 2783 N N . ASP A 1 350 ? -9.522 2.024 9.663 1.00 88.12 350 ASP A N 1
ATOM 2784 C CA . ASP A 1 350 ? -8.395 2.740 9.047 1.00 88.12 350 ASP A CA 1
ATOM 2785 C C . ASP A 1 350 ? -7.594 3.563 10.072 1.00 88.12 350 ASP A C 1
ATOM 2787 O O . ASP A 1 350 ? -6.368 3.683 9.971 1.00 88.12 350 ASP A O 1
ATOM 2791 N N . TYR A 1 351 ? -8.251 4.146 11.083 1.00 88.31 351 TYR A N 1
ATOM 2792 C CA . TYR A 1 351 ? -7.552 4.789 12.205 1.00 88.31 351 TYR A CA 1
ATOM 2793 C C . TYR A 1 351 ? -6.807 3.776 13.081 1.00 88.31 351 TYR A C 1
ATOM 2795 O O . TYR A 1 351 ? -5.692 4.071 13.512 1.00 88.31 351 TYR A O 1
ATOM 2803 N N . ALA A 1 352 ? -7.365 2.585 13.304 1.00 91.81 352 ALA A N 1
ATOM 2804 C CA . ALA A 1 352 ? -6.691 1.520 14.043 1.00 91.81 352 ALA A CA 1
ATOM 2805 C C . ALA A 1 352 ? -5.455 0.990 13.292 1.00 91.81 352 ALA A C 1
ATOM 2807 O O . ALA A 1 352 ? -4.399 0.829 13.909 1.00 91.81 352 ALA A O 1
ATOM 2808 N N . ILE A 1 353 ? -5.548 0.802 11.967 1.00 90.69 353 ILE A N 1
ATOM 2809 C CA . ILE A 1 353 ? -4.410 0.444 11.099 1.00 90.69 353 ILE A CA 1
ATOM 2810 C C . ILE A 1 353 ? -3.307 1.500 11.211 1.00 90.69 353 ILE A C 1
ATOM 2812 O O . ILE A 1 353 ? -2.144 1.155 11.432 1.00 90.69 353 ILE A O 1
ATOM 2816 N N . ARG A 1 354 ? -3.663 2.787 11.081 1.00 87.56 354 ARG A N 1
ATOM 2817 C CA . ARG A 1 354 ? -2.703 3.893 11.227 1.00 87.56 354 ARG A CA 1
ATOM 2818 C C . ARG A 1 354 ? -2.054 3.899 12.601 1.00 87.56 354 ARG A C 1
ATOM 2820 O O . ARG A 1 354 ? -0.836 3.842 12.676 1.00 87.56 354 ARG A O 1
ATOM 2827 N N . GLY A 1 355 ? -2.838 3.825 13.675 1.00 88.69 355 GLY A N 1
ATOM 2828 C CA . GLY A 1 355 ? -2.294 3.755 15.032 1.00 88.69 355 GLY A CA 1
ATOM 2829 C C . GLY A 1 355 ? -1.362 2.555 15.244 1.00 88.69 355 GLY A C 1
ATOM 2830 O O . GLY A 1 355 ? -0.320 2.673 15.871 1.00 88.69 355 GLY A O 1
ATOM 2831 N N . ALA A 1 356 ? -1.670 1.377 14.695 1.00 91.12 356 ALA A N 1
ATOM 2832 C CA . ALA A 1 356 ? -0.771 0.217 14.790 1.00 91.12 356 ALA A CA 1
ATOM 2833 C C . ALA A 1 356 ? 0.567 0.416 14.067 1.00 91.12 356 ALA A C 1
ATOM 2835 O O . ALA A 1 356 ? 1.591 -0.112 14.508 1.00 91.12 356 ALA A O 1
ATOM 2836 N N . SER A 1 357 ? 0.553 1.169 12.969 1.00 88.44 357 SER A N 1
ATOM 2837 C CA . SER A 1 357 ? 1.742 1.477 12.183 1.00 88.44 357 SER A CA 1
ATOM 2838 C C . SER A 1 357 ? 2.563 2.621 12.780 1.00 88.44 357 SER A C 1
ATOM 2840 O O . SER A 1 357 ? 3.788 2.521 12.826 1.00 88.44 357 SER A O 1
ATOM 2842 N N . ASP A 1 358 ? 1.913 3.684 13.245 1.00 88.88 358 ASP A N 1
ATOM 2843 C CA . ASP A 1 358 ? 2.568 4.926 13.669 1.00 88.88 358 ASP A CA 1
ATOM 2844 C C . ASP A 1 358 ? 3.075 4.850 15.120 1.00 88.88 358 ASP A C 1
ATOM 2846 O O . ASP A 1 358 ? 3.981 5.591 15.508 1.00 88.88 358 ASP A O 1
ATOM 2850 N N . HIS A 1 359 ? 2.543 3.918 15.918 1.00 91.38 359 HIS A N 1
ATOM 2851 C CA . HIS A 1 359 ? 2.989 3.672 17.290 1.00 91.38 359 HIS A CA 1
ATOM 2852 C C . HIS A 1 359 ? 4.060 2.575 17.389 1.00 91.38 359 HIS A C 1
ATOM 2854 O O . HIS A 1 359 ? 4.179 1.710 16.511 1.00 91.38 359 HIS A O 1
ATOM 2860 N N . THR A 1 360 ? 4.855 2.606 18.465 1.00 91.88 360 THR A N 1
ATOM 2861 C CA . THR A 1 360 ? 5.839 1.571 18.830 1.00 91.88 360 THR A CA 1
ATOM 2862 C C . THR A 1 360 ? 5.163 0.206 19.020 1.00 91.88 360 THR A C 1
ATOM 2864 O O . THR A 1 360 ? 3.934 0.083 18.996 1.00 91.88 360 THR A O 1
ATOM 2867 N N . LYS A 1 361 ? 5.954 -0.870 19.132 1.00 89.38 361 LYS A N 1
ATOM 2868 C CA . LYS A 1 361 ? 5.406 -2.220 19.366 1.00 89.38 361 LYS A CA 1
ATOM 2869 C C . LYS A 1 361 ? 4.982 -2.437 20.825 1.00 89.38 361 LYS A C 1
ATOM 2871 O O . LYS A 1 361 ? 4.195 -3.345 21.088 1.00 89.38 361 LYS A O 1
ATOM 2876 N N . ASP A 1 362 ? 5.438 -1.571 21.721 1.00 88.50 362 ASP A N 1
ATOM 2877 C CA . ASP A 1 362 ? 5.329 -1.700 23.172 1.00 88.50 362 ASP A CA 1
ATOM 2878 C C . ASP A 1 362 ? 4.024 -1.082 23.691 1.00 88.50 362 ASP A C 1
ATOM 2880 O O . ASP A 1 362 ? 4.017 -0.108 24.440 1.00 88.50 362 ASP A O 1
ATOM 2884 N N . ASP A 1 363 ? 2.885 -1.633 23.256 1.00 94.31 363 ASP A N 1
ATOM 2885 C CA . ASP A 1 363 ? 1.588 -1.243 23.815 1.00 94.31 363 ASP A CA 1
ATOM 2886 C C . ASP A 1 363 ? 1.529 -1.674 25.296 1.00 94.31 363 ASP A C 1
ATOM 2888 O O . ASP A 1 363 ? 1.501 -2.872 25.602 1.00 94.31 363 ASP A O 1
ATOM 2892 N N . LEU A 1 364 ? 1.469 -0.713 26.220 1.00 96.38 364 LEU A N 1
ATOM 2893 C CA . LEU A 1 364 ? 1.378 -0.991 27.653 1.00 96.38 364 LEU A CA 1
ATOM 2894 C C . LEU A 1 364 ? -0.089 -1.091 28.076 1.00 96.38 364 LEU A C 1
ATOM 2896 O O . LEU A 1 364 ? -0.845 -0.127 27.975 1.00 96.38 364 LEU A O 1
ATOM 2900 N N . ILE A 1 365 ? -0.498 -2.247 28.594 1.00 97.88 365 ILE A N 1
ATOM 2901 C CA . ILE A 1 365 ? -1.836 -2.420 29.169 1.00 97.88 365 ILE A CA 1
ATOM 2902 C C . ILE A 1 365 ? -1.823 -1.874 30.595 1.00 97.88 365 ILE A C 1
ATOM 2904 O O . ILE A 1 365 ? -1.191 -2.454 31.473 1.00 97.88 365 ILE A O 1
ATOM 2908 N N . LEU A 1 366 ? -2.551 -0.783 30.821 1.00 97.69 366 LEU A N 1
ATOM 2909 C CA . LEU A 1 366 ? -2.632 -0.112 32.120 1.00 97.69 366 LEU A CA 1
ATOM 2910 C C . LEU A 1 366 ? -3.608 -0.811 33.072 1.00 97.69 366 LEU A C 1
ATOM 2912 O O . LEU A 1 366 ? -3.423 -0.811 34.284 1.00 97.69 366 LEU A O 1
ATOM 2916 N N . GLY A 1 367 ? -4.672 -1.407 32.532 1.00 97.38 367 GLY A N 1
ATOM 2917 C CA . GLY A 1 367 ? -5.671 -2.086 33.348 1.00 97.38 367 GLY A CA 1
ATOM 2918 C C . GLY A 1 367 ? -6.827 -2.659 32.542 1.00 97.38 367 GLY A C 1
ATOM 2919 O O . GLY A 1 367 ? -7.035 -2.307 31.381 1.00 97.38 367 GLY A O 1
ATOM 2920 N N . VAL A 1 368 ? -7.581 -3.551 33.186 1.00 97.94 368 VAL A N 1
ATOM 2921 C CA . VAL A 1 368 ? -8.815 -4.125 32.642 1.00 97.94 368 VAL A CA 1
ATOM 2922 C C . VAL A 1 368 ? -9.926 -3.963 33.665 1.00 97.94 368 VAL A C 1
ATOM 2924 O O . VAL A 1 368 ? -9.768 -4.397 34.806 1.00 97.94 368 VAL A O 1
ATOM 2927 N N . VAL A 1 369 ? -11.036 -3.364 33.250 1.00 97.88 369 VAL A N 1
ATOM 2928 C CA . VAL A 1 369 ? -12.196 -3.072 34.101 1.00 97.88 369 VAL A CA 1
ATOM 2929 C C . VAL A 1 369 ? -13.408 -3.793 33.540 1.00 97.88 369 VAL A C 1
ATOM 2931 O O . VAL A 1 369 ? -13.593 -3.825 32.327 1.00 97.88 369 VAL A O 1
ATOM 2934 N N . LYS A 1 370 ? -14.232 -4.374 34.411 1.00 97.06 370 LYS A N 1
ATOM 2935 C CA . LYS A 1 370 ? -15.507 -4.989 34.033 1.00 97.06 370 LYS A CA 1
ATOM 2936 C C . LYS A 1 370 ? -16.661 -4.175 34.599 1.00 97.06 370 LYS A C 1
ATOM 2938 O O . LYS A 1 370 ? -16.568 -3.701 35.728 1.00 97.06 370 LYS A O 1
ATOM 2943 N N . SER A 1 371 ? -17.741 -4.061 33.839 1.00 95.75 371 SER A N 1
ATOM 2944 C CA . SER A 1 371 ? -19.012 -3.521 34.321 1.00 95.75 371 SER A CA 1
ATOM 2945 C C . SER A 1 371 ? -20.154 -4.191 33.564 1.00 95.75 371 SER A C 1
ATOM 2947 O O . SER A 1 371 ? -20.196 -4.141 32.334 1.00 95.75 371 SER A O 1
ATOM 2949 N N . GLY A 1 372 ? -21.039 -4.879 34.290 1.00 92.44 372 GLY A N 1
ATOM 2950 C CA . GLY A 1 372 ? -22.100 -5.701 33.706 1.00 92.44 372 GLY A CA 1
ATOM 2951 C C . GLY A 1 372 ? -21.568 -6.702 32.677 1.00 92.44 372 GLY A C 1
ATOM 2952 O O . GLY A 1 372 ? -20.741 -7.553 33.005 1.00 92.44 372 GLY A O 1
ATOM 2953 N N . LYS A 1 373 ? -22.027 -6.589 31.425 1.00 93.19 373 LYS A N 1
ATOM 2954 C CA . LYS A 1 373 ? -21.638 -7.482 30.313 1.00 93.19 373 LYS A CA 1
ATOM 2955 C C . LYS A 1 373 ? -20.416 -6.999 29.515 1.00 93.19 373 LYS A C 1
ATOM 2957 O O . LYS A 1 373 ? -20.022 -7.629 28.534 1.00 93.19 373 LYS A O 1
ATOM 2962 N N . TRP A 1 374 ? -19.796 -5.900 29.940 1.00 94.88 374 TRP A N 1
ATOM 2963 C CA . TRP A 1 374 ? -18.701 -5.245 29.231 1.00 94.88 374 TRP A CA 1
ATOM 2964 C C . TRP A 1 374 ? -17.373 -5.388 29.965 1.00 94.88 374 TRP A C 1
ATOM 2966 O O . TRP A 1 374 ? -17.310 -5.369 31.198 1.00 94.88 374 TRP A O 1
ATOM 2976 N N . SER A 1 375 ? -16.297 -5.440 29.183 1.00 97.38 375 SER A N 1
ATOM 2977 C CA . SER A 1 375 ? -14.933 -5.271 29.683 1.00 97.38 375 SER A CA 1
ATOM 2978 C C . SER A 1 375 ? -14.233 -4.154 28.915 1.00 97.38 375 SER A C 1
ATOM 2980 O O . SER A 1 375 ? -14.363 -4.065 27.700 1.00 97.38 375 SER A O 1
ATOM 2982 N N . GLY A 1 376 ? -13.470 -3.311 29.598 1.00 98.00 376 GLY A N 1
ATOM 2983 C CA . GLY A 1 376 ? -12.622 -2.290 28.990 1.00 98.00 376 GLY A CA 1
ATOM 2984 C C . GLY A 1 376 ? -11.154 -2.572 29.251 1.00 98.00 376 GLY A C 1
ATOM 2985 O O . GLY A 1 376 ? -10.793 -2.920 30.373 1.00 98.00 376 GLY A O 1
ATOM 2986 N N . VAL A 1 377 ? -10.311 -2.406 28.235 1.00 98.44 377 VAL A N 1
ATOM 2987 C CA . VAL A 1 377 ? -8.850 -2.469 28.362 1.00 98.44 377 VAL A CA 1
ATOM 2988 C C . VAL A 1 377 ? -8.283 -1.076 28.111 1.00 98.44 377 VAL A C 1
ATOM 2990 O O . VAL A 1 377 ? -8.389 -0.546 27.003 1.00 98.44 377 VAL A O 1
ATOM 2993 N N . SER A 1 378 ? -7.677 -0.503 29.149 1.00 98.44 378 SER A N 1
ATOM 2994 C CA . SER A 1 378 ? -6.954 0.768 29.090 1.00 98.44 378 SER A CA 1
ATOM 2995 C C . SER A 1 378 ? -5.531 0.515 28.623 1.00 98.44 378 SER A C 1
ATOM 2997 O O . SER A 1 378 ? -4.829 -0.315 29.207 1.00 98.44 378 SER A O 1
ATOM 2999 N N . VAL A 1 379 ? -5.096 1.231 27.592 1.00 97.81 379 VAL A N 1
ATOM 3000 C CA . VAL A 1 379 ? -3.782 1.029 26.977 1.00 97.81 379 VAL A CA 1
ATOM 3001 C C . VAL A 1 379 ? -3.055 2.363 26.873 1.00 97.81 379 VAL A C 1
ATOM 3003 O O . VAL A 1 379 ? -3.688 3.377 26.601 1.00 97.81 379 VAL A O 1
ATOM 3006 N N . ARG A 1 380 ? -1.732 2.352 27.040 1.00 96.50 380 ARG A N 1
ATOM 3007 C CA . ARG A 1 380 ? -0.825 3.424 26.625 1.00 96.50 380 ARG A CA 1
ATOM 3008 C C . ARG A 1 380 ? -0.074 2.984 25.371 1.00 96.50 380 ARG A C 1
ATOM 3010 O O . ARG A 1 380 ? 0.508 1.903 25.327 1.00 96.50 380 ARG A O 1
ATOM 3017 N N . THR A 1 381 ? -0.081 3.835 24.355 1.00 95.25 381 THR A N 1
ATOM 3018 C CA . THR A 1 381 ? 0.664 3.657 23.100 1.00 95.25 381 THR A CA 1
ATOM 3019 C C . THR A 1 381 ? 1.606 4.836 22.897 1.00 95.25 381 THR A C 1
ATOM 3021 O O . THR A 1 381 ? 1.270 5.945 23.306 1.00 95.25 381 THR A O 1
ATOM 3024 N N . GLN A 1 382 ? 2.753 4.636 22.248 1.00 94.56 382 GLN A N 1
ATOM 3025 C CA . GLN A 1 382 ? 3.739 5.699 22.026 1.00 94.56 382 GLN A CA 1
ATOM 3026 C C . GLN A 1 382 ? 3.977 5.950 20.537 1.00 94.56 382 GLN A C 1
ATOM 3028 O O . GLN A 1 382 ? 4.202 5.013 19.777 1.00 94.56 382 GLN A O 1
ATOM 3033 N N . SER A 1 383 ? 3.940 7.211 20.111 1.00 92.00 383 SER A N 1
ATOM 3034 C CA . SER A 1 383 ? 4.267 7.639 18.744 1.00 92.00 383 SER A CA 1
ATOM 3035 C C . SER A 1 383 ? 5.735 7.389 18.417 1.00 92.00 383 SER A C 1
ATOM 3037 O O . SER A 1 383 ? 6.612 7.841 19.147 1.00 92.00 383 SER A O 1
ATOM 3039 N N . LYS A 1 384 ? 6.011 6.734 17.283 1.00 91.69 384 LYS A N 1
ATOM 3040 C CA . LYS A 1 384 ? 7.384 6.556 16.777 1.00 91.69 384 LYS A CA 1
ATOM 3041 C C . LYS A 1 384 ? 8.034 7.878 16.382 1.00 91.69 384 LYS A C 1
ATOM 3043 O O . LYS A 1 384 ? 9.245 8.012 16.481 1.00 91.69 384 LYS A O 1
ATOM 3048 N N . THR A 1 385 ? 7.239 8.825 15.887 1.00 87.81 385 THR A N 1
ATOM 3049 C CA . THR A 1 385 ? 7.748 10.081 15.321 1.00 87.81 385 THR A CA 1
ATOM 3050 C C . THR A 1 385 ? 7.940 11.149 16.385 1.00 87.81 385 THR A C 1
ATOM 3052 O O . THR A 1 385 ? 8.929 11.868 16.359 1.00 87.81 385 THR A O 1
ATOM 3055 N N . THR A 1 386 ? 6.984 11.277 17.305 1.00 89.94 386 THR A N 1
ATOM 3056 C CA . THR A 1 386 ? 6.971 12.370 18.290 1.00 89.94 386 THR A CA 1
ATOM 3057 C C . THR A 1 386 ? 7.303 11.912 19.703 1.00 89.94 386 THR A C 1
ATOM 3059 O O . THR A 1 386 ? 7.420 12.750 20.587 1.00 89.94 386 THR A O 1
ATOM 3062 N N . GLY A 1 387 ? 7.364 10.601 19.962 1.00 89.56 387 GLY A N 1
ATOM 3063 C CA . GLY A 1 387 ? 7.500 10.054 21.316 1.00 89.56 387 GLY A CA 1
ATOM 3064 C C . GLY A 1 387 ? 6.268 10.254 22.208 1.00 89.56 387 GLY A C 1
ATOM 3065 O O . GLY A 1 387 ? 6.240 9.730 23.316 1.00 89.56 387 GLY A O 1
ATOM 3066 N N . ALA A 1 388 ? 5.238 10.967 21.736 1.00 90.31 388 ALA A N 1
ATOM 3067 C CA . ALA A 1 388 ? 4.051 11.300 22.516 1.00 90.31 388 ALA A CA 1
ATOM 3068 C C . ALA A 1 388 ? 3.201 10.065 22.847 1.00 90.31 388 ALA A C 1
ATOM 3070 O O . ALA A 1 388 ? 3.052 9.156 22.020 1.00 90.31 388 ALA A O 1
ATOM 3071 N N . HIS A 1 389 ? 2.595 10.071 24.035 1.00 92.81 389 HIS A N 1
ATOM 3072 C CA . HIS A 1 389 ? 1.691 9.019 24.484 1.00 92.81 389 HIS A CA 1
ATOM 3073 C C . HIS A 1 389 ? 0.234 9.296 24.100 1.00 92.81 389 HIS A C 1
ATOM 3075 O O . HIS A 1 389 ? -0.283 10.398 24.272 1.00 92.81 389 HIS A O 1
ATOM 3081 N N . ASP A 1 390 ? -0.431 8.253 23.617 1.00 93.00 390 ASP A N 1
ATOM 3082 C CA . ASP A 1 390 ? -1.876 8.177 23.410 1.00 93.00 390 ASP A CA 1
ATOM 3083 C C . ASP A 1 390 ? -2.443 7.121 24.369 1.00 93.00 390 ASP A C 1
ATOM 3085 O O . ASP A 1 390 ? -1.790 6.112 24.645 1.00 93.00 390 ASP A O 1
ATOM 3089 N N . PHE A 1 391 ? -3.679 7.324 24.826 1.00 96.25 391 PHE A N 1
ATOM 3090 C CA . PHE A 1 391 ? -4.313 6.454 25.818 1.00 96.25 391 PHE A CA 1
ATOM 3091 C C . PHE A 1 391 ? -5.699 5.978 25.361 1.00 96.25 391 PHE A C 1
ATOM 3093 O O . PHE A 1 391 ? -6.715 6.538 25.777 1.00 96.25 391 PHE A O 1
ATOM 3100 N N . PRO A 1 392 ? -5.777 5.015 24.428 1.00 96.06 392 PRO A N 1
ATOM 3101 C CA . PRO A 1 392 ? -7.049 4.465 23.975 1.00 96.06 392 PRO A CA 1
ATOM 3102 C C . PRO A 1 392 ? -7.689 3.499 24.983 1.00 96.06 392 PRO A C 1
ATOM 3104 O O . PRO A 1 392 ? -7.006 2.755 25.694 1.00 96.06 392 PRO A O 1
ATOM 3107 N N . LEU A 1 393 ? -9.022 3.474 24.976 1.00 97.75 393 LEU A N 1
ATOM 3108 C CA . LEU A 1 393 ? -9.858 2.480 25.637 1.00 97.75 393 LEU A CA 1
ATOM 3109 C C . LEU A 1 393 ? -10.465 1.549 24.584 1.00 97.75 393 LEU A C 1
ATOM 3111 O O . LEU A 1 393 ? -11.198 1.987 23.699 1.00 97.75 393 LEU A O 1
ATOM 3115 N N . TYR A 1 394 ? -10.215 0.251 24.726 1.00 97.44 394 TYR A N 1
ATOM 3116 C CA . TYR A 1 394 ? -10.840 -0.777 23.896 1.00 97.44 394 TYR A CA 1
ATOM 3117 C C . TYR A 1 394 ? -11.958 -1.461 24.678 1.00 97.44 394 TYR A C 1
ATOM 3119 O O . TYR A 1 394 ? -11.722 -1.960 25.780 1.00 97.44 394 TYR A O 1
ATOM 3127 N N . LEU A 1 395 ? -13.163 -1.499 24.109 1.00 96.94 395 LEU A N 1
ATOM 3128 C CA . LEU A 1 395 ? -14.319 -2.178 24.694 1.00 96.94 395 LEU A CA 1
ATOM 3129 C C . LEU A 1 395 ? -14.433 -3.604 24.148 1.00 96.94 395 LEU A C 1
ATOM 3131 O O . LEU A 1 395 ? -14.268 -3.839 22.952 1.00 96.94 395 LEU A O 1
ATOM 3135 N N . PHE A 1 396 ? -14.727 -4.548 25.034 1.00 96.50 396 PHE A N 1
ATOM 3136 C CA . PHE A 1 396 ? -14.786 -5.978 24.768 1.00 96.50 396 PHE A CA 1
ATOM 3137 C C . PHE A 1 396 ? -16.137 -6.541 25.170 1.00 96.50 396 PHE A C 1
ATOM 3139 O O . PHE A 1 396 ? -16.678 -6.215 26.229 1.00 96.50 396 PHE A O 1
ATOM 3146 N N . LEU A 1 397 ? -16.623 -7.449 24.333 1.00 93.81 397 LEU A N 1
ATOM 3147 C CA . LEU A 1 397 ? -17.929 -8.078 24.442 1.00 93.81 397 LEU A CA 1
ATOM 3148 C C . LEU A 1 397 ? -17.792 -9.574 24.196 1.00 93.81 397 LEU A C 1
ATOM 3150 O O . LEU A 1 397 ? -16.983 -10.002 23.370 1.00 93.81 397 LEU A O 1
ATOM 3154 N N . ASN A 1 398 ? -18.569 -10.379 24.911 1.00 92.44 398 ASN A N 1
ATOM 3155 C CA . ASN A 1 398 ? -18.619 -11.816 24.686 1.00 92.44 398 ASN A CA 1
ATOM 3156 C C . ASN A 1 398 ? -19.879 -12.145 23.877 1.00 92.44 398 ASN A C 1
ATOM 3158 O O . ASN A 1 398 ? -20.997 -11.925 24.339 1.00 92.44 398 ASN A O 1
ATOM 3162 N N . THR A 1 399 ? -19.676 -12.633 22.656 1.00 88.81 399 THR A N 1
ATOM 3163 C CA . THR A 1 399 ? -20.732 -12.931 21.678 1.00 88.81 399 THR A CA 1
ATOM 3164 C C . THR A 1 399 ? -20.930 -14.443 21.544 1.00 88.81 399 THR A C 1
ATOM 3166 O O . THR A 1 399 ? -20.163 -15.241 22.097 1.00 88.81 399 THR A O 1
ATOM 3169 N N . ASN A 1 400 ? -21.921 -14.865 20.757 1.00 84.94 400 ASN A N 1
ATOM 3170 C CA . ASN A 1 400 ? -22.059 -16.270 20.363 1.00 84.94 400 ASN A CA 1
ATOM 3171 C C . ASN A 1 400 ? -20.832 -16.786 19.590 1.00 84.94 400 ASN A C 1
ATOM 3173 O O . ASN A 1 400 ? -20.434 -17.930 19.786 1.00 84.94 400 ASN A O 1
ATOM 3177 N N . ASN A 1 401 ? -20.137 -15.903 18.866 1.00 84.56 401 ASN A N 1
ATOM 3178 C CA . ASN A 1 401 ? -18.911 -16.197 18.116 1.00 84.56 401 ASN A CA 1
ATOM 3179 C C . ASN A 1 401 ? -17.628 -15.901 18.922 1.00 84.56 401 ASN A C 1
ATOM 3181 O O . ASN A 1 401 ? -16.565 -15.628 18.358 1.00 84.56 401 ASN A O 1
ATOM 3185 N N . GLY A 1 402 ? -17.723 -15.912 20.255 1.00 90.81 402 GLY A N 1
ATOM 3186 C CA . GLY A 1 402 ? -16.607 -15.666 21.166 1.00 90.81 402 GLY A CA 1
ATOM 3187 C C . GLY A 1 402 ? -16.400 -14.192 21.525 1.00 90.81 402 GLY A C 1
ATOM 3188 O O . GLY A 1 402 ? -17.246 -13.334 21.277 1.00 90.81 402 GLY A O 1
ATOM 3189 N N . ALA A 1 403 ? -15.265 -13.900 22.163 1.00 95.31 403 ALA A N 1
ATOM 3190 C CA . ALA A 1 403 ? -14.938 -12.545 22.602 1.00 95.31 403 ALA A CA 1
ATOM 3191 C C . ALA A 1 403 ? -14.536 -11.668 21.409 1.00 95.31 403 ALA A C 1
ATOM 3193 O O . ALA A 1 403 ? -13.766 -12.115 20.558 1.00 95.31 403 ALA A O 1
ATOM 3194 N N . LYS A 1 404 ? -15.031 -10.429 21.375 1.00 96.12 404 LYS A N 1
ATOM 3195 C CA . LYS A 1 404 ? -14.817 -9.460 20.294 1.00 96.12 404 LYS A CA 1
ATOM 3196 C C . LYS A 1 404 ? -14.491 -8.071 20.846 1.00 96.12 404 LYS A C 1
ATOM 3198 O O . LYS A 1 404 ? -14.894 -7.739 21.961 1.00 96.12 404 LYS A O 1
ATOM 3203 N N . ILE A 1 405 ? -13.775 -7.271 20.057 1.00 96.88 405 ILE A N 1
ATOM 3204 C CA . ILE A 1 405 ? -13.491 -5.847 20.301 1.00 96.88 405 ILE A CA 1
ATOM 3205 C C . ILE A 1 405 ? -14.542 -5.006 19.577 1.00 96.88 405 ILE A C 1
ATOM 3207 O O . ILE A 1 405 ? -14.736 -5.186 18.377 1.00 96.88 405 ILE A O 1
ATOM 3211 N N . LEU A 1 406 ? -15.187 -4.063 20.260 1.00 94.69 406 LEU A N 1
ATOM 3212 C CA . LEU A 1 406 ? -16.123 -3.150 19.609 1.00 94.69 406 LEU A CA 1
ATOM 3213 C C . LEU A 1 406 ? -15.364 -2.137 18.735 1.00 94.69 406 LEU A C 1
ATOM 3215 O O . LEU A 1 406 ? -14.582 -1.338 19.246 1.00 94.69 406 LEU A O 1
ATOM 3219 N N . LEU A 1 407 ? -15.607 -2.162 17.423 1.00 93.19 407 LEU A N 1
ATOM 3220 C CA . LEU A 1 407 ? -14.873 -1.358 16.435 1.00 93.19 407 LEU A CA 1
ATOM 3221 C C . LEU A 1 407 ? -15.488 0.032 16.180 1.00 93.19 407 LEU A C 1
ATOM 3223 O O . LEU A 1 407 ? -14.804 0.969 15.761 1.00 93.19 407 LEU A O 1
ATOM 3227 N N . ASP A 1 408 ? -16.785 0.196 16.435 1.00 87.69 408 ASP A N 1
ATOM 3228 C CA . ASP A 1 408 ? -17.530 1.417 16.083 1.00 87.69 408 ASP A CA 1
ATOM 3229 C C . ASP A 1 408 ? -17.228 2.626 16.973 1.00 87.69 408 ASP A C 1
ATOM 3231 O O . ASP A 1 408 ? -17.573 3.767 16.637 1.00 87.69 408 ASP A O 1
ATOM 3235 N N . ILE A 1 409 ? -16.566 2.381 18.099 1.00 87.62 409 ILE A N 1
ATOM 3236 C CA . ILE A 1 409 ? -16.387 3.331 19.186 1.00 87.62 409 ILE A CA 1
ATOM 3237 C C . ILE A 1 409 ? -14.890 3.470 19.482 1.00 87.62 409 ILE A C 1
ATOM 3239 O O . ILE A 1 409 ? -14.244 2.513 19.891 1.00 87.62 409 ILE A O 1
ATOM 3243 N N . ASP A 1 410 ? -14.349 4.676 19.284 1.00 88.69 410 ASP A N 1
ATOM 3244 C CA . ASP A 1 410 ? -12.953 5.031 19.601 1.00 88.69 410 ASP A CA 1
ATOM 3245 C C . ASP A 1 410 ? -12.943 6.003 20.787 1.00 88.69 410 ASP A C 1
ATOM 3247 O O . ASP A 1 410 ? -12.991 7.223 20.610 1.00 88.69 410 ASP A O 1
ATOM 3251 N N . LEU A 1 411 ? -12.969 5.461 22.004 1.00 94.31 411 LEU A N 1
ATOM 3252 C CA . LEU A 1 411 ? -12.874 6.245 23.236 1.00 94.31 411 LEU A CA 1
ATOM 3253 C C . LEU A 1 411 ? -11.418 6.331 23.683 1.00 94.31 411 LEU A C 1
ATOM 3255 O O . LEU A 1 411 ? -10.680 5.347 23.639 1.00 94.31 411 LEU A O 1
ATOM 3259 N N . ARG A 1 412 ? -10.996 7.514 24.129 1.00 95.00 412 ARG A N 1
ATOM 3260 C CA . ARG A 1 412 ? -9.623 7.757 24.593 1.00 95.00 412 ARG A CA 1
ATOM 3261 C C . ARG A 1 412 ? -9.601 8.687 25.791 1.00 95.00 412 ARG A C 1
ATOM 3263 O O . ARG A 1 412 ? -10.532 9.465 25.969 1.00 95.00 412 ARG A O 1
ATOM 3270 N N . TYR A 1 413 ? -8.511 8.707 26.541 1.00 95.94 413 TYR A N 1
ATOM 3271 C CA . TYR A 1 413 ? -8.289 9.767 27.519 1.00 95.94 413 TYR A CA 1
ATOM 3272 C C . TYR A 1 413 ? -8.198 11.140 26.815 1.00 95.94 413 TYR A C 1
ATOM 3274 O O . TYR A 1 413 ? -7.460 11.274 25.827 1.00 95.94 413 TYR A O 1
ATOM 3282 N N .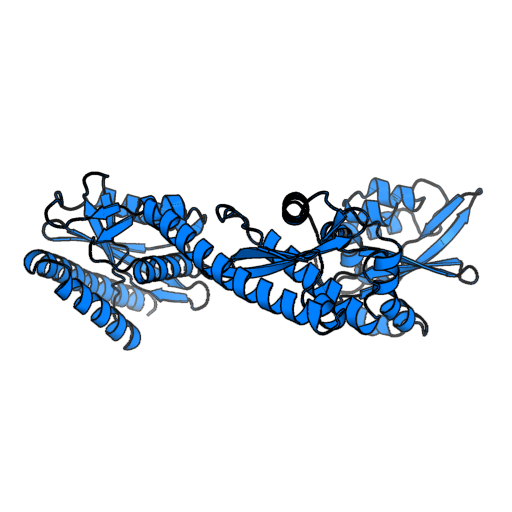 PRO A 1 414 ? -8.935 12.168 27.273 1.00 91.44 414 PRO A N 1
ATOM 3283 C CA . PRO A 1 414 ? -9.012 13.466 26.606 1.00 91.44 414 PRO A CA 1
ATOM 3284 C C . PRO A 1 414 ? -7.772 14.336 26.879 1.00 91.44 414 PRO A C 1
ATOM 3286 O O . PRO A 1 414 ? -7.827 15.323 27.604 1.00 91.44 414 PRO A O 1
ATOM 3289 N N . THR A 1 415 ? -6.637 14.009 26.257 1.00 87.62 415 THR A N 1
ATOM 3290 C CA . THR A 1 415 ? -5.379 14.772 26.414 1.00 87.62 415 THR A CA 1
ATOM 3291 C C . THR A 1 415 ? -5.432 16.197 25.849 1.00 87.62 415 THR A C 1
ATOM 3293 O O . THR A 1 415 ? -4.566 17.010 26.156 1.00 87.62 415 THR A O 1
ATOM 3296 N N . ASN A 1 416 ? -6.417 16.512 25.001 1.00 87.69 416 ASN A N 1
ATOM 3297 C CA . ASN A 1 416 ? -6.629 17.834 24.413 1.00 87.69 416 ASN A CA 1
ATOM 3298 C C . ASN A 1 416 ? -8.092 18.030 23.970 1.00 87.69 416 ASN A C 1
ATOM 3300 O O . ASN A 1 416 ? -8.856 17.069 23.856 1.00 87.69 416 ASN A O 1
ATOM 3304 N N . LYS A 1 417 ? -8.457 19.277 23.628 1.00 87.81 417 LYS A N 1
ATOM 3305 C CA . LYS A 1 417 ? -9.812 19.659 23.180 1.00 87.81 417 LYS A CA 1
ATOM 3306 C C . LYS A 1 417 ? -10.310 18.839 21.982 1.00 87.81 417 LYS A C 1
ATOM 3308 O O . LYS A 1 417 ? -11.486 18.491 21.925 1.00 87.81 417 LYS A O 1
ATOM 3313 N N . GLY A 1 418 ? -9.426 18.501 21.041 1.00 87.81 418 GLY A N 1
ATOM 3314 C CA . GLY A 1 418 ? -9.773 17.679 19.880 1.00 87.81 418 GLY A CA 1
ATOM 3315 C C . GLY A 1 418 ? -10.218 16.269 20.276 1.00 87.81 418 GLY A C 1
ATOM 3316 O O . GLY A 1 418 ? -11.228 15.777 19.771 1.00 87.81 418 GLY A O 1
ATOM 3317 N N . ARG A 1 419 ? -9.520 15.636 21.227 1.00 88.62 419 ARG A N 1
ATOM 3318 C CA . ARG A 1 419 ? -9.914 14.329 21.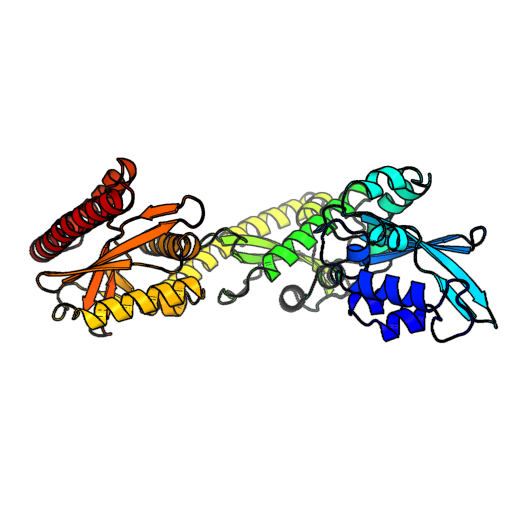778 1.00 88.62 419 ARG A CA 1
ATOM 3319 C C . ARG A 1 419 ? -11.240 14.398 22.526 1.00 88.62 419 ARG A C 1
ATOM 3321 O O . ARG A 1 419 ? -12.072 13.520 22.315 1.00 88.62 419 ARG A O 1
ATOM 3328 N N . SER A 1 420 ? -11.482 15.453 23.304 1.00 90.81 420 SER A N 1
ATOM 3329 C CA . SER A 1 420 ? -12.769 15.651 23.985 1.00 90.81 420 SER A CA 1
ATOM 3330 C C . SER A 1 420 ? -13.940 15.719 22.998 1.00 90.81 420 SER A C 1
ATOM 3332 O O . SER A 1 420 ? -14.954 15.058 23.206 1.00 90.81 420 SER A O 1
ATOM 3334 N N . ILE A 1 421 ? -13.782 16.437 21.878 1.00 90.62 421 ILE A N 1
ATOM 3335 C CA . ILE A 1 421 ? -14.811 16.527 20.824 1.00 90.62 421 ILE A CA 1
ATOM 3336 C C . ILE A 1 421 ? -15.069 15.157 20.175 1.00 90.62 421 ILE A C 1
ATOM 3338 O O . ILE A 1 421 ? -16.219 14.779 19.944 1.00 90.62 421 ILE A O 1
ATOM 3342 N N . ILE A 1 422 ? -14.011 14.389 19.891 1.00 89.50 422 ILE A N 1
ATOM 3343 C CA . ILE A 1 422 ? -14.144 13.044 19.305 1.00 89.50 422 ILE A CA 1
ATOM 3344 C C . ILE A 1 422 ? -14.856 12.094 20.276 1.00 89.50 422 ILE A C 1
ATOM 3346 O O . ILE A 1 422 ? -15.765 11.375 19.857 1.00 89.50 422 ILE A O 1
ATOM 3350 N N . ASN A 1 423 ? -14.493 12.123 21.561 1.00 93.50 423 ASN A N 1
ATOM 3351 C CA . ASN A 1 423 ? -15.168 11.341 22.595 1.00 93.50 423 ASN A CA 1
ATOM 3352 C C . ASN A 1 423 ? -16.645 11.713 22.703 1.00 93.50 423 ASN A C 1
ATOM 3354 O O . ASN A 1 423 ? -17.479 10.813 22.714 1.00 93.50 423 ASN A O 1
ATOM 3358 N N . GLN A 1 424 ? -16.980 13.007 22.717 1.00 93.62 424 GLN A N 1
ATOM 3359 C CA . GLN A 1 424 ? -18.372 13.458 22.763 1.00 93.62 424 GLN A CA 1
ATOM 3360 C C . GLN A 1 424 ? -19.177 12.882 21.592 1.00 93.62 424 GLN A C 1
ATOM 3362 O O . GLN A 1 424 ? -20.233 12.289 21.797 1.00 93.62 424 GLN A O 1
ATOM 3367 N N . SER A 1 425 ? -18.623 12.934 20.375 1.00 91.00 425 SER A N 1
ATOM 3368 C CA . SER A 1 425 ? -19.256 12.330 19.197 1.00 91.00 425 SER A CA 1
ATOM 3369 C C . SER A 1 425 ? -19.456 10.814 19.329 1.00 91.00 425 SER A C 1
ATOM 3371 O O . SER A 1 425 ? -20.401 10.275 18.754 1.00 91.00 425 SER A O 1
ATOM 3373 N N . ASN A 1 426 ? -18.580 10.102 20.041 1.00 91.31 426 ASN A N 1
ATOM 3374 C CA . ASN A 1 426 ? -18.749 8.672 20.301 1.00 91.31 426 ASN A CA 1
ATOM 3375 C C . ASN A 1 426 ? -19.777 8.401 21.408 1.00 91.31 426 ASN A C 1
ATOM 3377 O O . ASN A 1 426 ? -20.577 7.477 21.262 1.00 91.31 426 ASN A O 1
ATOM 3381 N N . TRP A 1 427 ? -19.838 9.239 22.443 1.00 94.25 427 TRP A N 1
ATOM 3382 C CA . TRP A 1 427 ? -20.874 9.169 23.473 1.00 94.25 427 TRP A CA 1
ATOM 3383 C C . TRP A 1 427 ? -22.271 9.425 22.924 1.00 94.25 427 TRP A C 1
ATOM 3385 O O . TRP A 1 427 ? -23.187 8.663 23.223 1.00 94.25 427 TRP A O 1
ATOM 3395 N N . ASP A 1 428 ? -22.436 10.432 22.069 1.00 91.75 428 ASP A N 1
ATOM 3396 C CA . ASP A 1 428 ? -23.727 10.733 21.446 1.00 91.75 428 ASP A CA 1
ATOM 3397 C C . ASP A 1 428 ? -24.243 9.557 20.603 1.00 91.75 428 ASP A C 1
ATOM 3399 O O . ASP A 1 428 ? -25.450 9.350 20.495 1.00 91.75 428 ASP A O 1
ATOM 3403 N N . LYS A 1 429 ? -23.342 8.752 20.022 1.00 85.81 429 LYS A N 1
ATOM 3404 C CA . LYS A 1 429 ? -23.718 7.521 19.310 1.00 85.81 429 LYS A CA 1
ATOM 3405 C C . LYS A 1 429 ? -24.118 6.414 20.263 1.00 85.81 429 LYS A C 1
ATOM 3407 O O . LYS A 1 429 ? -25.134 5.777 20.024 1.00 85.81 429 LYS A O 1
ATOM 3412 N N . LEU A 1 430 ? -23.332 6.179 21.316 1.00 89.56 430 LEU A N 1
ATOM 3413 C CA . LEU A 1 430 ? -23.673 5.181 22.327 1.00 89.56 430 LEU A CA 1
ATOM 3414 C C . LEU A 1 430 ? -25.069 5.478 22.888 1.00 89.56 430 LEU A C 1
ATOM 3416 O O . LEU A 1 430 ? -25.942 4.625 22.801 1.00 89.56 430 LEU A O 1
ATOM 3420 N N . LYS A 1 431 ? -25.330 6.725 23.297 1.00 91.06 431 LYS A N 1
ATOM 3421 C CA . LYS A 1 431 ? -26.644 7.177 23.790 1.00 91.06 431 LYS A CA 1
ATOM 3422 C C . LYS A 1 431 ? -27.808 6.888 22.837 1.00 91.06 431 LYS A C 1
ATOM 3424 O O . LYS A 1 431 ? -28.913 6.640 23.297 1.00 91.06 431 LYS A O 1
ATOM 3429 N N . LYS A 1 432 ? -27.574 6.942 21.523 1.00 87.88 432 LYS A N 1
ATOM 3430 C CA . LYS A 1 432 ? -28.602 6.683 20.501 1.00 87.88 432 LYS A CA 1
ATOM 3431 C C . LYS A 1 432 ? -28.800 5.200 20.200 1.00 87.88 432 LYS A C 1
ATOM 3433 O O . LYS A 1 432 ? -29.895 4.812 19.815 1.00 87.88 432 LYS A O 1
ATOM 3438 N N . ASN A 1 433 ? -27.744 4.402 20.325 1.00 85.50 433 ASN A N 1
ATOM 3439 C CA . ASN A 1 433 ? -27.689 3.060 19.747 1.00 85.50 433 ASN A CA 1
ATOM 3440 C C . ASN A 1 433 ? -27.710 1.935 20.785 1.00 85.50 433 ASN A C 1
ATOM 3442 O O . ASN A 1 433 ? -27.850 0.777 20.398 1.00 85.50 433 ASN A O 1
ATOM 3446 N N . ILE A 1 434 ? -27.521 2.235 22.075 1.00 87.81 434 ILE A N 1
ATOM 3447 C CA . ILE A 1 434 ? -27.452 1.212 23.125 1.00 87.81 434 ILE A CA 1
ATOM 3448 C C . ILE A 1 434 ? -28.435 1.506 24.268 1.00 87.81 434 ILE A C 1
ATOM 3450 O O . ILE A 1 434 ? -28.678 2.676 24.567 1.00 87.81 434 ILE A O 1
ATOM 3454 N N . PRO A 1 435 ? -28.988 0.477 24.944 1.00 89.56 435 PRO A N 1
ATOM 3455 C CA . PRO A 1 435 ? -29.867 0.678 26.094 1.00 89.56 435 PRO A CA 1
ATOM 3456 C C . PRO A 1 435 ? -29.185 1.455 27.228 1.00 89.56 435 PRO A C 1
ATOM 3458 O O . PRO A 1 435 ? -27.991 1.280 27.477 1.00 89.56 435 PRO A O 1
ATOM 3461 N N . ASN A 1 436 ? -29.962 2.241 27.981 1.00 90.38 436 ASN A N 1
ATOM 3462 C CA . ASN A 1 436 ? -29.458 3.066 29.090 1.00 90.38 436 ASN A CA 1
ATOM 3463 C C . ASN A 1 436 ? -28.659 2.270 30.136 1.00 90.38 436 ASN A C 1
ATOM 3465 O O . ASN A 1 436 ? -27.700 2.786 30.705 1.00 90.38 436 ASN A O 1
ATOM 3469 N N . GLU A 1 437 ? -29.027 1.013 30.394 1.00 90.94 437 GLU A N 1
ATOM 3470 C CA . GLU A 1 437 ? -28.281 0.149 31.312 1.00 90.94 437 GLU A CA 1
ATOM 3471 C C . GLU A 1 437 ? -26.869 -0.161 30.785 1.00 90.94 437 GLU A C 1
ATOM 3473 O O . GLU A 1 437 ? -25.884 0.009 31.503 1.00 90.94 437 GLU A O 1
ATOM 3478 N N . ALA A 1 438 ? -26.755 -0.543 29.509 1.00 91.00 438 ALA A N 1
ATOM 3479 C CA . ALA A 1 438 ? -25.469 -0.785 28.861 1.00 91.00 438 ALA A CA 1
ATOM 3480 C C . ALA A 1 438 ? -24.634 0.503 28.776 1.00 91.00 438 ALA A C 1
ATOM 3482 O O . ALA A 1 438 ? -23.420 0.464 28.970 1.00 91.00 438 ALA A O 1
ATOM 3483 N N . LEU A 1 439 ? -25.277 1.654 28.553 1.00 93.62 439 LEU A N 1
ATOM 3484 C CA . LEU A 1 439 ? -24.606 2.953 28.565 1.00 93.62 439 LEU A CA 1
ATOM 3485 C C . LEU A 1 439 ? -23.938 3.234 29.916 1.00 93.62 439 LEU A C 1
ATOM 3487 O O . LEU A 1 439 ? -22.740 3.511 29.940 1.00 93.62 439 LEU A O 1
ATOM 3491 N N . LYS A 1 440 ? -24.660 3.068 31.032 1.00 95.44 440 LYS A N 1
ATOM 3492 C CA . LYS A 1 440 ? -24.105 3.242 32.390 1.00 95.44 440 LYS A CA 1
ATOM 3493 C C . LYS A 1 440 ? -22.926 2.304 32.665 1.00 95.44 440 LYS A C 1
ATOM 3495 O O . LYS A 1 440 ? -21.956 2.685 33.328 1.00 95.44 440 LYS A O 1
ATOM 3500 N N . GLN A 1 441 ? -22.980 1.077 32.143 1.00 95.00 441 GLN A N 1
ATOM 3501 C CA . GLN A 1 441 ? -21.879 0.116 32.255 1.00 95.00 441 GLN A CA 1
ATOM 3502 C C . GLN A 1 441 ? -20.622 0.619 31.523 1.00 95.00 441 GLN A C 1
ATOM 3504 O O . GLN A 1 441 ? -19.525 0.586 32.087 1.00 95.00 441 GLN A O 1
ATOM 3509 N N . VAL A 1 442 ? -20.773 1.153 30.307 1.00 95.38 442 VAL A N 1
ATOM 3510 C CA . VAL A 1 442 ? -19.661 1.733 29.532 1.00 95.38 442 VAL A CA 1
ATOM 3511 C C . VAL A 1 442 ? -19.138 3.028 30.169 1.00 95.38 442 VAL A C 1
ATOM 3513 O O . VAL A 1 442 ? -17.923 3.213 30.235 1.00 95.38 442 VAL A O 1
ATOM 3516 N N . GLU A 1 443 ? -20.007 3.891 30.703 1.00 97.25 443 GLU A N 1
ATOM 3517 C CA . GLU A 1 443 ? -19.618 5.096 31.462 1.00 97.25 443 GLU A CA 1
ATOM 3518 C C . GLU A 1 443 ? -18.772 4.741 32.690 1.00 97.25 443 GLU A C 1
ATOM 3520 O O . GLU A 1 443 ? -17.726 5.347 32.923 1.00 97.25 443 GLU A O 1
ATOM 3525 N N . THR A 1 444 ? -19.159 3.691 33.423 1.00 97.88 444 THR A N 1
ATOM 3526 C CA . THR A 1 444 ? -18.387 3.174 34.565 1.00 97.88 444 THR A CA 1
ATOM 3527 C C . THR A 1 444 ? -16.982 2.737 34.141 1.00 97.88 444 THR A C 1
ATOM 3529 O O . THR A 1 444 ? -15.992 3.061 34.802 1.00 97.88 444 THR A O 1
ATOM 3532 N N . ILE A 1 445 ? -16.875 2.022 33.016 1.00 98.06 445 ILE A N 1
ATOM 3533 C CA . ILE A 1 445 ? -15.586 1.591 32.459 1.00 98.06 445 ILE A CA 1
ATOM 3534 C C . ILE A 1 445 ? -14.746 2.800 32.032 1.00 98.06 445 ILE A C 1
ATOM 3536 O O . ILE A 1 445 ? -13.545 2.831 32.307 1.00 98.06 445 ILE A O 1
ATOM 3540 N N . PHE A 1 446 ? -15.350 3.799 31.386 1.00 97.81 446 PHE A N 1
ATOM 3541 C CA . PHE A 1 446 ? -14.636 4.991 30.931 1.00 97.81 446 PHE A CA 1
ATOM 3542 C C . PHE A 1 446 ? -14.128 5.847 32.098 1.00 97.81 446 PHE A C 1
ATOM 3544 O O . PHE A 1 446 ? -12.961 6.230 32.104 1.00 97.81 446 PHE A O 1
ATOM 3551 N N . ALA A 1 447 ? -14.937 6.052 33.139 1.00 97.81 447 ALA A N 1
ATOM 3552 C CA . ALA A 1 447 ? -14.498 6.756 34.344 1.00 97.81 447 ALA A CA 1
ATOM 3553 C C . ALA A 1 447 ? -13.310 6.046 35.023 1.00 97.81 447 ALA A C 1
ATOM 3555 O O . ALA A 1 447 ? -12.378 6.683 35.519 1.00 97.81 447 ALA A O 1
ATOM 3556 N N . ALA A 1 448 ? -13.300 4.709 35.024 1.00 98.00 448 ALA A N 1
ATOM 3557 C CA . ALA A 1 448 ? -12.160 3.941 35.517 1.00 98.00 448 ALA A CA 1
ATOM 3558 C C . ALA A 1 448 ? -10.932 4.060 34.594 1.00 98.00 448 ALA A C 1
ATOM 3560 O O . ALA A 1 448 ? -9.807 4.171 35.084 1.00 98.00 448 ALA A O 1
ATOM 3561 N N . HIS A 1 449 ? -11.133 4.085 33.273 1.00 98.25 449 HIS A N 1
ATOM 3562 C CA . HIS A 1 449 ? -10.076 4.349 32.296 1.00 98.25 449 HIS A CA 1
ATOM 3563 C C . HIS A 1 449 ? -9.402 5.705 32.530 1.00 98.25 449 HIS A C 1
ATOM 3565 O O . HIS A 1 449 ? -8.171 5.771 32.527 1.00 98.25 449 HIS A O 1
ATOM 3571 N N . GLU A 1 450 ? -10.177 6.757 32.798 1.00 97.56 450 GLU A N 1
ATOM 3572 C CA . GLU A 1 450 ? -9.639 8.085 33.106 1.00 97.56 450 GLU A CA 1
ATOM 3573 C C . GLU A 1 450 ? -8.799 8.078 34.384 1.00 97.56 450 GLU A C 1
ATOM 3575 O O . GLU A 1 450 ? -7.670 8.566 34.371 1.00 97.56 450 GLU A O 1
ATOM 3580 N N . LYS A 1 451 ? -9.287 7.442 35.457 1.00 97.69 451 LYS A N 1
ATOM 3581 C CA . LYS A 1 451 ? -8.543 7.322 36.725 1.00 97.69 451 LYS A CA 1
ATOM 3582 C C . LYS A 1 451 ? -7.228 6.553 36.564 1.00 97.69 451 LYS A C 1
ATOM 3584 O O . LYS A 1 451 ? -6.187 7.013 37.026 1.00 97.69 451 LYS A O 1
ATOM 3589 N N . ILE A 1 452 ? -7.267 5.395 35.899 1.00 97.44 452 ILE A N 1
ATOM 3590 C CA . ILE A 1 452 ? -6.080 4.559 35.645 1.00 97.44 452 ILE A CA 1
ATOM 3591 C C . ILE A 1 452 ? -5.056 5.329 34.803 1.00 97.44 452 ILE A C 1
ATOM 3593 O O . ILE A 1 452 ? -3.862 5.306 35.098 1.00 97.44 452 ILE A O 1
ATOM 3597 N N . THR A 1 453 ? -5.526 6.029 33.771 1.00 96.88 453 THR A N 1
ATOM 3598 C CA . THR A 1 453 ? -4.663 6.797 32.871 1.00 96.88 453 THR A CA 1
ATOM 3599 C C . THR A 1 453 ? -4.035 7.995 33.575 1.00 96.88 453 THR A C 1
ATOM 3601 O O . THR A 1 453 ? -2.828 8.193 33.467 1.00 96.88 453 THR A O 1
ATOM 3604 N N . ALA A 1 454 ? -4.817 8.763 34.339 1.00 95.94 454 ALA A N 1
ATOM 3605 C CA . ALA A 1 454 ? -4.310 9.900 35.104 1.00 95.94 454 ALA A CA 1
ATOM 3606 C C . ALA A 1 454 ? -3.225 9.471 36.104 1.00 95.94 454 ALA A C 1
ATOM 3608 O O . ALA A 1 454 ? -2.178 10.114 36.180 1.00 95.94 454 ALA A O 1
ATOM 3609 N N . LYS A 1 455 ? -3.436 8.342 36.799 1.00 95.75 455 LYS A N 1
ATOM 3610 C CA . LYS A 1 455 ? -2.431 7.750 37.690 1.00 95.75 455 LYS A CA 1
ATOM 3611 C C . LYS A 1 455 ? -1.143 7.405 36.937 1.00 95.75 455 LYS A C 1
ATOM 3613 O O . LYS A 1 455 ? -0.072 7.818 37.369 1.00 95.75 455 LYS A O 1
ATOM 3618 N N . ASN A 1 456 ? -1.241 6.724 35.792 1.00 95.69 456 ASN A N 1
ATOM 3619 C CA . ASN A 1 456 ? -0.063 6.385 34.992 1.00 95.69 456 ASN A CA 1
ATOM 3620 C C . ASN A 1 456 ? 0.690 7.635 34.499 1.00 95.69 456 ASN A C 1
ATOM 3622 O O . ASN A 1 456 ? 1.909 7.680 34.593 1.00 95.69 456 ASN A O 1
ATOM 3626 N N . ILE A 1 457 ? -0.015 8.673 34.036 1.00 93.69 457 ILE A N 1
ATOM 3627 C CA . ILE A 1 457 ? 0.614 9.940 33.626 1.00 93.69 457 ILE A CA 1
ATOM 3628 C C . ILE A 1 457 ? 1.377 10.577 34.795 1.00 93.69 457 ILE A C 1
ATOM 3630 O O . ILE A 1 457 ? 2.465 11.115 34.599 1.00 93.69 457 ILE A O 1
ATOM 3634 N N . GLN A 1 458 ? 0.814 10.537 36.004 1.00 93.12 458 GLN A N 1
ATOM 3635 C CA . GLN A 1 458 ? 1.459 11.093 37.191 1.00 93.12 458 GLN A CA 1
ATOM 3636 C C . GLN A 1 458 ? 2.702 10.289 37.606 1.00 93.12 458 GLN A C 1
ATOM 3638 O O . GLN A 1 458 ? 3.697 10.884 38.007 1.00 93.12 458 GLN A O 1
ATOM 3643 N N . GLU A 1 459 ? 2.661 8.961 37.493 1.00 92.19 459 GLU A N 1
ATOM 3644 C CA . GLU A 1 459 ? 3.805 8.080 37.768 1.00 92.19 459 GLU A CA 1
ATOM 3645 C C . GLU A 1 459 ? 4.946 8.289 36.765 1.00 92.19 459 GLU A C 1
ATOM 3647 O O . GLU A 1 459 ? 6.095 8.401 37.176 1.00 92.19 459 GLU A O 1
ATOM 3652 N N . GLU A 1 460 ? 4.641 8.424 35.472 1.00 88.25 460 GLU A N 1
ATOM 3653 C CA . GLU A 1 460 ? 5.660 8.676 34.440 1.00 88.25 460 GLU A CA 1
ATOM 3654 C C . GLU A 1 460 ? 6.345 10.033 34.636 1.00 88.25 460 GLU A C 1
ATOM 3656 O O . GLU A 1 460 ? 7.550 10.139 34.445 1.00 88.25 460 GLU A O 1
ATOM 3661 N N . LYS A 1 461 ? 5.609 11.068 35.071 1.00 87.25 461 LYS A N 1
ATOM 3662 C CA . LYS A 1 461 ? 6.214 12.370 35.398 1.00 87.25 461 LYS A CA 1
ATOM 3663 C C . LYS A 1 461 ? 7.233 12.260 36.531 1.00 87.25 461 LYS A C 1
ATOM 3665 O O . LYS A 1 461 ? 8.326 12.783 36.392 1.00 87.25 461 LYS A O 1
ATOM 3670 N N . LYS A 1 462 ? 6.906 11.518 37.594 1.00 87.56 462 LYS A N 1
ATOM 3671 C CA . LYS A 1 462 ? 7.809 11.299 38.737 1.00 87.56 462 LYS A CA 1
ATOM 3672 C C . LYS A 1 462 ? 9.069 10.505 38.392 1.00 87.56 462 LYS A C 1
ATOM 3674 O O . LYS A 1 462 ? 10.032 10.579 39.132 1.00 87.56 462 LYS A O 1
ATOM 3679 N N . LEU A 1 463 ? 9.042 9.693 37.334 1.00 80.56 463 LEU A N 1
ATOM 3680 C CA . LEU A 1 463 ? 10.211 8.932 36.873 1.00 80.56 463 LEU A CA 1
ATOM 3681 C C . LEU A 1 463 ? 11.169 9.775 36.015 1.00 80.56 463 LEU A C 1
ATOM 3683 O O . LEU A 1 463 ? 12.279 9.330 35.730 1.00 80.56 463 LEU A O 1
ATOM 3687 N N . HIS A 1 464 ? 10.722 10.948 35.561 1.00 70.88 464 HIS A N 1
ATOM 3688 C CA . HIS A 1 464 ? 11.477 11.866 34.705 1.00 70.88 464 HIS A CA 1
ATOM 3689 C C . HIS A 1 464 ? 11.853 13.185 35.401 1.00 70.88 464 HIS A C 1
ATOM 3691 O O . HIS A 1 464 ? 12.519 14.018 34.785 1.00 70.88 464 HIS A O 1
ATOM 3697 N N . GLU A 1 465 ? 11.424 13.354 36.651 1.00 61.25 465 GLU A N 1
ATOM 3698 C CA . GLU A 1 465 ? 11.931 14.321 37.633 1.00 61.25 465 GLU A CA 1
ATOM 3699 C C . GLU A 1 465 ? 13.046 13.656 38.448 1.00 61.25 465 GLU A C 1
ATOM 3701 O O . GLU A 1 465 ? 14.054 14.346 38.719 1.00 61.25 465 GLU A O 1
#

Radius of gyration: 29.88 Å; chains: 1; bounding box: 76×36×74 Å

Secondary structure (DSSP, 8-state):
-HHHHHHTT-HHHHHHHHTTTTTT-SS-HHHHHHHHHHHHH---TTSTTHHHH-TT-EEEEEEEETTTTEEEEEEE-TTSSS-EEEEEEEEEEETTEEEEPPPHHHHHHHHS-TTSSHHHHGGG--TTHHHHHHHHHHHHHHHSPP--BSSHHHHHHHHHT--SHHHHHTTS-SSSS----HHHHHHHHHHHHHHHHHHHT---S-----PPEEETTEEEEEEEEEPTT-TT-EEEEEEEEEEETTEEEE--HHHHHHS--HHHHHHHHHHHHHHHHHHHHHHHHHHHHHHTTSEEE-GGG--SPPPHHHHHHHHHHHHHHHHTT-HHHHHHTEEEETT--HHHHHHHHHHHHHHHHHB-S--EEEEEEEETTEEEEEEEEEBTTT--EE-EEEEEEEETTEEEEE-S--EE---SHHHHHHHHHHHHHHHHHS-HHHHHHHHHHHHHHHHHHHHHHHHHHHHH-

pLDDT: mean 83.85, std 12.11, range [40.62, 98.44]

Foldseek 3Di:
DLLVCLLVLNLVVNCVQQCLVHPFDPPPSVLQSVLSNVLSPDPDLPFPSCQSHHNQKDKDFQDQDPVQQWTWMKIADLVGPPGIFIFIWHWDDDPNDIGTHDGPSSSQSRVDDDPDRVVVVVPPPDPCTVVSRLCVLVRLLQPQAADADADPVVLVVQLLVDPHLSSQSSLAHSPFQDDDDSVVSVVFSNVSRVVSVQSVLAPADPFFPWDWDDDVQKIKTWGKGAGPPQFLDIDTDIFIWGAGPVHIGTDDPVVQVVRDDPVVVVVSVVNVVVRVVVVVVSVVVVLVVLCVLAAEDDPVQFDAEDDPVRVVVLVLQLLVCLLVSVSSVNRNQAYEYPPADSVLLSVLVSVSSVQSVQWDNDWAFLDWDFFGQKIKTWIWTAGPVPRDIWIWIWIWTQHPSGIHTYRNATQTQPPDPVNVVSNVVRLVVCVVRDDPRVSVRVVVNNVVSNVSVVVVVVVVVVVVD